Protein AF-A0A0S8HS28-F1 (afdb_monomer)

Nearest PDB structures (foldseek):
  1x8z-assembly2_C  TM=4.791E-01  e=3.156E-01  Arabidopsis thaliana
  3mpx-assembly1_A  TM=3.600E-01  e=9.538E-01  Homo sapiens
  4ilo-assembly1_A  TM=2.640E-01  e=4.107E+00  Chlamydia trachomatis L2/434/Bu
  3ja6-assembly1_H  TM=1.838E-01  e=6.984E+00  Escherichia coli

pLDDT: mean 81.79, std 16.84, range [31.11, 98.75]

Sequence (442 aa):
MERYIEQLIEDLRKARNYDDPPEIMEDFLISQVEKVEDHLADVEEYLNGSRQPLSQILGVETERLPSPERLSDDQAALLAIEMEKLWKHFRFYPSYPADDLPGKVRYRLLRDNWDIDQVCLSTGAIGVEFCDYDDENCPLPEYCNDCELWKAEYDEVNDSQKEKKERAKSVEAVGRNADPDFRRKVDKAKELMSRMPVREEYISGIYNYCDRWCEKCGFTKRCLNWAMGREMGDESEEMDIHNKAFWEQLSVIFQATFEFLSEKAEEMGIELDAEPEVEDAEEETEEEAIQNSPHIALAHEYSLKAHKWFEENRNSLEKAIKNISVVNENELVNLKDAIEVIQWYHIFIYVKLRRAQNSLRDEKEEEDSELAEMMADHTNGTAKIALIATDRSLAAFGYLLENMKDKEDEILIFLTMLGKIRNMTEKTYPRARDFKRPGFDE

Radius of gyration: 29.83 Å; Cα contacts (8 Å, |Δi|>4): 372; chains: 1; bounding box: 60×85×61 Å

Structure (mmCIF, N/CA/C/O backbone):
data_AF-A0A0S8HS28-F1
#
_entry.id   AF-A0A0S8HS28-F1
#
loop_
_atom_site.group_PDB
_atom_site.id
_atom_site.type_symbol
_atom_site.label_atom_id
_atom_site.label_alt_id
_atom_site.label_comp_id
_atom_site.label_asym_id
_atom_site.label_entity_id
_atom_site.label_seq_id
_atom_site.pdbx_PDB_ins_code
_atom_site.Cartn_x
_atom_site.Cartn_y
_atom_site.Cartn_z
_atom_site.occupancy
_atom_site.B_iso_or_equiv
_atom_site.auth_seq_id
_atom_site.auth_comp_id
_atom_site.auth_asym_id
_atom_site.auth_atom_id
_atom_site.pdbx_PDB_model_num
ATOM 1 N N . MET A 1 1 ? 28.019 55.134 -3.446 1.00 85.69 1 MET A N 1
ATOM 2 C CA . MET A 1 1 ? 27.839 53.671 -3.492 1.00 85.69 1 MET A CA 1
ATOM 3 C C . MET A 1 1 ? 28.235 53.059 -2.160 1.00 85.69 1 MET A C 1
ATOM 5 O O . MET A 1 1 ? 27.398 52.441 -1.535 1.00 85.69 1 MET A O 1
ATOM 9 N N . GLU A 1 2 ? 29.433 53.353 -1.661 1.00 85.88 2 GLU A N 1
ATOM 10 C CA . GLU A 1 2 ? 29.949 52.893 -0.360 1.00 85.88 2 GLU A CA 1
ATOM 11 C C . GLU A 1 2 ? 28.965 53.032 0.820 1.00 85.88 2 GLU A C 1
ATOM 13 O O . GLU A 1 2 ? 28.522 52.026 1.356 1.00 85.88 2 GLU A O 1
ATOM 18 N N . ARG A 1 3 ? 28.475 54.245 1.118 1.00 89.00 3 ARG A N 1
ATOM 19 C CA . ARG A 1 3 ? 27.464 54.471 2.175 1.00 89.00 3 ARG A CA 1
ATOM 20 C C . ARG A 1 3 ? 26.158 53.674 1.998 1.00 89.00 3 ARG A C 1
ATOM 22 O O . ARG A 1 3 ? 25.478 53.374 2.970 1.00 89.00 3 ARG A O 1
ATOM 29 N N . TYR A 1 4 ? 25.770 53.380 0.756 1.00 92.25 4 TYR A N 1
ATOM 30 C CA . TYR A 1 4 ? 24.573 52.579 0.477 1.00 92.25 4 TYR A CA 1
ATOM 31 C C . TYR A 1 4 ? 24.817 51.103 0.798 1.00 92.25 4 TYR A C 1
ATOM 33 O O . TYR A 1 4 ? 23.964 50.462 1.396 1.00 92.25 4 TYR A O 1
ATOM 41 N N . ILE A 1 5 ? 26.000 50.591 0.453 1.00 91.12 5 ILE A N 1
ATOM 42 C CA . ILE A 1 5 ? 26.416 49.220 0.765 1.00 91.12 5 ILE A CA 1
ATOM 43 C C . ILE A 1 5 ? 26.519 49.026 2.279 1.00 91.12 5 ILE A C 1
ATOM 45 O O . ILE A 1 5 ? 26.029 48.028 2.790 1.00 91.12 5 ILE A O 1
ATOM 49 N N . GLU A 1 6 ? 27.088 49.993 3.004 1.00 91.50 6 GLU A N 1
ATOM 50 C CA . GLU A 1 6 ? 27.136 49.963 4.473 1.00 91.50 6 GLU A CA 1
ATOM 51 C C . GLU A 1 6 ? 25.733 49.848 5.088 1.00 91.50 6 GLU A C 1
ATOM 53 O O . GLU A 1 6 ? 25.515 49.013 5.965 1.00 91.50 6 GLU A O 1
ATOM 58 N N . GLN A 1 7 ? 24.772 50.636 4.588 1.00 92.88 7 GLN A N 1
ATOM 59 C CA . GLN A 1 7 ? 23.380 50.575 5.041 1.00 92.88 7 GLN A CA 1
ATOM 60 C C . GLN A 1 7 ? 22.716 49.240 4.688 1.00 92.88 7 GLN A C 1
ATOM 62 O O . GLN A 1 7 ? 22.026 48.664 5.521 1.00 92.88 7 GLN A O 1
ATOM 67 N N . LEU A 1 8 ? 22.940 48.732 3.473 1.00 92.62 8 LEU A N 1
ATOM 68 C CA . LEU A 1 8 ? 22.388 47.455 3.028 1.00 92.62 8 LEU A CA 1
ATOM 69 C C . LEU A 1 8 ? 22.908 46.295 3.882 1.00 92.62 8 LEU A C 1
ATOM 71 O O . LEU A 1 8 ? 22.132 45.444 4.291 1.00 92.62 8 LEU A O 1
ATOM 75 N N . ILE A 1 9 ? 24.201 46.282 4.211 1.00 91.06 9 ILE A N 1
ATOM 76 C CA . ILE A 1 9 ? 24.784 45.284 5.116 1.00 91.06 9 ILE A CA 1
ATOM 77 C C . ILE A 1 9 ? 24.159 45.380 6.510 1.00 91.06 9 ILE A C 1
ATOM 79 O O . ILE A 1 9 ? 23.886 44.357 7.135 1.00 91.06 9 ILE A O 1
ATOM 83 N N . GLU A 1 10 ? 23.925 46.592 7.015 1.00 90.06 10 GLU A N 1
ATOM 84 C CA . GLU A 1 10 ? 23.227 46.780 8.287 1.00 90.06 10 GLU A CA 1
ATOM 85 C C . GLU A 1 10 ? 21.805 46.203 8.235 1.00 90.06 10 GLU A C 1
ATOM 87 O O . GLU A 1 10 ? 21.380 45.537 9.178 1.00 90.06 10 GLU A O 1
ATOM 92 N N . ASP A 1 11 ? 21.094 46.406 7.128 1.00 89.88 11 ASP A N 1
ATOM 93 C CA . ASP A 1 11 ? 19.739 45.898 6.926 1.00 89.88 11 ASP A CA 1
ATOM 94 C C . ASP A 1 11 ? 19.716 44.363 6.794 1.00 89.88 11 ASP A C 1
ATOM 96 O O . ASP A 1 11 ? 18.912 43.719 7.466 1.00 89.88 11 ASP A O 1
ATOM 100 N N . LEU A 1 12 ? 20.646 43.761 6.039 1.00 90.00 12 LEU A N 1
ATOM 101 C CA . LEU A 1 12 ? 20.823 42.300 5.954 1.00 90.00 12 LEU A CA 1
ATOM 102 C C . LEU A 1 12 ? 21.115 41.693 7.336 1.00 90.00 12 LEU A C 1
ATOM 104 O O . LEU A 1 12 ? 20.575 40.654 7.706 1.00 90.00 12 LEU A O 1
ATOM 108 N N . ARG A 1 13 ? 21.940 42.366 8.146 1.00 88.50 13 ARG A N 1
ATOM 109 C CA . ARG A 1 13 ? 22.238 41.935 9.520 1.00 88.50 13 ARG A CA 1
ATOM 110 C C . ARG A 1 13 ? 21.050 42.096 10.459 1.00 88.50 13 ARG 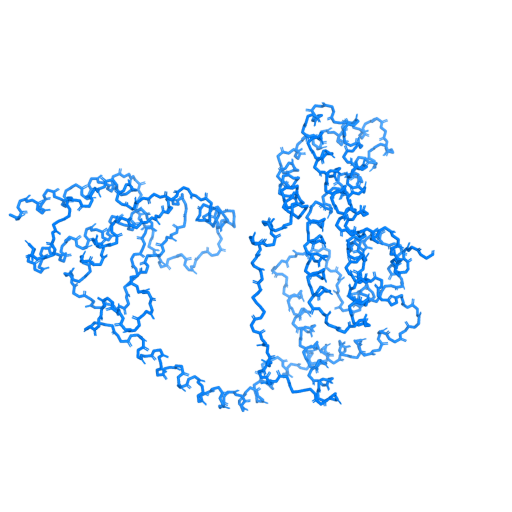A C 1
ATOM 112 O O . ARG A 1 13 ? 20.894 41.270 11.352 1.00 88.50 13 ARG A O 1
ATOM 119 N N . LYS A 1 14 ? 20.226 43.131 10.278 1.00 86.12 14 LYS A N 1
ATOM 120 C CA . LYS A 1 14 ? 18.977 43.315 11.035 1.00 86.12 14 LYS A CA 1
ATOM 121 C C . LYS A 1 14 ? 17.931 42.269 10.668 1.00 86.12 14 LYS A C 1
ATOM 123 O O . LYS A 1 14 ? 17.226 41.820 11.562 1.00 86.12 14 LYS A O 1
ATOM 128 N N . ALA A 1 15 ? 17.851 41.861 9.403 1.00 84.56 15 ALA A N 1
ATOM 129 C CA . ALA A 1 15 ? 16.969 40.777 8.968 1.00 84.56 15 ALA A CA 1
ATOM 130 C C . ALA A 1 15 ? 17.316 39.432 9.641 1.00 84.56 15 ALA A C 1
ATOM 132 O O . ALA A 1 15 ? 16.455 38.577 9.791 1.00 84.56 15 ALA A O 1
ATOM 133 N N . ARG A 1 16 ? 18.553 39.286 10.133 1.00 78.75 16 ARG A N 1
ATOM 134 C CA . ARG A 1 16 ? 19.055 38.121 10.878 1.00 78.75 16 ARG A CA 1
ATOM 135 C C . ARG A 1 16 ? 18.724 38.118 12.390 1.00 78.75 16 ARG A C 1
ATOM 137 O O . ARG A 1 16 ? 19.293 37.321 13.126 1.00 78.75 16 ARG A O 1
ATOM 144 N N . ASN A 1 17 ? 17.916 39.048 12.915 1.00 61.34 17 ASN A N 1
ATOM 145 C CA . ASN A 1 17 ? 17.665 39.154 14.365 1.00 61.34 17 ASN A CA 1
ATOM 146 C C . ASN A 1 17 ? 16.508 38.250 14.844 1.00 61.34 17 ASN A C 1
ATOM 148 O O . ASN A 1 17 ? 15.375 38.714 14.968 1.00 61.34 17 ASN A O 1
ATOM 152 N N . TYR A 1 18 ? 16.832 37.007 15.207 1.00 47.22 18 TYR A N 1
ATOM 153 C CA . TYR A 1 18 ? 16.250 36.259 16.334 1.00 47.22 18 TYR A CA 1
ATOM 154 C C . TYR A 1 18 ? 17.281 35.223 16.830 1.00 47.22 18 TYR A C 1
ATOM 156 O O . TYR A 1 18 ? 18.125 34.774 16.056 1.00 47.22 18 TYR A O 1
ATOM 164 N N . ASP A 1 19 ? 17.261 34.929 18.133 1.00 48.53 19 ASP A N 1
ATOM 165 C CA . ASP A 1 19 ? 18.196 34.047 18.846 1.00 48.53 19 ASP A CA 1
ATOM 166 C C . ASP A 1 19 ? 18.252 32.621 18.255 1.00 48.53 19 ASP A C 1
ATOM 168 O O . ASP A 1 19 ? 17.358 31.828 18.520 1.00 48.53 19 ASP A O 1
ATOM 172 N N . ASP A 1 20 ? 19.297 32.301 17.483 1.00 41.88 20 ASP A N 1
ATOM 173 C CA . ASP A 1 20 ? 20.069 31.046 17.588 1.00 41.88 20 ASP A CA 1
ATOM 174 C C . ASP A 1 20 ? 21.297 31.076 16.645 1.00 41.88 20 ASP A C 1
ATOM 176 O O . ASP A 1 20 ? 21.201 31.542 15.502 1.00 41.88 20 ASP A O 1
ATOM 180 N N . PRO A 1 21 ? 22.489 30.625 17.078 1.00 41.44 21 PRO A N 1
ATOM 181 C CA . PRO A 1 21 ? 23.589 30.337 16.164 1.00 41.44 21 PRO A CA 1
ATOM 182 C C . PRO A 1 21 ? 23.291 29.054 15.362 1.00 41.44 21 PRO A C 1
ATOM 184 O O . PRO A 1 21 ? 22.739 28.113 15.923 1.00 41.44 21 PRO A O 1
ATOM 187 N N . PRO A 1 22 ? 23.692 28.953 14.079 1.00 41.88 22 PRO A N 1
ATOM 188 C CA . PRO A 1 22 ? 23.641 27.678 13.377 1.00 41.88 22 PRO A CA 1
ATOM 189 C C . PRO A 1 22 ? 24.644 26.723 14.032 1.00 41.88 22 PRO A C 1
ATOM 191 O O . PRO A 1 22 ? 25.848 27.003 14.049 1.00 41.88 22 PRO A O 1
ATOM 194 N N . GLU A 1 23 ? 24.153 25.617 14.591 1.00 40.41 23 GLU A N 1
ATOM 195 C CA . GLU A 1 23 ? 25.009 24.496 14.966 1.00 40.41 23 GLU A CA 1
ATOM 196 C C . GLU A 1 23 ? 25.821 24.059 13.744 1.00 40.41 23 GLU A C 1
ATOM 198 O O . GLU A 1 23 ? 25.349 24.003 12.605 1.00 40.41 23 GLU A O 1
ATOM 203 N N . ILE A 1 24 ? 27.111 23.863 13.987 1.00 36.72 24 ILE A N 1
ATOM 204 C CA . ILE A 1 24 ? 28.105 23.556 12.972 1.00 36.72 24 ILE A CA 1
ATOM 205 C C . ILE A 1 24 ? 27.763 22.183 12.383 1.00 36.72 24 ILE A C 1
ATOM 207 O O . ILE A 1 24 ? 27.675 21.192 13.099 1.00 36.72 24 ILE A O 1
ATOM 211 N N . MET A 1 25 ? 27.631 22.143 11.057 1.00 40.97 25 MET A N 1
ATOM 212 C CA . MET A 1 25 ? 27.301 20.990 10.201 1.00 40.97 25 MET A CA 1
ATOM 213 C C . MET A 1 25 ? 28.223 19.761 10.366 1.00 40.97 25 MET A C 1
ATOM 215 O O . MET A 1 25 ? 28.000 18.732 9.739 1.00 40.97 25 MET A O 1
ATOM 219 N N . GLU A 1 26 ? 29.263 19.848 11.194 1.00 33.66 26 GLU A N 1
ATOM 220 C CA . GLU A 1 26 ? 30.219 18.763 11.423 1.00 33.66 26 GLU A CA 1
ATOM 221 C C . GLU A 1 26 ? 29.706 17.734 12.451 1.00 33.66 26 GLU A C 1
ATOM 223 O O . GLU A 1 26 ? 30.099 16.572 12.380 1.00 33.66 26 GLU A O 1
ATOM 228 N N . ASP A 1 27 ? 28.746 18.105 13.313 1.00 31.11 27 ASP A N 1
ATOM 229 C CA . ASP A 1 27 ? 28.095 17.170 14.252 1.00 31.11 27 ASP A CA 1
ATOM 230 C C . ASP A 1 27 ? 26.783 16.557 13.707 1.00 31.11 27 ASP A C 1
ATOM 232 O O . ASP A 1 27 ? 26.337 15.526 14.208 1.00 31.11 27 ASP A O 1
ATOM 236 N N . PHE A 1 28 ? 26.195 17.097 12.628 1.00 36.47 28 PHE A N 1
ATOM 237 C CA . PHE A 1 28 ? 24.926 16.597 12.057 1.00 36.47 28 PHE A CA 1
ATOM 238 C C . PHE A 1 28 ? 25.052 15.202 11.414 1.00 36.47 28 PHE A C 1
ATOM 240 O O . PHE A 1 28 ? 24.089 14.443 11.350 1.00 36.47 28 PHE A O 1
ATOM 247 N N . LEU A 1 29 ? 26.257 14.814 10.981 1.00 34.03 29 LEU A N 1
ATOM 248 C CA . LEU A 1 29 ? 26.521 13.461 10.475 1.00 34.03 29 LEU A CA 1
ATOM 249 C C . LEU A 1 29 ? 26.833 12.449 11.597 1.00 34.03 29 LEU A C 1
ATOM 251 O O . LEU A 1 29 ? 26.936 11.252 11.323 1.00 34.03 29 LEU A O 1
ATOM 255 N N . ILE A 1 30 ? 26.969 12.897 12.856 1.00 35.53 30 ILE A N 1
ATOM 256 C CA . ILE A 1 30 ? 27.345 12.065 14.014 1.00 35.53 30 ILE A CA 1
ATOM 257 C C . ILE A 1 30 ? 26.410 12.332 15.212 1.00 35.53 30 ILE A C 1
ATOM 259 O O . ILE A 1 30 ? 26.835 12.447 16.357 1.00 35.53 30 ILE A O 1
ATOM 263 N N . SER A 1 31 ? 25.099 12.341 14.987 1.00 31.42 31 SER A N 1
ATOM 264 C CA . SER A 1 31 ? 24.138 12.003 16.042 1.00 31.42 31 SER A CA 1
ATOM 265 C C . SER A 1 31 ? 22.894 11.351 15.439 1.00 31.42 31 SER A C 1
ATOM 267 O O . SER A 1 31 ? 21.829 11.937 15.305 1.00 31.42 31 SER A O 1
ATOM 269 N N . GLN A 1 32 ? 23.001 10.063 15.104 1.00 44.34 32 GLN A N 1
ATOM 270 C CA . GLN A 1 32 ? 21.819 9.223 14.895 1.00 44.34 32 GLN A CA 1
ATOM 271 C C . GLN A 1 32 ? 21.059 8.998 16.214 1.00 44.34 32 GLN A C 1
ATOM 273 O O . GLN A 1 32 ? 20.989 7.867 16.677 1.00 44.34 32 GLN A O 1
ATOM 278 N N . VAL A 1 33 ? 20.544 10.046 16.862 1.00 41.88 33 VAL A N 1
ATOM 279 C CA . VAL A 1 33 ? 19.567 9.949 17.958 1.00 41.88 33 VAL A CA 1
ATOM 280 C C . VAL A 1 33 ? 18.831 11.291 18.136 1.00 41.88 33 VAL A C 1
ATOM 282 O O . VAL A 1 33 ? 18.902 11.888 19.201 1.00 41.88 33 VAL A O 1
ATOM 285 N N . GLU A 1 34 ? 18.103 11.785 17.138 1.00 42.50 34 GLU A N 1
ATOM 286 C CA . GLU A 1 34 ? 16.988 12.714 17.390 1.00 42.50 34 GLU A CA 1
ATOM 287 C C . GLU A 1 34 ? 15.881 12.507 16.339 1.00 42.50 34 GLU A C 1
ATOM 289 O O . GLU A 1 34 ? 16.093 11.860 15.318 1.00 42.50 34 GLU A O 1
ATOM 294 N N . LYS A 1 35 ? 14.643 12.818 16.720 1.00 46.28 35 LYS A N 1
ATOM 295 C CA . LYS A 1 35 ? 13.426 12.051 16.403 1.00 46.28 35 LYS A CA 1
ATOM 296 C C . LYS A 1 35 ? 13.086 11.993 14.908 1.00 46.28 35 LYS A C 1
ATOM 298 O O . LYS A 1 35 ? 12.961 13.012 14.248 1.00 46.28 35 LYS A O 1
ATOM 303 N N . VAL A 1 36 ? 12.768 10.786 14.429 1.00 48.47 36 VAL A N 1
ATOM 304 C CA . VAL A 1 36 ? 12.204 10.499 13.088 1.00 48.47 36 VAL A CA 1
ATOM 305 C C . VAL A 1 36 ? 10.998 11.390 12.738 1.00 48.47 36 VAL A C 1
ATOM 307 O O . VAL A 1 36 ? 10.764 11.669 11.571 1.00 48.47 36 VAL A O 1
ATOM 310 N N . GLU A 1 37 ? 10.253 11.858 13.741 1.00 49.16 37 GLU A N 1
ATOM 311 C CA . GLU A 1 37 ? 9.118 12.778 13.586 1.00 49.16 37 GLU A CA 1
ATOM 312 C C . GLU A 1 37 ? 9.528 14.135 12.982 1.00 49.16 37 GLU A C 1
ATOM 314 O O . GLU A 1 37 ? 8.803 14.663 12.141 1.00 49.16 37 GLU A O 1
ATOM 319 N N . ASP A 1 38 ? 10.704 14.664 13.339 1.00 44.25 38 ASP A N 1
ATOM 320 C CA . ASP A 1 38 ? 11.191 15.958 12.840 1.00 44.25 38 ASP A CA 1
ATOM 321 C C . ASP A 1 38 ? 11.655 15.856 11.369 1.00 44.25 38 ASP A C 1
ATOM 323 O O . ASP A 1 38 ? 11.457 16.793 10.602 1.00 44.25 38 ASP A O 1
ATOM 327 N N . HIS A 1 39 ? 12.164 14.684 10.954 1.00 52.56 39 HIS A N 1
ATOM 328 C CA . HIS A 1 39 ? 12.541 14.347 9.566 1.00 52.56 39 HIS A CA 1
ATOM 329 C C . HIS A 1 39 ? 11.365 13.981 8.642 1.00 52.56 39 HIS A C 1
ATOM 331 O O . HIS A 1 39 ? 11.556 13.721 7.455 1.00 52.56 39 HIS A O 1
ATOM 337 N N . LEU A 1 40 ? 10.154 13.842 9.184 1.00 58.44 40 LEU A N 1
ATOM 338 C CA . LEU A 1 40 ? 8.943 13.684 8.376 1.00 58.44 40 LEU A CA 1
ATOM 339 C C . LEU A 1 40 ? 8.216 15.022 8.223 1.00 58.44 40 LEU A C 1
ATOM 341 O O . LEU A 1 40 ? 7.588 15.254 7.192 1.00 58.44 40 LEU A O 1
ATOM 345 N N . ALA A 1 41 ? 8.319 15.903 9.222 1.00 63.78 41 ALA A N 1
ATOM 346 C CA . ALA A 1 41 ? 7.712 17.227 9.199 1.00 63.78 41 ALA A CA 1
ATOM 347 C C . ALA A 1 41 ? 8.373 18.161 8.171 1.00 63.78 41 ALA A C 1
ATOM 349 O O . ALA A 1 41 ? 7.662 18.861 7.456 1.00 63.78 41 ALA A O 1
ATOM 350 N N . ASP A 1 42 ? 9.704 18.151 8.049 1.00 66.06 42 ASP A N 1
ATOM 351 C CA . ASP A 1 42 ? 10.427 18.915 7.021 1.00 66.06 42 ASP A CA 1
ATOM 352 C C . ASP A 1 42 ? 10.095 18.436 5.597 1.00 66.06 42 ASP A C 1
ATOM 354 O O . ASP A 1 42 ? 9.884 19.260 4.707 1.00 66.06 42 ASP A O 1
ATOM 358 N N . VAL A 1 43 ? 9.963 17.123 5.386 1.00 71.69 43 VAL A N 1
ATOM 359 C CA . VAL A 1 43 ? 9.511 16.530 4.118 1.00 71.69 43 VAL A CA 1
ATOM 360 C C . VAL A 1 43 ? 8.062 16.922 3.818 1.00 71.69 43 VAL A C 1
ATOM 362 O O . VAL A 1 43 ? 7.754 17.332 2.698 1.00 71.69 43 VAL A O 1
ATOM 365 N N . GLU A 1 44 ? 7.163 16.845 4.802 1.00 74.50 44 GLU A N 1
ATOM 366 C CA . GLU A 1 44 ? 5.758 17.232 4.631 1.00 74.50 44 GLU A CA 1
ATOM 367 C C . GLU A 1 44 ? 5.615 18.731 4.329 1.00 74.50 44 GLU A C 1
ATOM 369 O O . GLU A 1 44 ? 4.863 19.100 3.422 1.00 74.50 44 GLU A O 1
ATOM 374 N N . GLU A 1 45 ? 6.355 19.588 5.036 1.00 77.94 45 GLU A N 1
ATOM 375 C CA . GLU A 1 45 ? 6.409 21.027 4.782 1.00 77.94 45 GLU A CA 1
ATOM 376 C C . GLU A 1 45 ? 7.009 21.325 3.407 1.00 77.94 45 GLU A C 1
ATOM 378 O O . GLU A 1 45 ? 6.440 22.121 2.669 1.00 77.94 45 GLU A O 1
ATOM 383 N N . TYR A 1 46 ? 8.103 20.674 3.009 1.00 79.62 46 TYR A N 1
ATOM 384 C CA . TYR A 1 46 ? 8.716 20.893 1.697 1.00 79.62 46 TYR A CA 1
ATOM 385 C C . TYR A 1 46 ? 7.763 20.543 0.544 1.00 79.62 46 TYR A C 1
ATOM 387 O O . TYR A 1 46 ? 7.680 21.287 -0.438 1.00 79.62 46 TYR A O 1
ATOM 395 N N . LEU A 1 47 ? 7.017 19.441 0.676 1.00 78.62 47 LEU A N 1
ATOM 396 C CA . LEU A 1 47 ? 6.076 18.972 -0.343 1.00 78.62 47 LEU A CA 1
ATOM 397 C C . LEU A 1 47 ? 4.768 19.779 -0.367 1.00 78.62 47 LEU A C 1
ATOM 399 O O . LEU A 1 47 ? 4.257 20.080 -1.443 1.00 78.62 47 LEU A O 1
ATOM 403 N N . ASN A 1 48 ? 4.222 20.147 0.798 1.00 78.88 48 ASN A N 1
ATOM 404 C CA . ASN A 1 48 ? 2.865 20.708 0.911 1.00 78.88 48 ASN A CA 1
ATOM 405 C C . ASN A 1 48 ? 2.814 22.167 1.397 1.00 78.88 48 ASN A C 1
ATOM 407 O O . ASN A 1 48 ? 1.736 22.762 1.495 1.00 78.88 48 ASN A O 1
ATOM 411 N N . GLY A 1 49 ? 3.956 22.751 1.747 1.00 81.06 49 GLY A N 1
ATOM 412 C CA . GLY A 1 49 ? 4.066 24.094 2.296 1.00 81.06 49 GLY A CA 1
ATOM 413 C C . GLY A 1 49 ? 3.745 25.187 1.280 1.00 81.06 49 GLY A C 1
ATOM 414 O O . GLY A 1 49 ? 3.874 25.034 0.066 1.00 81.06 49 GLY A O 1
ATOM 415 N N . SER A 1 50 ? 3.326 26.347 1.790 1.00 84.56 50 SER A N 1
ATOM 416 C CA . SER A 1 50 ? 3.067 27.513 0.941 1.00 84.56 50 SER A CA 1
ATOM 417 C C . SER A 1 50 ? 4.379 28.071 0.395 1.00 84.56 50 SER A C 1
ATOM 419 O O . SER A 1 50 ? 5.197 28.592 1.158 1.00 84.56 50 SER A O 1
ATOM 421 N N . ARG A 1 51 ? 4.557 27.987 -0.926 1.00 91.12 51 ARG A N 1
ATOM 422 C CA . ARG A 1 51 ? 5.695 28.594 -1.619 1.00 91.12 51 ARG A CA 1
ATOM 423 C C . ARG A 1 51 ? 5.514 30.107 -1.705 1.00 91.12 51 ARG A C 1
ATOM 425 O O . ARG A 1 51 ? 4.413 30.593 -1.966 1.00 91.12 51 ARG A O 1
ATOM 432 N N . GLN A 1 52 ? 6.589 30.840 -1.463 1.00 91.38 52 GLN A N 1
ATOM 433 C CA . GLN A 1 52 ? 6.643 32.293 -1.589 1.00 91.38 52 GLN A CA 1
ATOM 434 C C . GLN A 1 52 ? 8.044 32.716 -2.057 1.00 91.38 52 GLN A C 1
ATOM 436 O O . GLN A 1 52 ? 9.006 31.980 -1.803 1.00 91.38 52 GLN A O 1
ATOM 441 N N . PRO A 1 53 ? 8.182 33.888 -2.702 1.00 94.62 53 PRO A N 1
ATOM 442 C CA . PRO A 1 53 ? 9.477 34.373 -3.161 1.00 94.62 53 PRO A CA 1
ATOM 443 C C . PRO A 1 53 ? 10.472 34.483 -2.008 1.00 94.62 53 PRO A C 1
ATOM 445 O O . PRO A 1 53 ? 10.135 34.958 -0.918 1.00 94.62 53 PRO A O 1
ATOM 448 N N . LEU A 1 54 ? 11.716 34.074 -2.245 1.00 92.88 54 LEU A N 1
ATOM 449 C CA . LEU A 1 54 ? 12.752 34.082 -1.217 1.00 92.88 54 LEU A CA 1
ATOM 450 C C . LEU A 1 54 ? 12.981 35.491 -0.632 1.00 92.88 54 LEU A C 1
ATOM 452 O O . LEU A 1 54 ? 13.135 35.632 0.579 1.00 92.88 54 LEU A O 1
ATOM 456 N N . SER A 1 55 ? 12.887 36.547 -1.437 1.00 93.38 55 SER A N 1
ATOM 457 C CA . SER A 1 55 ? 12.925 37.952 -1.003 1.00 93.38 55 SER A CA 1
ATOM 458 C C . SER A 1 55 ? 11.904 38.281 0.094 1.00 93.38 55 SER A C 1
ATOM 460 O O . SER A 1 55 ? 12.231 38.990 1.054 1.00 93.38 55 SER A O 1
ATOM 462 N N . GLN A 1 56 ? 10.700 37.704 0.002 1.00 91.44 56 GLN A N 1
ATOM 463 C CA . GLN A 1 56 ? 9.638 37.831 0.996 1.00 91.44 56 GLN A CA 1
ATOM 464 C C . GLN A 1 56 ? 9.981 37.072 2.285 1.00 91.44 56 GLN A C 1
ATOM 466 O O . GLN A 1 56 ? 9.770 37.610 3.373 1.00 91.44 56 GLN A O 1
ATOM 471 N N . ILE A 1 57 ? 10.552 35.865 2.179 1.00 89.81 57 ILE A N 1
ATOM 472 C CA . ILE A 1 57 ? 10.989 35.064 3.338 1.00 89.81 57 ILE A CA 1
ATOM 473 C C . ILE A 1 57 ? 12.109 35.786 4.095 1.00 89.81 57 ILE A C 1
ATOM 475 O O . ILE A 1 57 ? 12.061 35.913 5.317 1.00 89.81 57 ILE A O 1
ATOM 479 N N . LEU A 1 58 ? 13.100 36.302 3.365 1.00 90.50 58 LEU A N 1
ATOM 480 C CA . LEU A 1 58 ? 14.263 36.991 3.926 1.00 90.50 58 LEU A CA 1
ATOM 481 C C . LEU A 1 58 ? 13.939 38.411 4.421 1.00 90.50 58 LEU A C 1
ATOM 483 O O . LEU A 1 58 ? 14.755 39.025 5.112 1.00 90.50 58 LEU A O 1
ATOM 487 N N . GLY A 1 59 ? 12.779 38.961 4.048 1.00 89.44 59 GLY A N 1
ATOM 488 C CA . GLY A 1 59 ? 12.357 40.317 4.403 1.00 89.44 59 GLY A CA 1
ATOM 489 C C . GLY A 1 59 ? 13.170 41.425 3.722 1.00 89.44 59 GLY A C 1
ATOM 490 O O . GLY A 1 59 ? 13.252 42.543 4.244 1.00 89.44 59 GLY A O 1
ATOM 491 N N . VAL A 1 60 ? 13.798 41.131 2.578 1.00 91.62 60 VAL A N 1
ATOM 492 C CA . VAL A 1 60 ? 14.636 42.069 1.817 1.00 91.62 60 VAL A CA 1
ATOM 493 C C . VAL A 1 60 ? 14.281 41.993 0.336 1.00 91.62 60 VAL A C 1
ATOM 495 O O . VAL A 1 60 ? 14.654 41.047 -0.349 1.00 91.62 60 VAL A O 1
ATOM 498 N N . GLU A 1 61 ? 13.615 43.037 -0.155 1.00 91.81 61 GLU A N 1
ATOM 499 C CA . GLU A 1 61 ? 13.212 43.181 -1.562 1.00 91.81 61 GLU A CA 1
ATOM 500 C C . GLU A 1 61 ? 14.415 43.232 -2.521 1.00 91.81 61 GLU A C 1
ATOM 502 O O . GLU A 1 61 ? 15.414 43.915 -2.245 1.00 91.81 61 GLU A O 1
ATOM 507 N N . THR A 1 62 ? 14.292 42.587 -3.683 1.00 92.12 62 THR A N 1
ATOM 508 C CA . THR A 1 62 ? 15.345 42.483 -4.710 1.00 92.12 62 THR A CA 1
ATOM 509 C C . THR A 1 62 ? 15.828 43.845 -5.216 1.00 92.12 62 THR A C 1
ATOM 511 O O . THR A 1 62 ? 17.014 44.018 -5.502 1.00 92.12 62 THR A O 1
ATOM 514 N N . GLU A 1 63 ? 14.973 44.873 -5.260 1.00 91.25 63 GLU A N 1
ATOM 515 C CA . GLU A 1 63 ? 15.345 46.226 -5.702 1.00 91.25 63 GLU A CA 1
ATOM 516 C C . GLU A 1 63 ? 16.350 46.917 -4.773 1.00 91.25 63 GLU A C 1
ATOM 518 O O . GLU A 1 63 ? 16.986 47.904 -5.163 1.00 91.25 63 GLU A O 1
ATOM 523 N N . ARG A 1 64 ? 16.507 46.421 -3.538 1.00 92.19 64 ARG A N 1
ATOM 524 C CA . ARG A 1 64 ? 17.533 46.904 -2.606 1.00 92.19 64 ARG A CA 1
ATOM 525 C C . ARG A 1 64 ? 18.921 46.351 -2.922 1.00 92.19 64 ARG A C 1
ATOM 527 O O . ARG A 1 64 ? 19.902 46.847 -2.372 1.00 92.19 64 ARG A O 1
ATOM 534 N N . LEU A 1 65 ? 19.028 45.354 -3.798 1.00 94.94 65 LEU A N 1
ATOM 535 C CA . LEU A 1 65 ? 20.294 44.762 -4.213 1.00 94.94 65 LEU A CA 1
ATOM 536 C C . LEU A 1 65 ? 20.827 45.475 -5.472 1.00 94.94 65 LEU A C 1
ATOM 538 O O . LEU A 1 65 ? 20.192 45.424 -6.531 1.00 94.94 65 LEU A O 1
ATOM 542 N N . PRO A 1 66 ? 21.991 46.154 -5.404 1.00 94.56 66 PRO A N 1
ATOM 543 C CA . PRO A 1 66 ? 22.601 46.792 -6.569 1.00 94.56 66 PRO A CA 1
ATOM 544 C C . PRO A 1 66 ? 22.842 45.820 -7.727 1.00 94.56 66 PRO A C 1
ATOM 546 O O . PRO A 1 66 ? 23.135 44.649 -7.522 1.00 94.56 66 PRO A O 1
ATOM 549 N N . SER A 1 67 ? 22.804 46.307 -8.968 1.00 92.81 67 SER A N 1
ATOM 550 C CA . SER A 1 67 ? 23.265 45.472 -10.081 1.00 92.81 67 SER A CA 1
ATOM 551 C C . SER A 1 67 ? 24.784 45.223 -9.972 1.00 92.81 67 SER A C 1
ATOM 553 O O . SER A 1 67 ? 25.511 46.126 -9.525 1.00 92.81 67 SER A O 1
ATOM 555 N N . PRO A 1 68 ? 25.291 44.042 -10.378 1.00 90.50 68 PRO A N 1
ATOM 556 C CA . PRO A 1 68 ? 26.712 43.697 -10.265 1.00 90.50 68 PRO A CA 1
ATOM 557 C C . PRO A 1 68 ? 27.662 44.698 -10.945 1.00 90.50 68 PRO A C 1
ATOM 559 O O . PRO A 1 68 ? 28.789 44.897 -10.491 1.00 90.50 68 PRO A O 1
ATOM 562 N N . GLU A 1 69 ? 27.213 45.381 -12.001 1.00 92.38 69 GLU A N 1
ATOM 563 C CA . GLU A 1 69 ? 27.995 46.369 -12.761 1.00 92.38 69 GLU A CA 1
ATOM 564 C C . GLU A 1 69 ? 28.244 47.660 -11.970 1.00 92.38 69 GLU A C 1
ATOM 566 O O . GLU A 1 69 ? 29.142 48.437 -12.298 1.00 92.38 69 GLU A O 1
ATOM 571 N N . ARG A 1 70 ? 27.446 47.916 -10.926 1.00 92.12 70 ARG A N 1
ATOM 572 C CA . ARG A 1 70 ? 27.550 49.113 -10.076 1.00 92.12 70 ARG A CA 1
ATOM 573 C C . ARG A 1 70 ? 28.469 48.914 -8.871 1.00 92.12 70 ARG A C 1
ATOM 575 O O . ARG A 1 70 ? 28.662 49.868 -8.113 1.00 92.12 70 ARG A O 1
ATOM 582 N N . LEU A 1 71 ? 29.000 47.706 -8.694 1.00 93.44 71 LEU A N 1
ATOM 583 C CA . LEU A 1 71 ? 29.816 47.293 -7.558 1.00 93.44 71 LEU A CA 1
ATOM 584 C C . LEU A 1 71 ? 31.266 47.046 -7.987 1.00 93.44 71 LEU A C 1
ATOM 586 O O . LEU A 1 71 ? 31.534 46.450 -9.039 1.00 93.44 71 LEU A O 1
ATOM 590 N N . SER A 1 72 ? 32.212 47.468 -7.143 1.00 94.50 72 SER A N 1
ATOM 591 C CA . SER A 1 72 ? 33.574 46.933 -7.221 1.00 94.50 72 SER A CA 1
ATOM 592 C C . SER A 1 72 ? 33.589 45.461 -6.803 1.00 94.50 72 SER A C 1
ATOM 594 O O . SER A 1 72 ? 32.667 44.983 -6.139 1.00 94.50 72 SER A O 1
ATOM 596 N N . ASP A 1 73 ? 34.644 44.737 -7.166 1.00 91.38 73 ASP A N 1
ATOM 597 C CA . ASP A 1 73 ? 34.749 43.308 -6.854 1.00 91.38 73 ASP A CA 1
ATOM 598 C C . ASP A 1 73 ? 34.779 43.065 -5.335 1.00 91.38 73 ASP A C 1
ATOM 600 O O . ASP A 1 73 ? 34.071 42.187 -4.846 1.00 91.38 73 ASP A O 1
ATOM 604 N N . ASP A 1 74 ? 35.473 43.923 -4.578 1.00 92.56 74 ASP A N 1
ATOM 605 C CA . ASP A 1 74 ? 35.488 43.894 -3.107 1.00 92.56 74 ASP A CA 1
ATOM 606 C C . ASP A 1 74 ? 34.096 44.135 -2.501 1.00 92.56 74 ASP A C 1
ATOM 608 O O . ASP A 1 74 ? 33.706 43.496 -1.524 1.00 92.56 74 ASP A O 1
ATOM 612 N N . GLN A 1 75 ? 33.326 45.056 -3.086 1.00 93.69 75 GLN A N 1
ATOM 613 C CA . GLN A 1 75 ? 31.974 45.377 -2.631 1.00 93.69 75 GLN A CA 1
ATOM 614 C C . GLN A 1 75 ? 31.002 44.226 -2.898 1.00 93.69 75 GLN A C 1
ATOM 616 O O . GLN A 1 75 ? 30.199 43.890 -2.029 1.00 93.69 75 GLN A O 1
ATOM 621 N N . ALA A 1 76 ? 31.088 43.612 -4.079 1.00 93.81 76 ALA A N 1
ATOM 622 C CA . ALA A 1 76 ? 30.272 42.459 -4.434 1.00 93.81 76 ALA A CA 1
ATOM 623 C C . ALA A 1 76 ? 30.630 41.238 -3.573 1.00 93.81 76 ALA A C 1
ATOM 625 O O . ALA A 1 76 ? 29.735 40.582 -3.049 1.00 93.81 76 ALA A O 1
ATOM 626 N N . ALA A 1 77 ? 31.923 40.987 -3.340 1.00 93.12 77 ALA A N 1
ATOM 627 C CA . ALA A 1 77 ? 32.381 39.917 -2.458 1.00 93.12 77 ALA A CA 1
ATOM 628 C C . ALA A 1 77 ? 31.879 40.095 -1.017 1.00 93.12 77 ALA A C 1
ATOM 630 O O . ALA A 1 77 ? 31.390 39.144 -0.408 1.00 93.12 77 ALA A O 1
ATOM 631 N N . LEU A 1 78 ? 31.947 41.318 -0.483 1.00 93.31 78 LEU A N 1
ATOM 632 C CA . LEU A 1 78 ? 31.434 41.617 0.852 1.00 93.31 78 LEU A CA 1
ATOM 633 C C . LEU A 1 78 ? 29.919 41.384 0.951 1.00 93.31 78 LEU A C 1
ATOM 635 O O . LEU A 1 78 ? 29.453 40.816 1.938 1.00 93.31 78 LEU A O 1
ATOM 639 N N . LEU A 1 79 ? 29.157 41.797 -0.066 1.00 94.94 79 LEU A N 1
ATOM 640 C CA . LEU A 1 79 ? 27.713 41.572 -0.109 1.00 94.94 79 LEU A CA 1
ATOM 641 C C . LEU A 1 79 ? 27.362 40.089 -0.244 1.00 94.94 79 LEU A C 1
ATOM 643 O O . LEU A 1 79 ? 26.493 39.634 0.491 1.00 94.94 79 LEU A O 1
ATOM 647 N N . ALA A 1 80 ? 28.059 39.330 -1.095 1.00 94.38 80 ALA A N 1
ATOM 648 C CA . ALA A 1 80 ? 27.855 37.886 -1.227 1.00 94.38 80 ALA A CA 1
ATOM 649 C C . ALA A 1 80 ? 27.998 37.175 0.126 1.00 94.38 80 ALA A C 1
ATOM 651 O O . ALA A 1 80 ? 27.115 36.426 0.532 1.00 94.38 80 ALA A O 1
ATOM 652 N N . ILE A 1 81 ? 29.053 37.495 0.883 1.00 92.69 81 ILE A N 1
ATOM 653 C CA . ILE A 1 81 ? 29.287 36.927 2.218 1.00 92.69 81 ILE A CA 1
ATOM 654 C C . ILE A 1 81 ? 28.124 37.227 3.177 1.00 92.69 81 ILE A C 1
ATOM 656 O O . ILE A 1 81 ? 27.715 36.361 3.951 1.00 92.69 81 ILE A O 1
ATOM 660 N N . GLU A 1 82 ? 27.616 38.460 3.191 1.00 93.81 82 GLU A N 1
ATOM 661 C CA . GLU A 1 82 ? 26.518 38.838 4.090 1.00 93.81 82 GLU A CA 1
ATOM 662 C C . GLU A 1 82 ? 25.169 38.259 3.634 1.00 93.81 82 GLU A C 1
ATOM 664 O O . GLU A 1 82 ? 24.366 37.867 4.479 1.00 93.81 82 GLU A O 1
ATOM 669 N N . MET A 1 83 ? 24.950 38.119 2.325 1.00 94.94 83 MET A N 1
ATOM 670 C CA . MET A 1 83 ? 23.778 37.459 1.743 1.00 94.94 83 MET A CA 1
ATOM 671 C C . MET A 1 83 ? 23.744 35.962 2.064 1.00 94.94 83 MET A C 1
ATOM 673 O O . MET A 1 83 ? 22.718 35.466 2.514 1.00 94.94 83 MET A O 1
ATOM 677 N N . GLU A 1 84 ? 24.862 35.247 1.935 1.00 93.50 84 GLU A N 1
ATOM 678 C CA . GLU A 1 84 ? 24.936 33.821 2.287 1.00 93.50 84 GLU A CA 1
ATOM 679 C C . GLU A 1 84 ? 24.690 33.576 3.772 1.00 93.50 84 GLU A C 1
ATOM 681 O O . GLU A 1 84 ? 24.032 32.609 4.148 1.00 93.50 84 GLU A O 1
ATOM 686 N N . LYS A 1 85 ? 25.203 34.460 4.637 1.00 91.50 85 LYS A N 1
ATOM 687 C CA . LYS A 1 85 ? 24.909 34.406 6.074 1.00 91.50 85 LYS A CA 1
ATOM 688 C C . LYS A 1 85 ? 23.417 34.578 6.345 1.00 91.50 85 LYS A C 1
ATOM 690 O O . LYS A 1 85 ? 22.913 33.962 7.278 1.00 91.50 85 LYS A O 1
ATOM 695 N N . LEU A 1 86 ? 22.740 35.427 5.573 1.00 91.75 86 LEU A N 1
ATOM 696 C CA . LEU A 1 86 ? 21.300 35.620 5.686 1.00 91.75 86 LEU A CA 1
ATOM 697 C C . LEU A 1 86 ? 20.544 34.378 5.197 1.00 91.75 86 LEU A C 1
ATOM 699 O O . LEU A 1 86 ? 19.719 33.863 5.937 1.00 91.75 86 LEU A O 1
ATOM 703 N N . TRP A 1 87 ? 20.879 33.837 4.023 1.00 92.31 87 TRP A N 1
ATOM 704 C CA . TRP A 1 87 ? 20.261 32.612 3.496 1.00 92.31 87 TRP A CA 1
ATOM 705 C C . TRP A 1 87 ? 20.396 31.446 4.476 1.00 92.31 87 TRP A C 1
ATOM 707 O O . TRP A 1 87 ? 19.394 30.843 4.852 1.00 92.31 87 TRP A O 1
ATOM 717 N N . LYS A 1 88 ? 21.609 31.211 4.991 1.00 89.50 88 LYS A N 1
ATOM 718 C CA . LYS A 1 88 ? 21.884 30.140 5.961 1.00 89.50 88 LYS A CA 1
ATOM 719 C C . LYS A 1 88 ? 21.135 30.328 7.277 1.00 89.50 88 LYS A C 1
ATOM 721 O O . LYS A 1 88 ? 20.735 29.345 7.886 1.00 89.50 88 LYS A O 1
ATOM 726 N N . HIS A 1 89 ? 20.920 31.571 7.713 1.00 86.44 89 HIS A N 1
ATOM 727 C CA . HIS A 1 89 ? 20.100 31.845 8.896 1.00 86.44 89 HIS A CA 1
ATOM 728 C C . HIS A 1 89 ? 18.643 31.411 8.696 1.00 86.44 89 HIS A C 1
ATOM 730 O O . HIS A 1 89 ? 18.029 30.889 9.619 1.00 86.44 89 HIS A O 1
ATOM 736 N N . PHE A 1 90 ? 18.124 31.549 7.477 1.00 86.75 90 PHE A N 1
ATOM 737 C CA . PHE A 1 90 ? 16.813 31.039 7.077 1.00 86.75 90 PHE A CA 1
ATOM 738 C C . PHE A 1 90 ? 16.867 29.596 6.539 1.00 86.75 90 PHE A C 1
ATOM 740 O O . PHE A 1 90 ? 15.938 29.164 5.867 1.00 86.75 90 PHE A O 1
ATOM 747 N N . ARG A 1 91 ? 17.934 28.838 6.848 1.00 87.75 91 ARG A N 1
ATOM 748 C CA . ARG A 1 91 ? 18.133 27.424 6.468 1.00 87.75 91 ARG A CA 1
ATOM 749 C C . ARG A 1 91 ? 18.240 27.162 4.958 1.00 87.75 91 ARG A C 1
ATOM 751 O O . ARG A 1 91 ? 18.127 26.016 4.530 1.00 87.75 91 ARG A O 1
ATOM 758 N N . PHE A 1 92 ? 18.515 28.190 4.159 1.00 91.38 92 PHE A N 1
ATOM 759 C CA . PHE A 1 92 ? 18.841 28.055 2.740 1.00 91.38 92 PHE A CA 1
ATOM 760 C C . PHE A 1 92 ? 20.355 27.977 2.553 1.00 91.38 92 PHE A C 1
ATOM 762 O O . PHE A 1 92 ? 21.101 28.856 2.992 1.00 91.38 92 PHE A O 1
ATOM 769 N N . TYR A 1 93 ? 20.816 26.930 1.879 1.00 91.31 93 TYR A N 1
ATOM 770 C CA . TYR A 1 93 ? 22.228 26.645 1.661 1.00 91.31 93 TYR A CA 1
ATOM 771 C C . TYR A 1 93 ? 22.535 26.749 0.165 1.00 91.31 93 TYR A C 1
ATOM 773 O O . TYR A 1 93 ? 22.215 25.831 -0.587 1.00 91.31 93 TYR A O 1
ATOM 781 N N . PRO A 1 94 ? 23.141 27.865 -0.279 1.00 89.81 94 PRO A N 1
ATOM 782 C CA . PRO A 1 94 ? 23.607 28.013 -1.651 1.00 89.81 94 PRO A CA 1
ATOM 783 C C . PRO A 1 94 ? 24.619 26.917 -1.999 1.00 89.81 94 PRO A C 1
ATOM 785 O O . PRO A 1 94 ? 25.646 26.800 -1.324 1.00 89.81 94 PRO A O 1
ATOM 788 N N . SER A 1 95 ? 24.336 26.150 -3.048 1.00 87.75 95 SER A N 1
ATOM 789 C CA . SER A 1 95 ? 25.237 25.149 -3.613 1.00 87.75 95 SER A CA 1
ATOM 790 C C . SER A 1 95 ? 25.906 25.728 -4.854 1.00 87.75 95 SER A C 1
ATOM 792 O O . SER A 1 95 ? 25.247 26.076 -5.837 1.00 87.75 95 SER A O 1
ATOM 794 N N . TYR A 1 96 ? 27.226 25.889 -4.783 1.00 85.44 96 TYR A N 1
ATOM 795 C CA . TYR A 1 96 ? 28.029 26.396 -5.886 1.00 85.44 96 TYR A CA 1
ATOM 796 C C . TYR A 1 96 ? 28.687 25.220 -6.612 1.00 85.44 96 TYR A C 1
ATOM 798 O O . TYR A 1 96 ? 29.294 24.389 -5.945 1.00 85.44 96 TYR A O 1
ATOM 806 N N . PRO A 1 97 ? 28.654 25.181 -7.952 1.00 72.69 97 PRO A N 1
ATOM 807 C CA . PRO A 1 97 ? 29.292 24.114 -8.728 1.00 72.69 97 PRO A CA 1
ATOM 808 C C . PRO A 1 97 ? 30.825 24.259 -8.825 1.00 72.69 97 PRO A C 1
ATOM 810 O O . PRO A 1 97 ? 31.487 23.515 -9.528 1.00 72.69 97 PRO A O 1
ATOM 813 N N . ALA A 1 98 ? 31.420 25.252 -8.158 1.00 76.06 98 ALA A N 1
ATOM 814 C CA . ALA A 1 98 ? 32.867 25.365 -8.010 1.00 76.06 98 ALA A CA 1
ATOM 815 C C . ALA A 1 98 ? 33.203 26.015 -6.661 1.00 76.06 98 ALA A C 1
ATOM 817 O O . ALA A 1 98 ? 32.577 27.004 -6.261 1.00 76.06 98 ALA A O 1
ATOM 818 N N . ASP A 1 99 ? 34.210 25.479 -5.971 1.00 70.38 99 ASP A N 1
ATOM 819 C CA . ASP A 1 99 ? 34.585 25.910 -4.617 1.00 70.38 99 ASP A CA 1
ATOM 820 C C . ASP A 1 99 ? 35.251 27.300 -4.577 1.00 70.38 99 ASP A C 1
ATOM 822 O O . ASP A 1 99 ? 35.197 27.996 -3.559 1.00 70.38 99 ASP A O 1
ATOM 826 N N . ASP A 1 100 ? 35.879 27.738 -5.672 1.00 80.81 100 ASP A N 1
ATOM 827 C CA . ASP A 1 100 ? 36.719 28.941 -5.736 1.00 80.81 100 ASP A CA 1
ATOM 828 C C . ASP A 1 100 ? 36.110 30.103 -6.542 1.00 80.81 100 ASP A C 1
ATOM 830 O O . ASP A 1 100 ? 36.819 31.007 -6.999 1.00 80.81 100 ASP A O 1
ATOM 834 N N . LEU A 1 101 ? 34.776 30.150 -6.654 1.00 86.94 101 LEU A N 1
ATOM 835 C CA . LEU A 1 101 ? 34.082 31.213 -7.384 1.00 86.94 101 LEU A CA 1
ATOM 836 C C . LEU A 1 101 ? 34.424 32.625 -6.864 1.00 86.94 101 LEU A C 1
ATOM 838 O O . LEU A 1 101 ? 34.293 32.905 -5.662 1.00 86.94 101 LEU A O 1
ATOM 842 N N . PRO A 1 102 ? 34.750 33.580 -7.761 1.00 91.12 102 PRO A N 1
ATOM 843 C CA . PRO A 1 102 ? 34.966 34.968 -7.375 1.00 91.12 102 PRO A CA 1
ATOM 844 C C . PRO A 1 102 ? 33.745 35.558 -6.661 1.00 91.12 102 PRO A C 1
ATOM 846 O O . PRO A 1 102 ? 32.601 35.348 -7.066 1.00 91.12 102 PRO A O 1
ATOM 849 N N . GLY A 1 103 ? 33.973 36.387 -5.638 1.00 90.19 103 GLY A N 1
ATOM 850 C CA . GLY A 1 103 ? 32.889 36.960 -4.827 1.00 90.19 103 GLY A CA 1
ATOM 851 C C . GLY A 1 103 ? 31.846 37.748 -5.632 1.00 90.19 103 GLY A C 1
ATOM 852 O O . GLY A 1 103 ? 30.668 37.752 -5.287 1.00 90.19 103 GLY A O 1
ATOM 853 N N . LYS A 1 104 ? 32.245 38.350 -6.758 1.00 91.94 104 LYS A N 1
ATOM 854 C CA . LYS A 1 104 ? 31.329 39.028 -7.685 1.00 91.94 104 LYS A CA 1
ATOM 855 C C . LYS A 1 104 ? 30.411 38.076 -8.452 1.00 91.94 104 LYS A C 1
ATOM 857 O O . LYS A 1 104 ? 29.261 38.423 -8.709 1.00 91.94 104 LYS A O 1
ATOM 862 N N . VAL A 1 105 ? 30.900 36.882 -8.779 1.00 91.44 105 VAL A N 1
ATOM 863 C CA . VAL A 1 105 ? 30.109 35.819 -9.410 1.00 91.44 105 VAL A CA 1
ATOM 864 C C . VAL A 1 105 ? 29.125 35.244 -8.394 1.00 91.44 105 VAL A C 1
ATOM 866 O O . VAL A 1 105 ? 27.938 35.159 -8.689 1.00 91.44 105 VAL A O 1
ATOM 869 N N . ARG A 1 106 ? 29.577 34.976 -7.162 1.00 92.81 106 ARG A N 1
ATOM 870 C CA . ARG A 1 106 ? 28.705 34.535 -6.057 1.00 92.81 106 ARG A CA 1
ATOM 871 C C . ARG A 1 106 ? 27.587 35.536 -5.773 1.00 92.81 106 ARG A C 1
ATOM 873 O O . ARG A 1 106 ? 26.433 35.142 -5.650 1.00 92.81 106 ARG A O 1
ATOM 880 N N . TYR A 1 107 ? 27.914 36.830 -5.739 1.00 95.38 107 TYR A N 1
ATOM 881 C CA . TYR A 1 107 ? 26.927 37.901 -5.583 1.00 95.38 107 TYR A CA 1
ATOM 882 C C . TYR A 1 107 ? 25.861 37.872 -6.682 1.00 95.38 107 TYR A C 1
ATOM 884 O O . TYR A 1 107 ? 24.673 37.959 -6.381 1.00 95.38 107 TYR A O 1
ATOM 892 N N . ARG A 1 108 ? 26.286 37.738 -7.947 1.00 93.50 108 ARG A N 1
ATOM 893 C CA . ARG A 1 108 ? 25.380 37.646 -9.096 1.00 93.50 108 ARG A CA 1
ATOM 894 C C . ARG A 1 108 ? 24.434 36.453 -8.952 1.00 93.50 108 ARG A C 1
ATOM 896 O O . ARG A 1 108 ? 23.233 36.657 -9.024 1.00 93.50 108 ARG A O 1
ATOM 903 N N . LEU A 1 109 ? 24.959 35.258 -8.667 1.00 92.94 109 LEU A N 1
ATOM 904 C CA . LEU A 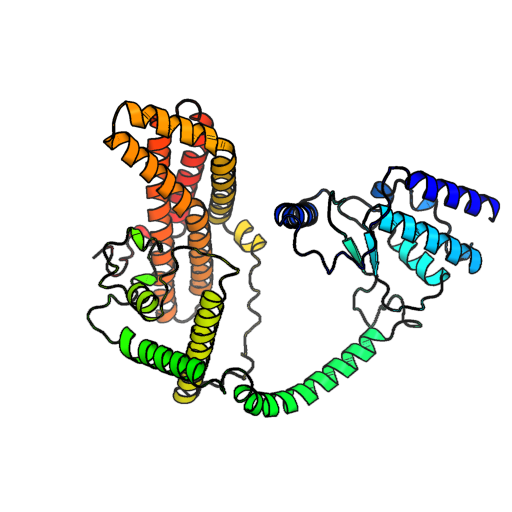1 109 ? 24.150 34.040 -8.512 1.00 92.94 109 LEU A CA 1
ATOM 905 C C . LEU A 1 109 ? 23.093 34.177 -7.412 1.00 92.94 109 LEU A C 1
ATOM 907 O O . LEU A 1 109 ? 21.926 33.877 -7.645 1.00 92.94 109 LEU A O 1
ATOM 911 N N . LEU A 1 110 ? 23.482 34.688 -6.239 1.00 94.75 110 LEU A N 1
ATOM 912 C CA . LEU A 1 110 ? 22.549 34.910 -5.133 1.00 94.75 110 LEU A CA 1
ATOM 913 C C . LEU A 1 110 ? 21.479 35.941 -5.502 1.00 94.75 110 LEU A C 1
ATOM 915 O O . LEU A 1 110 ? 20.306 35.738 -5.216 1.00 94.75 110 LEU A O 1
ATOM 919 N N . ARG A 1 111 ? 21.876 37.054 -6.130 1.00 94.81 111 ARG A N 1
ATOM 920 C CA . ARG A 1 111 ? 20.958 38.127 -6.526 1.00 94.81 111 ARG A CA 1
ATOM 921 C C . ARG A 1 111 ? 19.971 37.667 -7.602 1.00 94.81 111 ARG A C 1
ATOM 923 O O . ARG A 1 111 ? 18.802 38.025 -7.532 1.00 94.81 111 ARG A O 1
ATOM 930 N N . ASP A 1 112 ? 20.437 36.922 -8.597 1.00 92.88 112 ASP A N 1
ATOM 931 C CA . ASP A 1 112 ? 19.598 36.463 -9.707 1.00 92.88 112 ASP A CA 1
ATOM 932 C C . ASP A 1 112 ? 18.587 35.403 -9.241 1.00 92.88 112 ASP A C 1
ATOM 934 O O . ASP A 1 112 ? 17.499 35.304 -9.799 1.00 92.88 112 ASP A O 1
ATOM 938 N N . ASN A 1 113 ? 18.900 34.703 -8.147 1.00 93.62 113 ASN A N 1
ATOM 939 C CA . ASN A 1 113 ? 18.021 33.747 -7.481 1.00 93.62 113 ASN A CA 1
ATOM 940 C C . ASN A 1 113 ? 17.332 34.320 -6.229 1.00 93.62 113 ASN A C 1
ATOM 942 O O . ASN A 1 113 ? 16.887 33.571 -5.366 1.00 93.62 113 ASN A O 1
ATOM 946 N N . TRP A 1 114 ? 17.243 35.645 -6.085 1.00 95.25 114 TRP A N 1
ATOM 947 C CA . TRP A 1 114 ? 16.692 36.259 -4.870 1.00 95.25 114 TRP A CA 1
ATOM 948 C C . TRP A 1 114 ? 15.159 36.176 -4.773 1.00 95.25 114 TRP A C 1
ATOM 950 O O . TRP A 1 114 ? 14.612 36.303 -3.683 1.00 95.25 114 TRP A O 1
ATOM 960 N N . ASP A 1 115 ? 14.473 35.921 -5.890 1.00 95.06 115 ASP A N 1
ATOM 961 C CA . ASP A 1 115 ? 13.007 35.811 -5.977 1.00 95.06 115 ASP A CA 1
ATOM 962 C C . ASP A 1 115 ? 12.523 34.390 -6.306 1.00 95.06 115 ASP A C 1
ATOM 964 O O . ASP A 1 115 ? 11.367 34.204 -6.679 1.00 95.06 115 ASP A O 1
ATOM 968 N N . ILE A 1 116 ? 13.384 33.375 -6.181 1.00 93.12 116 ILE A N 1
ATOM 969 C CA . ILE A 1 116 ? 12.967 31.984 -6.399 1.00 93.12 116 ILE A CA 1
ATOM 970 C C . ILE A 1 116 ? 11.888 31.581 -5.386 1.00 93.12 116 ILE A C 1
ATOM 972 O O . ILE A 1 116 ? 11.965 31.936 -4.206 1.00 93.12 116 ILE A O 1
ATOM 976 N N . ASP A 1 117 ? 10.894 30.820 -5.841 1.00 93.88 117 ASP A N 1
ATOM 977 C CA . ASP A 1 117 ? 9.800 30.357 -4.989 1.00 93.88 117 ASP A CA 1
ATOM 978 C C . ASP A 1 117 ? 10.261 29.211 -4.084 1.00 93.88 117 ASP A C 1
ATOM 980 O O . ASP A 1 117 ? 10.542 28.092 -4.536 1.00 93.88 117 ASP A O 1
ATOM 984 N N . GLN A 1 118 ? 10.285 29.479 -2.781 1.00 92.25 118 GLN A N 1
ATOM 985 C CA . GLN A 1 118 ? 10.741 28.542 -1.759 1.00 92.25 118 GLN A CA 1
ATOM 986 C C . GLN A 1 118 ? 9.688 28.327 -0.680 1.00 92.25 118 GLN A C 1
ATOM 988 O O . GLN A 1 118 ? 8.792 29.147 -0.471 1.00 92.25 118 GLN A O 1
ATOM 993 N N . VAL A 1 119 ? 9.813 27.206 0.024 1.00 89.00 119 VAL A N 1
ATOM 994 C CA . VAL A 1 119 ? 9.052 26.940 1.244 1.00 89.00 119 VAL A CA 1
ATOM 995 C C . VAL A 1 119 ? 9.900 27.352 2.445 1.00 89.00 119 VAL A C 1
ATOM 997 O O . VAL A 1 119 ? 11.091 27.059 2.499 1.00 89.00 119 VAL A O 1
ATOM 1000 N N . CYS A 1 120 ? 9.295 28.027 3.422 1.00 83.56 120 CYS A N 1
ATOM 1001 C CA . CYS A 1 120 ? 9.939 28.254 4.714 1.00 83.56 120 CYS A CA 1
ATOM 1002 C C . CYS A 1 120 ? 9.728 27.023 5.599 1.00 83.56 120 CYS A C 1
ATOM 1004 O O . CYS A 1 120 ? 8.601 26.784 6.031 1.00 83.56 120 CYS A O 1
ATOM 1006 N N . LEU A 1 121 ? 10.797 26.275 5.872 1.00 77.69 121 LEU A N 1
ATOM 1007 C CA . LEU A 1 121 ? 10.744 25.119 6.766 1.00 77.69 121 LEU A CA 1
ATOM 1008 C C . LEU A 1 121 ? 10.896 25.538 8.232 1.00 77.69 121 LEU A C 1
ATOM 1010 O O . LEU A 1 121 ? 11.646 26.466 8.557 1.00 77.69 121 LEU A O 1
ATOM 1014 N N . SER A 1 122 ? 10.205 24.833 9.124 1.00 72.25 122 SER A N 1
ATOM 1015 C CA . SER A 1 122 ? 10.350 24.962 10.575 1.00 72.25 122 SER A CA 1
ATOM 1016 C C . SER A 1 122 ? 11.578 24.204 11.100 1.00 72.25 122 SER A C 1
ATOM 1018 O O . SER A 1 122 ? 12.220 24.651 12.058 1.00 72.25 122 SER A O 1
ATOM 1020 N N . THR A 1 123 ? 11.952 23.105 10.436 1.00 71.69 123 THR A N 1
ATOM 1021 C CA . THR A 1 123 ? 13.126 22.259 10.716 1.00 71.69 123 THR A CA 1
ATOM 1022 C C . THR A 1 123 ? 13.886 21.908 9.417 1.00 71.69 123 THR A C 1
ATOM 1024 O O . THR A 1 123 ? 13.510 22.363 8.344 1.00 71.69 123 THR A O 1
ATOM 1027 N N . GLY A 1 124 ? 15.025 21.205 9.488 1.00 75.31 124 GLY A N 1
ATOM 1028 C CA . GLY A 1 124 ? 15.803 20.833 8.291 1.00 75.31 124 GLY A CA 1
ATOM 1029 C C . GLY A 1 124 ? 16.552 21.981 7.585 1.00 75.31 124 GLY A C 1
ATOM 1030 O O . GLY A 1 124 ? 16.816 23.033 8.183 1.00 75.31 124 GLY A O 1
ATOM 1031 N N . ALA A 1 125 ? 16.942 21.741 6.327 1.00 82.88 125 ALA A N 1
ATOM 1032 C CA . ALA A 1 125 ? 17.724 22.638 5.470 1.00 82.88 125 ALA A CA 1
ATOM 1033 C C . ALA A 1 125 ? 17.347 22.468 3.987 1.00 82.88 125 ALA A C 1
ATOM 1035 O O . ALA A 1 125 ? 17.132 21.349 3.530 1.00 82.88 125 ALA A O 1
ATOM 1036 N N . ILE A 1 126 ? 17.322 23.566 3.224 1.00 84.69 126 ILE A N 1
ATOM 1037 C CA . ILE A 1 126 ? 17.083 23.548 1.772 1.00 84.69 126 ILE A CA 1
ATOM 1038 C C . ILE A 1 126 ? 18.382 23.885 1.045 1.00 84.69 126 ILE A C 1
ATOM 1040 O O . ILE A 1 126 ? 18.922 24.983 1.202 1.00 84.69 126 ILE A O 1
ATOM 1044 N N . GLY A 1 127 ? 18.865 22.956 0.220 1.00 88.88 127 GLY A N 1
ATOM 1045 C CA . GLY A 1 127 ? 19.903 23.234 -0.769 1.00 88.88 127 GLY A CA 1
ATOM 1046 C C . GLY A 1 127 ? 19.328 24.054 -1.923 1.00 88.88 127 GLY A C 1
ATOM 1047 O O . GLY A 1 127 ? 18.292 23.695 -2.478 1.00 88.88 127 GLY A O 1
ATOM 1048 N N . VAL A 1 128 ? 19.979 25.163 -2.272 1.00 89.12 128 VAL A N 1
ATOM 1049 C CA . VAL A 1 128 ? 19.633 25.956 -3.458 1.00 89.12 128 VAL A CA 1
ATOM 1050 C C . VAL A 1 128 ? 20.747 25.785 -4.477 1.00 89.12 128 VAL A C 1
ATOM 1052 O O . VAL A 1 128 ? 21.825 26.359 -4.317 1.00 89.12 128 VAL A O 1
ATOM 1055 N N . GLU A 1 129 ? 20.492 24.970 -5.493 1.00 87.81 129 GLU A N 1
ATOM 1056 C CA . GLU A 1 129 ? 21.421 24.742 -6.598 1.00 87.81 129 GLU A CA 1
ATOM 1057 C C . GLU A 1 129 ? 21.347 25.885 -7.615 1.00 87.81 129 GLU A C 1
ATOM 1059 O O . GLU A 1 129 ? 20.279 26.428 -7.887 1.00 87.81 129 GLU A O 1
ATOM 1064 N N . PHE A 1 130 ? 22.504 26.269 -8.160 1.00 87.38 130 PHE A N 1
ATOM 1065 C CA . PHE A 1 130 ? 22.618 27.280 -9.220 1.00 87.38 130 PHE A CA 1
ATOM 1066 C C . PHE A 1 130 ? 22.963 26.678 -10.588 1.00 87.38 130 PHE A C 1
ATOM 1068 O O . PHE A 1 130 ? 23.400 27.402 -11.485 1.00 87.38 130 PHE A O 1
ATOM 1075 N N . CYS A 1 131 ? 22.852 25.358 -10.720 1.00 84.25 131 CYS A N 1
ATOM 1076 C CA . CYS A 1 131 ? 23.144 24.616 -11.935 1.00 84.25 131 CYS A CA 1
ATOM 1077 C C . CYS A 1 131 ? 21.871 23.903 -12.390 1.00 84.25 131 CYS A C 1
ATOM 1079 O O . CYS A 1 131 ? 21.309 23.126 -11.626 1.00 84.25 131 CYS A O 1
ATOM 1081 N N . ASP A 1 132 ? 21.470 24.134 -13.638 1.00 80.69 132 ASP A N 1
ATOM 1082 C CA . ASP A 1 132 ? 20.319 23.462 -14.259 1.00 80.69 132 ASP A CA 1
ATOM 1083 C C . ASP A 1 132 ? 20.755 22.256 -15.115 1.00 80.69 132 ASP A C 1
ATOM 1085 O O . ASP A 1 132 ? 19.954 21.679 -15.844 1.00 80.69 132 ASP A O 1
ATOM 1089 N N . TYR A 1 133 ? 22.045 21.899 -15.061 1.00 81.12 133 TYR A N 1
ATOM 1090 C CA . TYR A 1 133 ? 22.677 20.818 -15.830 1.00 81.12 133 TYR A CA 1
ATOM 1091 C C . TYR A 1 133 ? 22.562 20.947 -17.363 1.00 81.12 133 TYR A C 1
ATOM 1093 O O . TYR A 1 133 ? 22.809 19.990 -18.096 1.00 81.12 133 TYR A O 1
ATOM 1101 N N . ASP A 1 134 ? 22.247 22.147 -17.859 1.00 82.75 134 ASP A N 1
ATOM 1102 C CA . ASP A 1 134 ? 22.284 22.499 -19.278 1.00 82.75 134 ASP A CA 1
ATOM 1103 C C . ASP A 1 134 ? 23.691 22.978 -19.677 1.00 82.75 134 ASP A C 1
ATOM 1105 O O . ASP A 1 134 ? 24.098 24.107 -19.389 1.00 82.75 134 ASP A O 1
ATOM 1109 N N . ASP A 1 135 ? 24.433 22.102 -20.353 1.00 80.81 135 ASP A N 1
ATOM 1110 C CA . ASP A 1 135 ? 25.785 22.371 -20.858 1.00 80.81 135 ASP A CA 1
ATOM 1111 C C . ASP A 1 135 ? 25.809 23.497 -21.910 1.00 80.81 135 ASP A C 1
ATOM 1113 O O . ASP A 1 135 ? 26.760 24.276 -21.976 1.00 80.81 135 ASP A O 1
ATOM 1117 N N . GLU A 1 136 ? 24.748 23.638 -22.714 1.00 82.00 136 GLU A N 1
ATOM 1118 C CA . GLU A 1 136 ? 24.681 24.663 -23.762 1.00 82.00 136 GLU A CA 1
ATOM 1119 C C . GLU A 1 136 ? 24.418 26.056 -23.179 1.00 82.00 136 GLU A C 1
ATOM 1121 O O . GLU A 1 136 ? 24.950 27.052 -23.680 1.00 82.00 136 GLU A O 1
ATOM 1126 N N . ASN A 1 137 ? 23.627 26.129 -22.104 1.00 83.00 137 ASN A N 1
ATOM 1127 C CA . ASN A 1 137 ? 23.244 27.377 -21.439 1.00 83.00 137 ASN A CA 1
ATOM 1128 C C . ASN A 1 137 ? 23.812 27.492 -20.017 1.00 83.00 137 ASN A C 1
ATOM 1130 O O . ASN A 1 137 ? 23.175 28.066 -19.130 1.00 83.00 137 ASN A O 1
ATOM 1134 N N . CYS A 1 138 ? 25.029 26.986 -19.797 1.00 82.50 138 CYS A N 1
ATOM 1135 C CA . CYS A 1 138 ? 25.657 27.005 -18.481 1.00 82.50 138 CYS A CA 1
ATOM 1136 C C . CYS A 1 138 ? 25.778 28.446 -17.930 1.00 82.50 138 CYS A C 1
ATOM 1138 O O . CYS A 1 138 ? 26.302 29.334 -18.613 1.00 82.50 138 CYS A O 1
ATOM 1140 N N . PRO A 1 139 ? 25.361 28.712 -16.675 1.00 78.81 139 PRO A N 1
ATOM 1141 C CA . PRO A 1 139 ? 25.473 30.039 -16.059 1.00 78.81 139 PRO A CA 1
ATOM 1142 C C . PRO A 1 139 ? 26.915 30.405 -15.650 1.00 78.81 139 PRO A C 1
ATOM 1144 O O . PRO A 1 139 ? 27.192 31.557 -15.277 1.00 78.81 139 PRO A O 1
ATOM 1147 N N . LEU A 1 140 ? 27.841 29.437 -15.691 1.00 84.69 140 LEU A N 1
ATOM 1148 C CA . LEU A 1 140 ? 29.221 29.542 -15.202 1.00 84.69 140 LEU A CA 1
ATOM 1149 C C . LEU A 1 140 ? 30.266 28.905 -16.149 1.00 84.69 140 LEU A C 1
ATOM 1151 O O . LEU A 1 140 ? 31.161 28.207 -15.674 1.00 84.69 140 LEU A O 1
ATOM 1155 N N . PRO A 1 141 ? 30.246 29.189 -17.465 1.00 79.62 141 PRO A N 1
ATOM 1156 C CA . PRO A 1 141 ? 31.068 28.471 -18.447 1.00 79.62 141 PRO A CA 1
ATOM 1157 C C . PRO A 1 141 ? 32.576 28.737 -18.298 1.00 79.62 141 PRO A C 1
ATOM 1159 O O . PRO A 1 141 ? 33.398 27.978 -18.792 1.00 79.62 141 PRO A O 1
ATOM 1162 N N . GLU A 1 142 ? 32.960 29.825 -17.624 1.00 83.25 142 GLU A N 1
ATOM 1163 C CA . GLU A 1 142 ? 34.366 30.175 -17.364 1.00 83.25 142 GLU A CA 1
ATOM 1164 C C . GLU A 1 142 ? 34.897 29.618 -16.032 1.00 83.25 142 GLU A C 1
ATOM 1166 O O . GLU A 1 142 ? 36.093 29.736 -15.762 1.00 83.25 142 GLU A O 1
ATOM 1171 N N . TYR A 1 143 ? 34.025 29.058 -15.185 1.00 83.06 143 TYR A N 1
ATOM 1172 C CA . TYR A 1 143 ? 34.351 28.705 -13.797 1.00 83.06 143 TYR A CA 1
ATOM 1173 C C . TYR A 1 143 ? 33.970 27.279 -13.391 1.00 83.06 143 TYR A C 1
ATOM 1175 O O . TYR A 1 143 ? 34.430 26.819 -12.354 1.00 83.06 143 TYR A O 1
ATOM 1183 N N . CYS A 1 144 ? 33.127 26.597 -14.163 1.00 81.62 144 CYS A N 1
ATOM 1184 C CA . CYS A 1 144 ? 32.666 25.243 -13.884 1.00 81.62 144 CYS A CA 1
ATOM 1185 C C . CYS A 1 144 ? 32.953 24.360 -15.100 1.00 81.62 144 CYS A C 1
ATOM 1187 O O . CYS A 1 144 ? 32.664 24.749 -16.231 1.00 81.62 144 CYS A O 1
ATOM 1189 N N . ASN A 1 145 ? 33.518 23.180 -14.860 1.00 81.38 145 ASN A N 1
ATOM 1190 C CA . ASN A 1 145 ? 33.730 22.141 -15.865 1.00 81.38 145 ASN A CA 1
ATOM 1191 C C . ASN A 1 145 ? 33.060 20.814 -15.474 1.00 81.38 145 ASN A C 1
ATOM 1193 O O . ASN A 1 145 ? 33.383 19.780 -16.055 1.00 81.38 145 ASN A O 1
ATOM 1197 N N . ASP A 1 146 ? 32.122 20.833 -14.523 1.00 78.38 146 ASP A N 1
ATOM 1198 C CA . ASP A 1 146 ? 31.470 19.629 -14.002 1.00 78.38 146 ASP A CA 1
ATOM 1199 C C . ASP A 1 146 ? 30.776 18.829 -15.101 1.00 78.38 146 ASP A C 1
ATOM 1201 O O . ASP A 1 146 ? 30.910 17.618 -15.130 1.00 78.38 146 ASP A O 1
ATOM 1205 N N . CYS A 1 147 ? 30.118 19.473 -16.070 1.00 79.00 147 CYS A N 1
ATOM 1206 C CA . CYS A 1 147 ? 29.487 18.762 -17.188 1.00 79.00 147 CYS A CA 1
ATOM 1207 C C . CYS A 1 147 ? 30.508 18.010 -18.062 1.00 79.00 147 CYS A C 1
ATOM 1209 O O . CYS A 1 147 ? 30.229 16.905 -18.524 1.00 79.00 147 CYS A O 1
ATOM 1211 N N . GLU A 1 148 ? 31.706 18.566 -18.271 1.00 78.38 148 GLU A N 1
ATOM 1212 C CA . GLU A 1 148 ? 32.790 17.884 -18.991 1.00 78.38 148 GLU A CA 1
ATOM 1213 C C . GLU A 1 148 ? 33.409 16.764 -18.148 1.00 78.38 148 GLU A C 1
ATOM 1215 O O . GLU A 1 148 ? 33.682 15.685 -18.673 1.00 78.38 148 GLU A O 1
ATOM 1220 N N . LEU A 1 149 ? 33.597 17.000 -16.845 1.00 74.94 149 LEU A N 1
ATOM 1221 C CA . LEU A 1 149 ? 34.081 15.995 -15.899 1.00 74.94 149 LEU A CA 1
ATOM 1222 C C . LEU A 1 149 ? 33.099 14.833 -15.783 1.00 74.94 149 LEU A C 1
ATOM 1224 O O . LEU A 1 149 ? 33.524 13.689 -15.833 1.00 74.94 149 LEU A O 1
ATOM 1228 N N . TRP A 1 150 ? 31.800 15.109 -15.714 1.00 71.75 150 TRP A N 1
ATOM 1229 C CA . TRP A 1 150 ? 30.751 14.100 -15.663 1.00 71.75 150 TRP A CA 1
ATOM 1230 C C . TRP A 1 150 ? 30.640 13.350 -16.978 1.00 71.75 150 TRP A C 1
ATOM 1232 O O . TRP A 1 150 ? 30.479 12.142 -16.939 1.00 71.75 150 TRP A O 1
ATOM 1242 N N . LYS A 1 151 ? 30.790 14.000 -18.141 1.00 73.62 151 LYS A N 1
ATOM 1243 C CA . LYS A 1 151 ? 30.874 13.296 -19.435 1.00 73.62 151 LYS A CA 1
ATOM 1244 C C . LYS A 1 151 ? 32.088 12.366 -19.490 1.00 73.62 151 LYS A C 1
ATOM 1246 O O . LYS A 1 151 ? 31.946 11.211 -19.873 1.00 73.62 151 LYS A O 1
ATOM 1251 N N . ALA A 1 152 ? 33.257 12.835 -19.050 1.00 66.38 152 ALA A N 1
ATOM 1252 C CA . ALA A 1 152 ? 34.471 12.024 -18.993 1.00 66.38 152 ALA A CA 1
ATOM 1253 C C . ALA A 1 152 ? 34.360 10.873 -17.977 1.00 66.38 152 ALA A C 1
ATOM 1255 O O . ALA A 1 152 ? 34.754 9.752 -18.282 1.00 66.38 152 ALA A O 1
ATOM 1256 N N . GLU A 1 153 ? 33.778 11.121 -16.801 1.00 59.75 153 GLU A N 1
ATOM 1257 C CA . GLU A 1 153 ? 33.478 10.094 -15.802 1.00 59.75 153 GLU A CA 1
ATOM 1258 C C . GLU A 1 153 ? 32.412 9.123 -16.303 1.00 59.75 153 GLU A C 1
ATOM 1260 O O . GLU A 1 153 ? 32.538 7.938 -16.051 1.00 59.75 153 GLU A O 1
ATOM 1265 N N . TYR A 1 154 ? 31.392 9.565 -17.037 1.00 56.62 154 TYR A N 1
ATOM 1266 C CA . TYR A 1 154 ? 30.363 8.694 -17.607 1.00 56.62 154 TYR A CA 1
ATOM 1267 C C . TYR A 1 154 ? 30.941 7.799 -18.712 1.00 56.62 154 TYR A C 1
ATOM 1269 O O . TYR A 1 154 ? 30.631 6.608 -18.769 1.00 56.62 154 TYR A O 1
ATOM 1277 N N . ASP A 1 155 ? 31.850 8.327 -19.534 1.00 56.78 155 ASP A N 1
ATOM 1278 C CA . ASP A 1 155 ? 32.592 7.563 -20.541 1.00 56.78 155 ASP A CA 1
ATOM 1279 C C . ASP A 1 155 ? 33.581 6.570 -19.890 1.00 56.78 155 ASP A C 1
ATOM 1281 O O . ASP A 1 155 ? 33.630 5.400 -20.280 1.00 56.78 155 ASP A O 1
ATOM 1285 N N . GLU A 1 156 ? 34.296 6.971 -18.830 1.00 54.38 156 GLU A N 1
ATOM 1286 C CA . GLU A 1 156 ? 35.129 6.070 -18.013 1.00 54.38 156 GLU A CA 1
ATOM 1287 C C . GLU A 1 156 ? 34.293 5.063 -17.203 1.00 54.38 156 GLU A C 1
ATOM 1289 O O . GLU A 1 156 ? 34.724 3.932 -16.965 1.00 54.38 156 GLU A O 1
ATOM 1294 N N . VAL A 1 157 ? 33.081 5.420 -16.779 1.00 49.69 157 VAL A N 1
ATOM 1295 C CA . VAL A 1 157 ? 32.125 4.526 -16.119 1.00 49.69 157 VAL A CA 1
ATOM 1296 C C . VAL A 1 157 ? 31.581 3.524 -17.125 1.00 49.69 157 VAL A C 1
ATOM 1298 O O . VAL A 1 157 ? 31.485 2.361 -16.767 1.00 49.69 157 VAL A O 1
ATOM 1301 N N . ASN A 1 158 ? 31.330 3.887 -18.381 1.00 51.84 158 ASN A N 1
ATOM 1302 C CA . ASN A 1 158 ? 30.917 2.940 -19.420 1.00 51.84 158 ASN A CA 1
ATOM 1303 C C . ASN A 1 158 ? 32.034 1.954 -19.805 1.00 51.84 158 ASN A C 1
ATOM 1305 O O . ASN A 1 158 ? 31.784 0.747 -19.910 1.00 51.84 158 ASN A O 1
ATOM 1309 N N . ASP A 1 159 ? 33.282 2.416 -19.923 1.00 50.16 159 ASP A N 1
ATOM 1310 C CA . ASP A 1 159 ? 34.430 1.524 -20.146 1.00 50.16 159 ASP A CA 1
ATOM 1311 C C . ASP A 1 159 ? 34.765 0.687 -18.893 1.00 50.16 159 ASP A C 1
ATOM 1313 O O . ASP A 1 159 ? 35.038 -0.515 -18.988 1.00 50.16 159 ASP A O 1
ATOM 1317 N N . SER A 1 160 ? 34.634 1.255 -17.689 1.00 46.19 160 SER A N 1
ATOM 1318 C CA . SER A 1 160 ? 34.804 0.516 -16.432 1.00 46.19 160 SER A CA 1
ATOM 1319 C C . SER A 1 160 ? 33.594 -0.332 -16.049 1.00 46.19 160 SER A C 1
ATOM 1321 O O . SER A 1 160 ? 33.750 -1.221 -15.222 1.00 46.19 160 SER A O 1
ATOM 1323 N N . GLN A 1 161 ? 32.409 -0.144 -16.635 1.00 45.44 161 GLN A N 1
ATOM 1324 C CA . GLN A 1 161 ? 31.261 -1.046 -16.505 1.00 45.44 161 GLN A CA 1
ATOM 1325 C C . GLN A 1 161 ? 31.440 -2.290 -17.375 1.00 45.44 161 GLN A C 1
ATOM 1327 O O . GLN A 1 161 ? 31.047 -3.374 -16.948 1.00 45.44 161 GLN A O 1
ATOM 1332 N N . LYS A 1 162 ? 32.135 -2.192 -18.516 1.00 47.38 162 LYS A N 1
ATOM 1333 C CA . LYS A 1 162 ? 32.644 -3.369 -19.241 1.00 47.38 162 LYS A CA 1
ATOM 1334 C C . LYS A 1 162 ? 33.642 -4.168 -18.397 1.00 47.38 162 LYS A C 1
ATOM 1336 O O . LYS A 1 162 ? 33.480 -5.379 -18.258 1.00 47.38 162 LYS A O 1
ATOM 1341 N N . GLU A 1 163 ? 34.609 -3.506 -17.756 1.00 43.41 163 GLU A N 1
ATOM 1342 C CA . GLU A 1 163 ? 35.572 -4.180 -16.864 1.00 43.41 163 GLU A CA 1
ATOM 1343 C C . GLU A 1 163 ? 34.955 -4.622 -15.518 1.00 43.41 163 GLU A C 1
ATOM 1345 O O . GLU A 1 163 ? 35.312 -5.670 -14.977 1.00 43.41 163 GLU A O 1
ATOM 1350 N N . LYS A 1 164 ? 33.985 -3.881 -14.965 1.00 42.28 164 LYS A N 1
ATOM 1351 C CA . LYS A 1 164 ? 33.225 -4.250 -13.758 1.00 42.28 164 LYS A CA 1
ATOM 1352 C C . LYS A 1 164 ? 32.186 -5.327 -14.039 1.00 42.28 164 LYS A C 1
ATOM 1354 O O . LYS A 1 164 ? 31.916 -6.061 -13.106 1.00 42.28 164 LYS A O 1
ATOM 1359 N N . LYS A 1 165 ? 31.660 -5.514 -15.256 1.00 44.94 165 LYS A N 1
ATOM 1360 C CA . LYS A 1 165 ? 30.878 -6.716 -15.623 1.00 44.94 165 LYS A CA 1
ATOM 1361 C C . LYS A 1 165 ? 31.760 -7.969 -15.592 1.00 44.94 165 LYS A C 1
ATOM 1363 O O . LYS A 1 165 ? 31.347 -9.002 -15.065 1.00 44.94 165 LYS A O 1
ATOM 1368 N N . GLU A 1 166 ? 33.014 -7.875 -16.042 1.00 43.47 166 GLU A N 1
ATOM 1369 C CA . GLU A 1 166 ? 33.991 -8.967 -15.897 1.00 43.47 166 GLU A CA 1
ATOM 1370 C C . GLU A 1 166 ? 34.443 -9.168 -14.440 1.00 43.47 166 GLU A C 1
ATOM 1372 O O . GLU A 1 166 ? 34.646 -10.301 -13.997 1.00 43.47 166 GLU A O 1
ATOM 1377 N N . ARG A 1 167 ? 34.542 -8.089 -13.654 1.00 34.72 167 ARG A N 1
ATOM 1378 C CA . ARG A 1 167 ? 34.913 -8.153 -12.234 1.00 34.72 167 ARG A CA 1
ATOM 1379 C C . ARG A 1 167 ? 33.737 -8.493 -11.310 1.00 34.72 167 ARG A C 1
ATOM 1381 O O . ARG A 1 167 ? 33.979 -9.120 -10.290 1.00 34.72 167 ARG A O 1
ATOM 1388 N N . ALA A 1 168 ? 32.487 -8.191 -11.647 1.00 36.91 168 ALA A N 1
ATOM 1389 C CA . ALA A 1 168 ? 31.279 -8.578 -10.909 1.00 36.91 168 ALA A CA 1
ATOM 1390 C C . ALA A 1 168 ? 31.064 -10.093 -10.984 1.00 36.91 168 ALA A C 1
ATOM 1392 O O . ALA A 1 168 ? 30.853 -10.711 -9.943 1.00 36.91 168 ALA A O 1
ATOM 1393 N N . LYS A 1 169 ? 31.354 -10.708 -12.144 1.00 42.22 169 LYS A N 1
ATOM 1394 C CA . LYS A 1 169 ? 31.534 -12.169 -12.268 1.00 42.22 169 LYS A CA 1
ATOM 1395 C C . LYS A 1 169 ? 32.600 -12.742 -11.319 1.00 42.22 169 LYS A C 1
ATOM 1397 O O . LYS A 1 169 ? 32.595 -13.934 -11.035 1.00 42.22 169 LYS A O 1
ATOM 1402 N N . SER A 1 170 ? 33.526 -11.916 -10.817 1.00 40.72 170 SER A N 1
ATOM 1403 C CA . SER A 1 170 ? 34.554 -12.311 -9.837 1.00 40.72 170 SER A CA 1
ATOM 1404 C C . SER A 1 170 ? 34.280 -11.850 -8.392 1.00 40.72 170 SER A C 1
ATOM 1406 O O . SER A 1 170 ? 34.831 -12.432 -7.459 1.00 40.72 170 SER A O 1
ATOM 1408 N N . VAL A 1 171 ? 33.425 -10.840 -8.175 1.00 36.88 171 VAL A N 1
ATOM 1409 C CA . VAL A 1 171 ? 33.078 -10.281 -6.850 1.00 36.88 171 VAL A CA 1
ATOM 1410 C C . VAL A 1 171 ? 31.842 -10.957 -6.249 1.00 36.88 171 VAL A C 1
ATOM 1412 O O . VAL A 1 171 ? 31.762 -11.043 -5.024 1.00 36.88 171 VAL A O 1
ATOM 1415 N N . GLU A 1 172 ? 30.980 -11.594 -7.053 1.00 40.41 172 GLU A N 1
ATOM 1416 C CA . GLU A 1 172 ? 30.007 -12.586 -6.553 1.00 40.41 172 GLU A CA 1
ATOM 1417 C C . GLU A 1 172 ? 30.672 -13.697 -5.714 1.00 40.41 172 GLU A C 1
ATOM 1419 O O . GLU A 1 172 ? 30.018 -14.344 -4.897 1.00 40.41 172 GLU A O 1
ATOM 1424 N N . ALA A 1 173 ? 31.991 -13.885 -5.824 1.00 43.12 173 ALA A N 1
ATOM 1425 C CA . ALA A 1 173 ? 32.740 -14.869 -5.053 1.00 43.12 173 ALA A CA 1
ATOM 1426 C C . ALA A 1 173 ? 33.347 -14.361 -3.725 1.00 43.12 173 ALA A C 1
ATOM 1428 O O 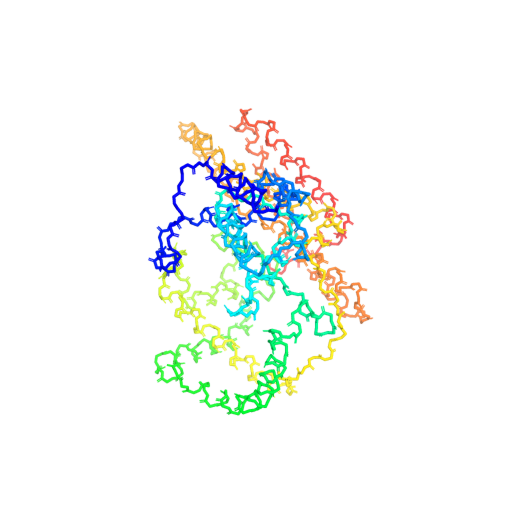. ALA A 1 173 ? 33.831 -15.187 -2.950 1.00 43.12 173 ALA A O 1
ATOM 1429 N N . VAL A 1 174 ? 33.371 -13.056 -3.408 1.00 47.78 174 VAL A N 1
ATOM 1430 C CA . VAL A 1 174 ? 34.238 -12.560 -2.312 1.00 47.78 174 VAL A CA 1
ATOM 1431 C C . VAL A 1 174 ? 33.535 -11.557 -1.397 1.00 47.78 174 VAL A C 1
ATOM 1433 O O . VAL A 1 174 ? 33.559 -10.351 -1.609 1.00 47.78 174 VAL A O 1
ATOM 1436 N N . GLY A 1 175 ? 32.957 -12.078 -0.312 1.00 46.72 175 GLY A N 1
ATOM 1437 C CA . GLY A 1 175 ? 32.537 -11.290 0.851 1.00 46.72 175 GLY A CA 1
ATOM 1438 C C . GLY A 1 175 ? 31.628 -12.072 1.797 1.00 46.72 175 GLY A C 1
ATOM 1439 O O . GLY A 1 175 ? 31.998 -12.315 2.941 1.00 46.72 175 GLY A O 1
ATOM 1440 N N . ARG A 1 176 ? 30.470 -12.532 1.297 1.00 48.78 176 ARG A N 1
ATOM 1441 C CA . ARG A 1 176 ? 29.509 -13.377 2.048 1.00 48.78 176 ARG A CA 1
ATOM 1442 C C . ARG A 1 176 ? 29.375 -14.801 1.505 1.00 48.78 176 ARG A C 1
ATOM 1444 O O . ARG A 1 176 ? 29.181 -15.719 2.289 1.00 48.78 176 ARG A O 1
ATOM 1451 N N . ASN A 1 177 ? 29.589 -15.016 0.204 1.00 50.78 177 ASN A N 1
ATOM 1452 C CA . ASN A 1 177 ? 29.610 -16.361 -0.398 1.00 50.78 177 ASN A CA 1
ATOM 1453 C C . ASN A 1 177 ? 30.797 -17.231 0.062 1.00 50.78 177 ASN A C 1
ATOM 1455 O O . ASN A 1 177 ? 30.780 -18.444 -0.128 1.00 50.78 177 ASN A O 1
ATOM 1459 N N . ALA A 1 178 ? 31.803 -16.626 0.702 1.00 54.94 178 ALA A N 1
ATOM 1460 C CA . ALA A 1 178 ? 32.924 -17.336 1.312 1.00 54.94 178 ALA A CA 1
ATOM 1461 C C . ALA A 1 178 ? 32.629 -17.844 2.739 1.00 54.94 178 ALA A C 1
ATOM 1463 O O . ALA A 1 178 ? 33.389 -18.676 3.233 1.00 54.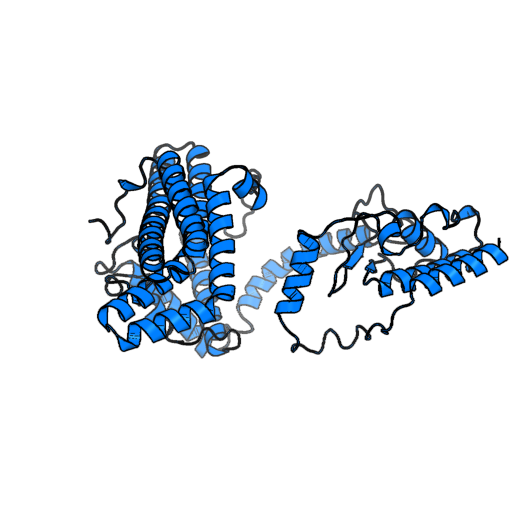94 178 ALA A O 1
ATOM 1464 N N . ASP A 1 179 ? 31.564 -17.364 3.402 1.00 77.62 179 ASP A N 1
ATOM 1465 C CA . ASP A 1 179 ? 31.116 -17.901 4.692 1.00 77.62 179 ASP A CA 1
ATOM 1466 C C . ASP A 1 179 ? 30.341 -19.213 4.455 1.00 77.62 179 ASP A C 1
ATOM 1468 O O . ASP A 1 179 ? 29.253 -19.189 3.864 1.00 77.62 179 ASP A O 1
ATOM 1472 N N . PRO A 1 180 ? 30.863 -20.370 4.910 1.00 82.50 180 PRO A N 1
ATOM 1473 C CA . PRO A 1 180 ? 30.206 -21.655 4.699 1.00 82.50 180 PRO A CA 1
ATOM 1474 C C . PRO A 1 180 ? 28.808 -21.745 5.324 1.00 82.50 180 PRO A C 1
ATOM 1476 O O . PRO A 1 180 ? 27.971 -22.491 4.814 1.00 82.50 180 PRO A O 1
ATOM 1479 N N . ASP A 1 181 ? 28.535 -21.019 6.416 1.00 83.69 181 ASP A N 1
ATOM 1480 C CA . ASP A 1 181 ? 27.213 -21.034 7.055 1.00 83.69 181 ASP A CA 1
ATOM 1481 C C . ASP A 1 181 ? 26.188 -20.239 6.238 1.00 83.69 181 ASP A C 1
ATOM 1483 O O . ASP A 1 181 ? 25.084 -20.728 5.984 1.00 83.69 181 ASP A O 1
ATOM 1487 N N . PHE A 1 182 ? 26.573 -19.054 5.753 1.00 84.00 182 PHE A N 1
ATOM 1488 C CA . PHE A 1 182 ? 25.737 -18.253 4.859 1.00 84.00 182 PHE A CA 1
ATOM 1489 C C . PHE A 1 182 ? 25.421 -19.016 3.569 1.00 84.00 182 PHE A C 1
ATOM 1491 O O . PHE A 1 182 ? 24.251 -19.155 3.210 1.00 84.00 182 PHE A O 1
ATOM 1498 N N . ARG A 1 183 ? 26.438 -19.605 2.922 1.00 87.38 183 ARG A N 1
ATOM 1499 C CA . ARG A 1 183 ? 26.246 -20.397 1.698 1.00 87.38 183 ARG A CA 1
ATOM 1500 C C . ARG A 1 183 ? 25.301 -21.577 1.921 1.00 87.38 183 ARG A C 1
ATOM 1502 O O . ARG A 1 183 ? 24.363 -21.769 1.153 1.00 87.38 183 ARG A O 1
ATOM 1509 N N . ARG A 1 184 ? 25.477 -22.318 3.021 1.00 88.44 184 ARG A N 1
ATOM 1510 C CA . ARG A 1 184 ? 24.582 -23.424 3.391 1.00 88.44 184 ARG A CA 1
ATOM 1511 C C . ARG A 1 184 ? 23.131 -22.962 3.561 1.00 88.44 184 ARG A C 1
ATOM 1513 O O . ARG A 1 184 ? 22.215 -23.696 3.189 1.00 88.44 184 ARG A O 1
ATOM 1520 N N . LYS A 1 185 ? 22.903 -21.784 4.152 1.00 87.75 185 LYS A N 1
ATOM 1521 C CA . LYS A 1 185 ? 21.560 -21.203 4.307 1.00 87.75 185 LYS A CA 1
ATOM 1522 C C . LYS A 1 185 ? 20.951 -20.821 2.953 1.00 87.75 185 LYS A C 1
ATOM 1524 O O . LYS A 1 185 ? 19.781 -21.130 2.734 1.00 87.75 185 LYS A O 1
ATOM 1529 N N . VAL A 1 186 ? 21.740 -20.238 2.046 1.00 88.31 186 VAL A N 1
ATOM 1530 C CA . VAL A 1 186 ? 21.328 -19.922 0.664 1.00 88.31 186 VAL A CA 1
ATOM 1531 C C . VAL A 1 186 ? 20.931 -21.193 -0.090 1.00 88.31 186 VAL A C 1
ATOM 1533 O O . VAL A 1 186 ? 19.820 -21.271 -0.611 1.00 88.31 186 VAL A O 1
ATOM 1536 N N . ASP A 1 187 ? 21.769 -22.232 -0.066 1.00 90.12 187 ASP A N 1
ATOM 1537 C CA . ASP A 1 187 ? 21.478 -23.503 -0.743 1.00 90.12 187 ASP A CA 1
ATOM 1538 C C . ASP A 1 187 ? 20.209 -24.170 -0.184 1.00 90.12 187 ASP A C 1
ATOM 1540 O O . ASP A 1 187 ? 19.361 -24.649 -0.940 1.00 90.12 187 ASP A O 1
ATOM 1544 N N . LYS A 1 188 ? 20.019 -24.138 1.146 1.00 89.44 188 LYS A N 1
ATOM 1545 C CA . LYS A 1 188 ? 18.788 -24.626 1.791 1.00 89.44 188 LYS A CA 1
ATOM 1546 C C . LYS A 1 188 ? 17.556 -23.838 1.324 1.00 89.44 188 LYS A C 1
ATOM 1548 O O . LYS A 1 188 ? 16.510 -24.439 1.080 1.00 89.44 188 LYS A O 1
ATOM 1553 N N . ALA A 1 189 ? 17.654 -22.512 1.218 1.00 88.19 189 ALA A N 1
ATOM 1554 C CA . ALA A 1 189 ? 16.560 -21.665 0.745 1.00 88.19 189 ALA A CA 1
ATOM 1555 C C . ALA A 1 189 ? 16.201 -21.966 -0.722 1.00 88.19 189 ALA A C 1
ATOM 1557 O O . ALA A 1 189 ? 15.020 -22.121 -1.032 1.00 88.19 189 ALA A O 1
ATOM 1558 N N . LYS A 1 190 ? 17.193 -22.168 -1.598 1.00 89.75 190 LYS A N 1
ATOM 1559 C CA . LYS A 1 190 ? 16.971 -22.583 -2.996 1.00 89.75 190 LYS A CA 1
ATOM 1560 C C . LYS A 1 190 ? 16.319 -23.964 -3.105 1.00 89.75 190 LYS A C 1
ATOM 1562 O O . LYS A 1 190 ? 15.395 -24.155 -3.900 1.00 89.75 190 LYS A O 1
ATOM 1567 N N . GLU A 1 191 ? 16.741 -24.925 -2.279 1.00 88.62 191 GLU A N 1
ATOM 1568 C CA . GLU A 1 191 ? 16.106 -26.250 -2.210 1.00 88.62 191 GLU A CA 1
ATOM 1569 C C . GLU A 1 191 ? 14.629 -26.133 -1.795 1.00 88.62 191 GLU A C 1
ATOM 1571 O O . GLU A 1 191 ? 13.753 -26.760 -2.397 1.00 88.62 191 GLU A O 1
ATOM 1576 N N . LEU A 1 192 ? 14.335 -25.295 -0.792 1.00 86.00 192 LEU A N 1
ATOM 1577 C CA . LEU A 1 192 ? 12.971 -25.005 -0.343 1.00 86.00 192 LEU A CA 1
ATOM 1578 C C . LEU A 1 192 ? 12.118 -24.402 -1.471 1.00 86.00 192 LEU A C 1
ATOM 1580 O O . LEU A 1 192 ? 11.033 -24.922 -1.741 1.00 86.00 192 LEU A O 1
ATOM 1584 N N . MET A 1 193 ? 12.622 -23.373 -2.160 1.00 86.25 193 MET A N 1
ATOM 1585 C CA . MET A 1 193 ? 11.941 -22.727 -3.292 1.00 86.25 193 MET A CA 1
ATOM 1586 C C . MET A 1 193 ? 11.665 -23.704 -4.439 1.00 86.25 193 MET A C 1
ATOM 1588 O O . MET A 1 193 ? 10.604 -23.647 -5.050 1.00 86.25 193 MET A O 1
ATOM 1592 N N . SER A 1 194 ? 12.568 -24.655 -4.689 1.00 85.06 194 SER A N 1
ATOM 1593 C CA . SER A 1 194 ? 12.396 -25.659 -5.746 1.00 85.06 194 SER A CA 1
ATOM 1594 C C . SER A 1 194 ? 11.349 -26.722 -5.392 1.00 85.06 194 SER A C 1
ATOM 1596 O O . SER A 1 194 ? 10.583 -27.165 -6.246 1.00 85.06 194 SER A O 1
ATOM 1598 N N . ARG A 1 195 ? 11.314 -27.171 -4.130 1.00 83.81 195 ARG A N 1
ATOM 1599 C CA . ARG A 1 195 ? 10.519 -28.344 -3.718 1.00 83.81 195 ARG A CA 1
ATOM 1600 C C . ARG A 1 195 ? 9.106 -28.013 -3.238 1.00 83.81 195 ARG A C 1
ATOM 1602 O O . ARG A 1 195 ? 8.225 -28.867 -3.304 1.00 83.81 195 ARG A O 1
ATOM 1609 N N . MET A 1 196 ? 8.897 -26.836 -2.646 1.00 77.56 196 MET A N 1
ATOM 1610 C CA . MET A 1 196 ? 7.640 -26.511 -1.961 1.00 77.56 196 MET A CA 1
ATOM 1611 C C . MET A 1 196 ? 6.479 -26.155 -2.904 1.00 77.56 196 MET A C 1
ATOM 1613 O O . MET A 1 196 ? 5.379 -26.636 -2.631 1.00 77.56 196 MET A O 1
ATOM 1617 N N . PRO A 1 197 ? 6.669 -25.407 -4.011 1.00 74.56 197 PRO A N 1
ATOM 1618 C CA . PRO A 1 197 ? 5.577 -25.062 -4.928 1.00 74.56 197 PRO A CA 1
ATOM 1619 C C . PRO A 1 197 ? 4.898 -26.266 -5.599 1.00 74.56 197 PRO A C 1
ATOM 1621 O O . PRO A 1 197 ? 3.768 -26.153 -6.057 1.00 74.56 197 PRO A O 1
ATOM 1624 N N . VAL A 1 198 ? 5.566 -27.424 -5.640 1.00 72.38 198 VAL A N 1
ATOM 1625 C CA . VAL A 1 198 ? 5.104 -28.635 -6.345 1.00 72.38 198 VAL A CA 1
ATOM 1626 C C . VAL A 1 198 ? 4.195 -29.518 -5.474 1.00 72.38 198 VAL A C 1
ATOM 1628 O O . VAL A 1 198 ? 3.708 -30.554 -5.920 1.00 72.38 198 VAL A O 1
ATOM 1631 N N . ARG A 1 199 ? 3.954 -29.155 -4.208 1.00 80.19 199 ARG A N 1
ATOM 1632 C CA . ARG A 1 199 ? 3.147 -29.991 -3.311 1.00 80.19 199 ARG A CA 1
ATOM 1633 C C . ARG A 1 199 ? 1.650 -29.771 -3.516 1.00 80.19 199 ARG A C 1
ATOM 1635 O O . ARG A 1 199 ? 1.151 -28.667 -3.319 1.00 80.19 199 ARG A O 1
ATOM 1642 N N . GLU A 1 200 ? 0.930 -30.857 -3.796 1.00 82.56 200 GLU A N 1
ATOM 1643 C CA . GLU A 1 200 ? -0.530 -30.869 -3.998 1.00 82.56 200 GLU A CA 1
ATOM 1644 C C . GLU A 1 200 ? -1.333 -30.394 -2.770 1.00 82.56 200 GLU A C 1
ATOM 1646 O O . GLU A 1 200 ? -2.493 -30.003 -2.892 1.00 82.56 200 GLU A O 1
ATOM 1651 N N . GLU A 1 201 ? -0.737 -30.413 -1.572 1.00 88.50 201 GLU A N 1
ATOM 1652 C CA . GLU A 1 201 ? -1.379 -29.936 -0.341 1.00 88.50 201 GLU A CA 1
ATOM 1653 C C . GLU A 1 201 ? -1.646 -28.418 -0.328 1.00 88.50 201 GLU A C 1
ATOM 1655 O O . GLU A 1 201 ? -2.548 -27.954 0.387 1.00 88.50 201 GLU A O 1
ATOM 1660 N N . TYR A 1 202 ? -0.892 -27.645 -1.119 1.00 91.81 202 TYR A N 1
ATOM 1661 C CA . TYR A 1 202 ? -1.009 -26.193 -1.183 1.00 91.81 202 TYR A CA 1
ATOM 1662 C C . TYR A 1 202 ? -2.026 -25.739 -2.229 1.00 91.81 202 TYR A C 1
ATOM 1664 O O . TYR A 1 202 ? -2.122 -26.279 -3.327 1.00 91.81 202 TYR A O 1
ATOM 1672 N N . ILE A 1 203 ? -2.785 -24.699 -1.886 1.00 91.12 203 ILE A N 1
ATOM 1673 C CA . ILE A 1 203 ? -3.728 -24.073 -2.814 1.00 91.12 203 ILE A CA 1
ATOM 1674 C C . ILE A 1 203 ? -2.948 -23.094 -3.692 1.00 91.12 203 ILE A C 1
ATOM 1676 O O . ILE A 1 203 ? -2.474 -22.062 -3.208 1.00 91.12 203 ILE A O 1
ATOM 1680 N N . SER A 1 204 ? -2.813 -23.418 -4.979 1.00 89.56 204 SER A N 1
ATOM 1681 C CA . SER A 1 204 ? -2.152 -22.540 -5.948 1.00 89.56 204 SER A CA 1
ATOM 1682 C C . SER A 1 204 ? -2.852 -21.180 -6.019 1.00 89.56 204 SER A C 1
ATOM 1684 O O . SER A 1 204 ? -4.080 -21.099 -6.035 1.00 89.56 204 SER A O 1
ATOM 1686 N N . GLY A 1 205 ? -2.072 -20.097 -6.011 1.00 87.44 205 GLY A N 1
ATOM 1687 C CA . GLY A 1 205 ? -2.590 -18.734 -6.143 1.00 87.44 205 GLY A CA 1
ATOM 1688 C C . GLY A 1 205 ? -3.386 -18.190 -4.947 1.00 87.44 205 GLY A C 1
ATOM 1689 O O . GLY A 1 205 ? -3.836 -17.048 -5.013 1.00 87.44 205 GLY A O 1
ATOM 1690 N N . ILE A 1 206 ? -3.526 -18.925 -3.830 1.00 91.38 206 ILE A N 1
ATOM 1691 C CA . ILE A 1 206 ? -4.257 -18.443 -2.634 1.00 91.38 206 ILE A CA 1
ATOM 1692 C C . ILE A 1 206 ? -3.727 -17.093 -2.124 1.00 91.38 206 ILE A C 1
ATOM 1694 O O . ILE A 1 206 ? -4.475 -16.241 -1.650 1.00 91.38 206 ILE A O 1
ATOM 1698 N N . TYR A 1 207 ? -2.421 -16.867 -2.253 1.00 88.94 207 TYR A N 1
ATOM 1699 C CA . TYR A 1 207 ? -1.744 -15.652 -1.808 1.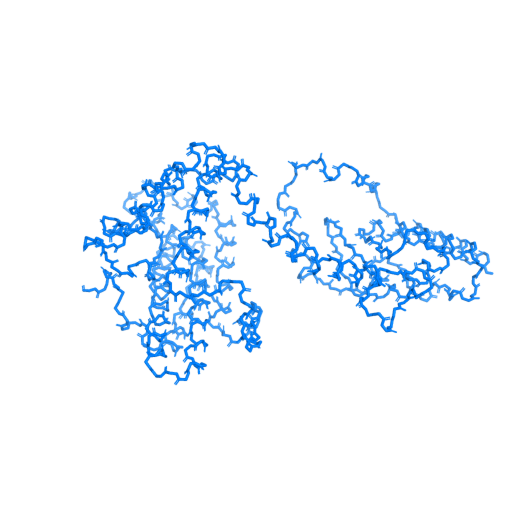00 88.94 207 TYR A CA 1
ATOM 1700 C C . TYR A 1 207 ? -1.941 -14.442 -2.731 1.00 88.94 207 TYR A C 1
ATOM 1702 O O . TYR A 1 207 ? -1.602 -13.328 -2.330 1.00 88.94 207 TYR A O 1
ATOM 1710 N N . ASN A 1 208 ? -2.487 -14.628 -3.937 1.00 89.94 208 ASN A N 1
ATOM 1711 C CA . ASN A 1 208 ? -2.714 -13.527 -4.877 1.00 89.94 208 ASN A CA 1
ATOM 1712 C C . ASN A 1 208 ? -3.867 -12.623 -4.421 1.00 89.94 208 ASN A C 1
ATOM 1714 O O . ASN A 1 208 ? -3.821 -11.414 -4.643 1.00 89.94 208 ASN A O 1
ATOM 1718 N N . TYR A 1 209 ? -4.854 -13.192 -3.719 1.00 91.12 209 TYR A N 1
ATOM 1719 C CA . TYR A 1 209 ? -6.101 -12.512 -3.344 1.00 91.12 209 TYR A CA 1
ATOM 1720 C C . TYR A 1 209 ? -6.431 -12.641 -1.847 1.00 91.12 209 TYR A C 1
ATOM 1722 O O . TYR A 1 209 ? -7.602 -12.652 -1.453 1.00 91.12 209 TYR A O 1
ATOM 1730 N N . CYS A 1 210 ? -5.398 -12.760 -1.005 1.00 93.12 210 CYS A N 1
ATOM 1731 C CA . CYS A 1 210 ? -5.530 -12.760 0.451 1.00 93.12 210 CYS A CA 1
ATOM 1732 C C . CYS A 1 210 ? -5.386 -11.347 1.051 1.00 93.12 210 CYS A C 1
ATOM 1734 O O . CYS A 1 210 ? -4.890 -10.416 0.412 1.00 93.12 210 CYS A O 1
ATOM 1736 N N . ASP A 1 211 ? -5.800 -11.204 2.309 1.00 93.19 211 ASP A N 1
ATOM 1737 C CA . ASP A 1 211 ? -5.669 -9.987 3.124 1.00 93.19 211 ASP A CA 1
ATOM 1738 C C . ASP A 1 211 ? -4.358 -9.922 3.926 1.00 93.19 211 ASP A C 1
ATOM 1740 O O . ASP A 1 211 ? -4.146 -8.971 4.674 1.00 93.19 211 ASP A O 1
ATOM 1744 N N . ARG A 1 212 ? -3.478 -10.923 3.754 1.00 88.94 212 ARG A N 1
ATOM 1745 C CA . ARG A 1 212 ? -2.221 -11.110 4.502 1.00 88.94 212 ARG A CA 1
ATOM 1746 C C . ARG A 1 212 ? -2.401 -11.181 6.025 1.00 88.94 212 ARG A C 1
ATOM 1748 O O . ARG A 1 212 ? -1.406 -11.121 6.733 1.00 88.94 212 ARG A O 1
ATOM 1755 N N . TRP A 1 213 ? -3.621 -11.393 6.524 1.00 92.12 213 TRP A N 1
ATOM 1756 C CA . TRP A 1 213 ? -3.891 -11.531 7.955 1.00 92.12 213 TRP A CA 1
ATOM 1757 C C . TRP A 1 213 ? -3.674 -12.976 8.411 1.00 92.12 213 TRP A C 1
ATOM 1759 O O . TRP A 1 213 ? -4.610 -13.730 8.698 1.00 92.12 213 TRP A O 1
ATOM 1769 N N . CYS A 1 214 ? -2.416 -13.409 8.371 1.00 90.44 214 CYS A N 1
ATOM 1770 C CA . CYS A 1 214 ? -2.031 -14.807 8.534 1.00 90.44 214 CYS A CA 1
ATOM 1771 C C . CYS A 1 214 ? -2.438 -15.386 9.899 1.00 90.44 214 CYS A C 1
ATOM 1773 O O . CYS A 1 214 ? -2.856 -16.542 9.967 1.00 90.44 214 CYS A O 1
ATOM 1775 N N . GLU A 1 215 ? -2.409 -14.572 10.952 1.00 87.94 215 GLU A N 1
ATOM 1776 C CA . GLU A 1 215 ? -2.772 -14.911 12.333 1.00 87.94 215 GLU A CA 1
ATOM 1777 C C . GLU A 1 215 ? -4.248 -15.301 12.458 1.00 87.94 215 GLU A C 1
ATOM 1779 O O . GLU A 1 215 ? -4.613 -16.125 13.297 1.00 87.94 215 GLU A O 1
ATOM 1784 N N . LYS A 1 216 ? -5.102 -14.743 11.589 1.00 89.31 216 LYS A N 1
ATOM 1785 C CA . LYS A 1 216 ? -6.541 -15.039 11.525 1.00 89.31 216 LYS A CA 1
ATOM 1786 C C . LYS A 1 216 ? -6.915 -15.928 10.333 1.00 89.31 216 LYS A C 1
ATOM 1788 O O . LYS A 1 216 ? -8.091 -16.232 10.125 1.00 89.31 216 LYS A O 1
ATOM 1793 N N . CYS A 1 217 ? -5.937 -16.387 9.550 1.00 92.31 217 CYS A N 1
ATOM 1794 C CA . CYS A 1 217 ? -6.186 -17.143 8.328 1.00 92.31 217 CYS A CA 1
ATOM 1795 C C . CYS A 1 217 ? -6.420 -18.638 8.603 1.00 92.31 217 CYS A C 1
ATOM 1797 O O . CYS A 1 217 ? -5.525 -19.382 9.010 1.00 92.31 217 CYS A O 1
ATOM 1799 N N . GLY A 1 218 ? -7.619 -19.126 8.268 1.00 92.44 218 GLY A N 1
ATOM 1800 C CA . GLY A 1 218 ? -7.976 -20.549 8.373 1.00 92.44 218 GLY A CA 1
ATOM 1801 C C . GLY A 1 218 ? -7.237 -21.481 7.398 1.00 92.44 218 GLY A C 1
ATOM 1802 O O . GLY A 1 218 ? -7.332 -22.701 7.526 1.00 92.44 218 GLY A O 1
ATOM 1803 N N . PHE A 1 219 ? -6.484 -20.930 6.440 1.00 93.38 219 PHE A N 1
ATOM 1804 C CA . PHE A 1 219 ? -5.820 -21.677 5.365 1.00 93.38 219 PHE A CA 1
ATOM 1805 C C . PHE A 1 219 ? -4.299 -21.769 5.515 1.00 93.38 219 PHE A C 1
ATOM 1807 O O . PHE A 1 219 ? -3.633 -22.267 4.610 1.00 93.38 219 PHE A O 1
ATOM 1814 N N . THR A 1 220 ? -3.728 -21.349 6.647 1.00 92.25 220 THR A N 1
ATOM 1815 C CA . THR A 1 220 ? -2.274 -21.405 6.910 1.00 92.25 220 THR A CA 1
ATOM 1816 C C . THR A 1 220 ? -1.657 -22.777 6.619 1.00 92.25 220 THR A C 1
ATOM 1818 O O . THR A 1 220 ? -0.591 -22.859 6.018 1.00 92.25 220 THR A O 1
ATOM 1821 N N . LYS A 1 221 ? -2.362 -23.873 6.934 1.00 91.06 221 LYS A N 1
ATOM 1822 C CA . LYS A 1 221 ? -1.920 -25.256 6.649 1.00 91.06 221 LYS A CA 1
ATOM 1823 C C . LYS A 1 221 ? -1.816 -25.606 5.160 1.00 91.06 221 LYS A C 1
ATOM 1825 O O . LYS A 1 221 ? -1.167 -26.587 4.824 1.00 91.06 221 LYS A O 1
ATOM 1830 N N . ARG A 1 222 ? -2.486 -24.848 4.290 1.00 92.12 222 ARG A N 1
ATOM 1831 C CA . ARG A 1 222 ? -2.529 -25.046 2.831 1.00 92.12 222 ARG A CA 1
ATOM 1832 C C . ARG A 1 222 ? -1.961 -23.842 2.067 1.00 92.12 222 ARG A C 1
ATOM 1834 O O . ARG A 1 222 ? -2.156 -23.736 0.859 1.00 92.12 222 ARG A O 1
ATOM 1841 N N . CYS A 1 223 ? -1.272 -22.932 2.756 1.00 91.19 223 CYS A N 1
ATOM 1842 C CA . CYS A 1 223 ? -0.693 -21.727 2.175 1.00 91.19 223 CYS A CA 1
ATOM 1843 C C . CYS A 1 223 ? 0.824 -21.885 2.030 1.00 91.19 223 CYS A C 1
ATOM 1845 O O . CYS A 1 223 ? 1.537 -21.972 3.032 1.00 91.19 223 CYS A O 1
ATOM 1847 N N . LEU A 1 224 ? 1.312 -21.863 0.786 1.00 89.44 224 LEU A N 1
ATOM 1848 C CA . LEU A 1 224 ? 2.742 -21.946 0.484 1.00 89.44 224 LEU A CA 1
ATOM 1849 C C . LEU A 1 224 ? 3.532 -20.813 1.151 1.00 89.44 224 LEU A C 1
ATOM 1851 O O . LEU A 1 224 ? 4.543 -21.083 1.788 1.00 89.44 224 LEU A O 1
ATOM 1855 N N . ASN A 1 225 ? 3.049 -19.567 1.067 1.00 87.12 225 ASN A N 1
ATOM 1856 C CA . ASN A 1 225 ? 3.739 -18.415 1.660 1.00 87.12 225 ASN A CA 1
ATOM 1857 C C . ASN A 1 225 ? 3.895 -18.554 3.177 1.00 87.12 225 ASN A C 1
ATOM 1859 O O . ASN A 1 225 ? 4.953 -18.239 3.710 1.00 87.12 225 ASN A O 1
ATOM 1863 N N . TRP A 1 226 ? 2.868 -19.065 3.862 1.00 88.81 226 TRP A N 1
ATOM 1864 C CA . TRP A 1 226 ? 2.939 -19.312 5.301 1.00 88.81 226 TRP A CA 1
ATOM 1865 C C . TRP A 1 226 ? 3.938 -20.421 5.634 1.00 88.81 226 TRP A C 1
ATOM 1867 O O . TRP A 1 226 ? 4.798 -20.252 6.495 1.00 88.81 226 TRP A O 1
ATOM 1877 N N . ALA A 1 227 ? 3.849 -21.557 4.936 1.00 88.69 227 ALA A N 1
ATOM 1878 C CA . ALA A 1 227 ? 4.766 -22.671 5.144 1.00 88.69 227 ALA A CA 1
ATOM 1879 C C . ALA A 1 227 ? 6.223 -22.262 4.873 1.00 88.69 227 ALA A C 1
ATOM 1881 O O . ALA A 1 227 ? 7.117 -22.625 5.632 1.00 88.69 227 ALA A O 1
ATOM 1882 N N . MET A 1 228 ? 6.452 -21.480 3.815 1.00 83.44 228 MET A N 1
ATOM 1883 C CA . MET A 1 228 ? 7.774 -21.006 3.424 1.00 83.44 228 MET A CA 1
ATOM 1884 C C . MET A 1 228 ? 8.351 -20.019 4.443 1.00 83.44 228 MET A C 1
ATOM 1886 O O . MET A 1 228 ? 9.493 -20.205 4.852 1.00 83.44 228 MET A O 1
ATOM 1890 N N . GLY A 1 229 ? 7.564 -19.045 4.920 1.00 80.69 229 GLY A N 1
ATOM 1891 C CA . GLY A 1 229 ? 7.998 -18.114 5.972 1.00 80.69 229 GLY A CA 1
ATOM 1892 C C . GLY A 1 229 ? 8.456 -18.845 7.238 1.00 80.69 229 GLY A C 1
ATOM 1893 O O . GLY A 1 229 ? 9.557 -18.609 7.737 1.00 80.69 229 GLY A O 1
ATOM 1894 N N . ARG A 1 230 ? 7.685 -19.847 7.682 1.00 82.25 230 ARG A N 1
ATOM 1895 C CA . ARG A 1 230 ? 8.051 -20.674 8.844 1.00 82.25 230 ARG A CA 1
ATOM 1896 C C . ARG A 1 230 ? 9.332 -21.481 8.645 1.00 82.25 230 ARG A C 1
ATOM 1898 O O . ARG A 1 230 ? 10.163 -21.538 9.542 1.00 82.25 230 ARG A O 1
ATOM 1905 N N . GLU A 1 231 ? 9.505 -22.110 7.485 1.00 79.94 231 GLU A N 1
ATOM 1906 C CA . GLU A 1 231 ? 10.722 -22.876 7.163 1.00 79.94 231 GLU A CA 1
ATOM 1907 C C . GLU A 1 231 ? 11.969 -21.984 7.042 1.00 79.94 231 GLU A C 1
ATOM 1909 O O . GLU A 1 231 ? 13.096 -22.447 7.269 1.00 79.94 231 GLU A O 1
ATOM 1914 N N . MET A 1 232 ? 11.767 -20.710 6.691 1.00 72.25 232 MET A N 1
ATOM 1915 C CA . MET A 1 232 ? 12.820 -19.703 6.572 1.00 72.25 232 MET A CA 1
ATOM 1916 C C . MET A 1 232 ? 13.178 -19.029 7.903 1.00 72.25 232 MET A C 1
ATOM 1918 O O . MET A 1 232 ? 14.218 -18.381 7.951 1.00 72.25 232 MET A O 1
ATOM 1922 N N . GLY A 1 233 ? 12.413 -19.252 8.978 1.00 67.62 233 GLY A N 1
ATOM 1923 C CA . GLY A 1 233 ? 12.711 -18.720 10.313 1.00 67.62 233 GLY A CA 1
ATOM 1924 C C . GLY A 1 233 ? 12.035 -17.387 10.632 1.00 67.62 233 GLY A C 1
ATOM 1925 O O . GLY A 1 233 ? 12.504 -16.675 11.511 1.00 67.62 233 GLY A O 1
ATOM 1926 N N . ASP A 1 234 ? 10.945 -17.055 9.936 1.00 62.81 234 ASP A N 1
ATOM 1927 C CA . ASP A 1 234 ? 10.061 -15.926 10.256 1.00 62.81 234 ASP A CA 1
ATOM 1928 C C . ASP A 1 234 ? 9.277 -16.214 11.559 1.00 62.81 234 ASP A C 1
ATOM 1930 O O . ASP A 1 234 ? 8.088 -16.528 11.555 1.00 62.81 234 ASP A O 1
ATOM 1934 N N . GLU A 1 235 ? 9.999 -16.261 12.682 1.00 52.75 235 GLU A N 1
ATOM 1935 C CA . GLU A 1 235 ? 9.470 -16.459 14.041 1.00 52.75 235 GLU A CA 1
ATOM 1936 C C . GLU A 1 235 ? 9.614 -15.192 14.903 1.00 52.75 235 GLU A C 1
ATOM 1938 O O . GLU A 1 235 ? 9.302 -15.221 16.093 1.00 52.75 235 GLU A O 1
ATOM 1943 N N . SER A 1 236 ? 10.103 -14.077 14.346 1.00 49.62 236 SER A N 1
ATOM 1944 C CA . SER A 1 236 ? 10.277 -12.846 15.116 1.00 49.62 236 SER A CA 1
ATOM 1945 C C . SER A 1 236 ? 8.923 -12.191 15.380 1.00 49.62 236 SER A C 1
ATOM 1947 O O . SER A 1 236 ? 8.387 -11.484 14.532 1.00 49.62 236 SER A O 1
ATOM 1949 N N . GLU A 1 237 ? 8.403 -12.390 16.591 1.00 46.62 237 GLU A N 1
ATOM 1950 C CA . GLU A 1 237 ? 7.251 -11.657 17.138 1.00 46.62 237 GLU A CA 1
ATOM 1951 C C . GLU A 1 237 ? 7.511 -10.134 17.248 1.00 46.62 237 GLU A C 1
ATOM 1953 O O . GLU A 1 237 ? 6.582 -9.367 17.487 1.00 46.62 237 GLU A O 1
ATOM 1958 N N . GLU A 1 238 ? 8.750 -9.674 17.022 1.00 46.97 238 GLU A N 1
ATOM 1959 C CA . GLU A 1 238 ? 9.146 -8.264 17.039 1.00 46.97 238 GLU A CA 1
ATOM 1960 C C . GLU A 1 238 ? 9.770 -7.848 15.695 1.00 46.97 238 GLU A C 1
ATOM 1962 O O . GLU A 1 238 ? 10.864 -8.289 15.332 1.00 46.97 238 GLU A O 1
ATOM 1967 N N . MET A 1 239 ? 9.082 -6.962 14.964 1.00 49.00 239 MET A N 1
ATOM 1968 C CA . MET A 1 239 ? 9.623 -6.247 13.800 1.00 49.00 239 MET A CA 1
ATOM 1969 C C . MET A 1 239 ? 10.588 -5.143 14.265 1.00 49.00 239 MET A C 1
ATOM 1971 O O . MET A 1 239 ? 10.297 -3.954 14.151 1.00 49.00 239 MET A O 1
ATOM 1975 N N . ASP A 1 240 ? 11.724 -5.536 14.842 1.00 58.19 240 ASP A N 1
ATOM 1976 C CA . ASP A 1 240 ? 12.806 -4.614 15.190 1.00 58.19 240 ASP A CA 1
ATOM 1977 C C . ASP A 1 240 ? 13.740 -4.430 13.987 1.00 58.19 240 ASP A C 1
ATOM 1979 O O . ASP A 1 240 ? 14.460 -5.345 13.579 1.00 58.19 240 ASP A O 1
ATOM 1983 N N . ILE A 1 241 ? 13.754 -3.220 13.430 1.00 63.78 241 ILE A N 1
ATOM 1984 C CA . ILE A 1 241 ? 14.618 -2.837 12.306 1.00 63.78 241 ILE A CA 1
ATOM 1985 C C . ILE A 1 241 ? 16.115 -2.890 12.650 1.00 63.78 241 ILE A C 1
ATOM 1987 O O . ILE A 1 241 ? 16.949 -2.873 11.747 1.00 63.78 241 ILE A O 1
ATOM 1991 N N . HIS A 1 242 ? 16.484 -2.985 13.928 1.00 66.25 242 HIS A N 1
ATOM 1992 C CA . HIS A 1 242 ? 17.863 -3.167 14.383 1.00 66.25 242 HIS A CA 1
ATOM 1993 C C . HIS A 1 242 ? 18.231 -4.641 14.613 1.00 66.25 242 HIS A C 1
ATOM 1995 O O . HIS A 1 242 ? 19.366 -4.957 14.990 1.00 66.25 242 HIS A O 1
ATOM 2001 N N . ASN A 1 243 ? 17.312 -5.570 14.343 1.00 76.19 243 ASN A N 1
ATOM 2002 C CA . ASN A 1 243 ? 17.547 -6.991 14.529 1.00 76.19 243 ASN A CA 1
ATOM 2003 C C . ASN A 1 243 ? 18.525 -7.537 13.474 1.00 76.19 243 ASN A C 1
ATOM 2005 O O . ASN A 1 243 ? 18.191 -7.778 12.314 1.00 76.19 243 ASN A O 1
ATOM 2009 N N . LYS A 1 244 ? 19.766 -7.791 13.898 1.00 76.62 244 LYS A N 1
ATOM 2010 C CA . LYS A 1 244 ? 20.815 -8.372 13.048 1.00 76.62 244 LYS A CA 1
ATOM 2011 C C . LYS A 1 244 ? 20.410 -9.717 12.434 1.00 76.62 244 LYS A C 1
ATOM 2013 O O . LYS A 1 244 ? 20.732 -9.966 11.276 1.00 76.62 244 LYS A O 1
ATOM 2018 N N . ALA A 1 245 ? 19.709 -10.572 13.183 1.00 76.38 245 ALA A N 1
ATOM 2019 C CA . ALA A 1 245 ? 19.285 -11.884 12.694 1.00 76.38 245 ALA A CA 1
ATOM 2020 C C . ALA A 1 245 ? 18.242 -11.758 11.573 1.00 76.38 245 ALA A C 1
ATOM 2022 O O . ALA A 1 245 ? 18.317 -12.496 10.591 1.00 76.38 245 ALA A O 1
ATOM 2023 N N . PHE A 1 246 ? 17.340 -10.777 11.678 1.00 74.25 246 PHE A N 1
ATOM 2024 C CA . PHE A 1 246 ? 16.390 -10.437 10.617 1.00 74.25 246 PHE A CA 1
ATOM 2025 C C . PHE A 1 246 ? 17.115 -10.040 9.321 1.00 74.25 246 PHE A C 1
ATOM 2027 O O . PHE A 1 246 ? 16.876 -10.640 8.275 1.00 74.25 246 PHE A O 1
ATOM 2034 N N . TRP A 1 247 ? 18.068 -9.102 9.381 1.00 79.25 247 TRP A N 1
ATOM 2035 C CA . TRP A 1 247 ? 18.822 -8.668 8.193 1.00 79.25 247 TRP A CA 1
ATOM 2036 C C . TRP A 1 247 ? 19.702 -9.769 7.591 1.00 79.25 247 TRP A C 1
ATOM 2038 O O . TRP A 1 247 ? 19.879 -9.834 6.369 1.00 79.25 247 TRP A O 1
ATOM 2048 N N . GLU A 1 248 ? 20.249 -10.654 8.427 1.00 79.06 248 GLU A N 1
ATOM 2049 C CA . GLU A 1 248 ? 20.982 -11.838 7.973 1.00 79.06 248 GLU A CA 1
ATOM 2050 C C . GLU A 1 248 ? 20.065 -12.804 7.212 1.00 79.06 248 GLU A C 1
ATOM 2052 O O . GLU A 1 248 ? 20.412 -13.237 6.112 1.00 79.06 248 GLU A O 1
ATOM 2057 N N . GLN A 1 249 ? 18.880 -13.106 7.749 1.00 78.81 249 GLN A N 1
ATOM 2058 C CA . GLN A 1 249 ? 17.884 -13.950 7.084 1.00 78.81 249 GLN A CA 1
ATOM 2059 C C . GLN A 1 249 ? 17.388 -13.319 5.779 1.00 78.81 249 GLN A C 1
ATOM 2061 O O . GLN A 1 249 ? 17.321 -13.997 4.754 1.00 78.81 249 GLN A O 1
ATOM 2066 N N . LEU A 1 250 ? 17.104 -12.016 5.786 1.00 82.38 250 LEU A N 1
ATOM 2067 C CA . LEU A 1 250 ? 16.683 -11.278 4.600 1.00 82.38 250 LEU A CA 1
ATOM 2068 C C . LEU A 1 250 ? 17.755 -11.339 3.502 1.00 82.38 250 LEU A C 1
ATOM 2070 O O . LEU A 1 250 ? 17.448 -11.640 2.350 1.00 82.38 250 LEU A O 1
ATOM 2074 N N . SER A 1 251 ? 19.028 -11.160 3.871 1.00 83.94 251 SER A N 1
ATOM 2075 C CA . SER A 1 251 ? 20.162 -11.296 2.947 1.00 83.94 251 SER A CA 1
ATOM 2076 C C . SER A 1 251 ? 20.246 -12.696 2.326 1.00 83.94 251 SER A C 1
ATOM 2078 O O . SER A 1 251 ? 20.542 -12.818 1.139 1.00 83.94 251 SER A O 1
ATOM 2080 N N . VAL A 1 252 ? 19.977 -13.752 3.105 1.00 85.31 252 VAL A N 1
ATOM 2081 C CA . VAL A 1 252 ? 19.920 -15.133 2.593 1.00 85.31 252 VAL A CA 1
ATOM 2082 C C . VAL A 1 252 ? 18.797 -15.287 1.568 1.00 85.31 252 VAL A C 1
ATOM 2084 O O . VAL A 1 252 ? 19.021 -15.878 0.515 1.00 85.31 252 VAL A O 1
ATOM 2087 N N . ILE A 1 253 ? 17.601 -14.764 1.860 1.00 83.75 253 ILE A N 1
ATOM 2088 C CA . ILE A 1 253 ? 16.434 -14.872 0.972 1.00 83.75 253 ILE A CA 1
ATOM 2089 C C . ILE A 1 253 ? 16.696 -14.152 -0.352 1.00 83.75 253 ILE A C 1
ATOM 2091 O O . ILE A 1 253 ? 16.458 -14.739 -1.407 1.00 83.75 253 ILE A O 1
ATOM 2095 N N . PHE A 1 254 ? 17.220 -12.923 -0.316 1.00 84.50 254 PHE A N 1
ATOM 2096 C CA . PHE A 1 254 ? 17.548 -12.175 -1.533 1.00 84.50 254 PHE A CA 1
ATOM 2097 C C . PHE A 1 254 ? 18.612 -12.884 -2.370 1.00 84.50 254 PHE A C 1
ATOM 2099 O O . PHE A 1 254 ? 18.399 -13.075 -3.564 1.00 84.50 254 PHE A O 1
ATOM 2106 N N . GLN A 1 255 ? 19.705 -13.346 -1.751 1.00 85.69 255 GLN A N 1
ATOM 2107 C CA . GLN A 1 255 ? 20.760 -14.070 -2.466 1.00 85.69 255 GLN A CA 1
ATOM 2108 C C . GLN A 1 255 ? 20.227 -15.361 -3.104 1.00 85.69 255 GLN A C 1
ATOM 2110 O O . GLN A 1 255 ? 20.486 -15.628 -4.273 1.00 85.69 255 GLN A O 1
ATOM 2115 N N . ALA A 1 256 ? 19.449 -16.150 -2.356 1.00 87.50 256 ALA A N 1
ATOM 2116 C CA . ALA A 1 256 ? 18.845 -17.378 -2.865 1.00 87.50 256 ALA A CA 1
ATOM 2117 C C . ALA A 1 256 ? 17.873 -17.111 -4.020 1.00 87.50 256 ALA A C 1
ATOM 2119 O O . ALA A 1 256 ? 17.891 -17.843 -5.006 1.00 87.50 256 ALA A O 1
ATOM 2120 N N . THR A 1 257 ? 17.053 -16.063 -3.906 1.00 86.44 257 THR A N 1
ATOM 2121 C CA . THR A 1 257 ? 16.094 -15.666 -4.945 1.00 86.44 257 THR A CA 1
ATOM 2122 C C . THR A 1 257 ? 16.819 -15.220 -6.207 1.00 86.44 257 THR A C 1
ATOM 2124 O O . THR A 1 257 ? 16.476 -15.687 -7.287 1.00 86.44 257 THR A O 1
ATOM 2127 N N . PHE A 1 258 ? 17.841 -14.370 -6.074 1.00 86.88 258 PHE A N 1
ATOM 2128 C CA . PHE A 1 258 ? 18.641 -13.898 -7.201 1.00 86.88 258 PHE A CA 1
ATOM 2129 C C . PHE A 1 258 ? 19.303 -15.064 -7.938 1.00 86.88 258 PHE A C 1
ATOM 2131 O O . PHE A 1 258 ? 19.080 -15.230 -9.130 1.00 86.88 258 PHE A O 1
ATOM 2138 N N . GLU A 1 259 ? 20.023 -15.937 -7.228 1.00 87.69 259 GLU A N 1
ATOM 2139 C CA . GLU A 1 259 ? 20.658 -17.104 -7.852 1.00 87.69 259 GLU A CA 1
ATOM 2140 C C . GLU A 1 259 ? 19.648 -18.037 -8.520 1.00 87.69 259 GLU A C 1
ATOM 2142 O O . GLU A 1 259 ? 19.907 -18.549 -9.603 1.00 87.69 259 GLU A O 1
ATOM 2147 N N . PHE A 1 260 ? 18.498 -18.269 -7.882 1.00 85.88 260 PHE A N 1
ATOM 2148 C CA . PHE A 1 260 ? 17.449 -19.109 -8.451 1.00 85.88 260 PHE A CA 1
ATOM 2149 C C . PHE A 1 260 ? 16.861 -18.502 -9.731 1.00 85.88 260 PHE A C 1
ATOM 2151 O O . PHE A 1 260 ? 16.647 -19.223 -10.704 1.00 85.88 260 PHE A O 1
ATOM 2158 N N . LEU A 1 261 ? 16.609 -17.188 -9.748 1.00 85.81 261 LEU A N 1
ATOM 2159 C CA . LEU A 1 261 ? 16.120 -16.483 -10.934 1.00 85.81 261 LEU A CA 1
ATOM 2160 C C . LEU A 1 261 ? 17.157 -16.492 -12.058 1.00 85.81 261 LEU A C 1
ATOM 2162 O O . LEU A 1 261 ? 16.787 -16.791 -13.188 1.00 85.81 261 LEU A O 1
ATOM 2166 N N . SER A 1 262 ? 18.434 -16.247 -11.754 1.00 85.69 262 SER A N 1
ATOM 2167 C CA . SER A 1 262 ? 19.525 -16.301 -12.734 1.00 85.69 262 SER A CA 1
ATOM 2168 C C . SER A 1 262 ? 19.666 -17.686 -13.360 1.00 85.69 262 SER A C 1
ATOM 2170 O O . SER A 1 262 ? 19.684 -17.808 -14.581 1.00 85.69 262 SER A O 1
ATOM 2172 N N . GLU A 1 263 ? 19.653 -18.747 -12.548 1.00 87.00 263 GLU A N 1
ATOM 2173 C CA . GLU A 1 263 ? 19.684 -20.129 -13.044 1.00 87.00 263 GLU A CA 1
ATOM 2174 C C . GLU A 1 263 ? 18.478 -20.444 -13.940 1.00 87.00 263 GLU A C 1
ATOM 2176 O O . GLU A 1 263 ? 18.624 -21.076 -14.986 1.00 87.00 263 GLU A O 1
ATOM 2181 N N . LYS A 1 264 ? 17.276 -19.987 -13.567 1.00 85.38 264 LYS A N 1
ATOM 2182 C CA . LYS A 1 264 ? 16.066 -20.203 -14.374 1.00 85.38 264 LYS A CA 1
ATOM 2183 C C . LYS A 1 264 ? 16.058 -19.388 -15.660 1.00 85.38 264 LYS A C 1
ATOM 2185 O O . LYS A 1 264 ? 15.618 -19.905 -16.683 1.00 85.38 264 LYS A O 1
ATOM 2190 N N . ALA A 1 265 ? 16.559 -18.158 -15.625 1.00 85.50 265 ALA A N 1
ATOM 2191 C CA . ALA A 1 265 ? 16.725 -17.336 -16.813 1.00 85.50 265 ALA A CA 1
ATOM 2192 C C . ALA A 1 265 ? 17.685 -18.012 -17.802 1.00 85.50 265 ALA A C 1
ATOM 2194 O O . ALA A 1 265 ? 17.320 -18.199 -18.960 1.00 85.50 265 ALA A O 1
ATOM 2195 N N . GLU A 1 266 ? 18.838 -18.500 -17.332 1.00 86.81 266 GLU A N 1
ATOM 2196 C CA . GLU A 1 266 ? 19.780 -19.273 -18.151 1.00 86.81 266 GLU A CA 1
ATOM 2197 C C . GLU A 1 266 ? 19.143 -20.546 -18.736 1.00 86.81 266 GLU A C 1
ATOM 2199 O O . GLU A 1 266 ? 19.276 -20.806 -19.933 1.00 86.81 266 GLU A O 1
ATOM 2204 N N . GLU A 1 267 ? 18.408 -21.324 -17.929 1.00 88.75 267 GLU A N 1
ATOM 2205 C CA . GLU A 1 267 ? 17.679 -22.518 -18.392 1.00 88.75 267 GLU A CA 1
ATOM 2206 C C . GLU A 1 267 ? 16.656 -22.197 -19.494 1.00 88.75 267 GLU A C 1
ATOM 2208 O O . GLU A 1 267 ? 16.457 -22.996 -20.413 1.00 88.75 267 GLU A O 1
ATOM 2213 N N . MET A 1 268 ? 15.998 -21.039 -19.397 1.00 88.00 268 MET A N 1
ATOM 2214 C CA . MET A 1 268 ? 14.998 -20.565 -20.356 1.00 88.00 268 MET A CA 1
ATOM 2215 C C . MET A 1 268 ? 15.613 -19.807 -21.542 1.00 88.00 268 MET A C 1
ATOM 2217 O O . MET A 1 268 ? 14.885 -19.438 -22.463 1.00 88.00 268 MET A O 1
ATOM 2221 N N . GLY A 1 269 ? 16.934 -19.598 -21.549 1.00 86.81 269 GLY A N 1
ATOM 2222 C CA . GLY A 1 269 ? 17.629 -18.813 -22.569 1.00 86.81 269 GLY A CA 1
ATOM 2223 C C . GLY A 1 269 ? 17.296 -17.317 -22.531 1.00 86.81 269 GLY A C 1
ATOM 2224 O O . GLY A 1 269 ? 17.370 -16.662 -23.567 1.00 86.81 269 GLY A O 1
ATOM 2225 N N . ILE A 1 270 ? 16.901 -16.794 -21.368 1.00 83.25 270 ILE A N 1
ATOM 2226 C CA . ILE A 1 270 ? 16.607 -15.377 -21.127 1.00 83.25 270 ILE A CA 1
ATOM 2227 C C . ILE A 1 270 ? 17.904 -14.674 -20.714 1.00 83.25 270 ILE A C 1
ATOM 2229 O O . ILE A 1 270 ? 18.528 -15.040 -19.717 1.00 83.25 270 ILE A O 1
ATOM 2233 N N . GLU A 1 271 ? 18.307 -13.654 -21.468 1.00 80.25 271 GLU A N 1
ATOM 2234 C CA . GLU A 1 271 ? 19.465 -12.816 -21.147 1.00 80.25 271 GLU A CA 1
ATOM 2235 C C . GLU A 1 271 ? 19.045 -11.692 -20.185 1.00 80.25 271 GLU A C 1
ATOM 2237 O O . GLU A 1 271 ? 18.331 -10.775 -20.576 1.00 80.25 271 GLU A O 1
ATOM 2242 N N . LEU A 1 272 ? 19.464 -11.772 -18.916 1.00 69.38 272 LEU A N 1
ATOM 2243 C CA . LEU A 1 272 ? 19.076 -10.809 -17.868 1.00 69.38 272 LEU A CA 1
ATOM 2244 C C . LEU A 1 272 ? 19.734 -9.426 -18.010 1.00 69.38 272 LEU A C 1
ATOM 2246 O O . LEU A 1 272 ? 19.211 -8.451 -17.482 1.00 69.38 272 LEU A O 1
ATOM 2250 N N . ASP A 1 273 ? 20.872 -9.352 -18.704 1.00 68.62 273 ASP A N 1
ATOM 2251 C CA . ASP A 1 273 ? 21.656 -8.124 -18.904 1.00 68.62 273 ASP A CA 1
ATOM 2252 C C . ASP A 1 273 ? 21.317 -7.399 -20.218 1.00 68.62 273 ASP A C 1
ATOM 2254 O O . ASP A 1 273 ? 21.969 -6.403 -20.552 1.00 68.62 273 ASP A O 1
ATOM 2258 N N . ALA A 1 274 ? 20.362 -7.921 -20.991 1.00 67.25 274 ALA A N 1
ATOM 2259 C CA . ALA A 1 274 ? 19.876 -7.253 -22.185 1.00 67.25 274 ALA A CA 1
ATOM 2260 C C . ALA A 1 274 ? 19.041 -6.039 -21.764 1.00 67.25 274 ALA A C 1
ATOM 2262 O O . ALA A 1 274 ? 18.151 -6.162 -20.923 1.00 67.25 274 ALA A O 1
ATOM 2263 N N . GLU A 1 275 ? 19.324 -4.871 -22.345 1.00 54.34 275 GLU A N 1
ATOM 2264 C CA . GLU A 1 275 ? 18.414 -3.734 -22.222 1.00 54.34 275 GLU A CA 1
ATOM 2265 C C . GLU A 1 275 ? 17.069 -4.158 -22.821 1.00 54.34 275 GLU A C 1
ATOM 2267 O O . GLU A 1 275 ? 17.035 -4.584 -23.982 1.00 54.34 275 GLU A O 1
ATOM 2272 N N . PRO A 1 276 ? 15.973 -4.123 -22.047 1.00 52.50 276 PRO A N 1
ATOM 2273 C CA . PRO A 1 276 ? 14.672 -4.380 -22.625 1.00 52.50 276 PRO A CA 1
ATOM 2274 C C . PRO A 1 276 ? 14.419 -3.330 -23.714 1.00 52.50 276 PRO A C 1
ATOM 2276 O O . PRO A 1 276 ? 14.601 -2.137 -23.478 1.00 52.50 276 PRO A O 1
ATOM 2279 N N . GLU A 1 277 ? 13.979 -3.762 -24.900 1.00 48.72 277 GLU A N 1
ATOM 2280 C CA . GLU A 1 277 ? 13.266 -2.883 -25.835 1.00 48.72 277 GLU A CA 1
ATOM 2281 C C . GLU A 1 277 ? 11.902 -2.565 -25.200 1.00 48.72 277 GLU A C 1
ATOM 2283 O O . GLU A 1 277 ? 10.868 -3.100 -25.589 1.00 48.72 277 GLU A O 1
ATOM 2288 N N . VAL A 1 278 ? 11.908 -1.769 -24.134 1.00 48.28 278 VAL A N 1
ATOM 2289 C CA . VAL A 1 278 ? 10.708 -1.116 -23.623 1.00 48.28 278 VAL A CA 1
ATOM 2290 C C . VAL A 1 278 ? 10.499 0.099 -24.509 1.00 48.28 278 VAL A C 1
ATOM 2292 O O . VAL A 1 278 ? 11.332 1.002 -24.539 1.00 48.28 278 VAL A O 1
ATOM 2295 N N . GLU A 1 279 ? 9.391 0.124 -25.251 1.00 48.91 279 GLU A N 1
ATOM 2296 C CA . GLU A 1 279 ? 8.769 1.416 -25.534 1.00 48.91 279 GLU A CA 1
ATOM 2297 C C . GLU A 1 279 ? 8.607 2.098 -24.174 1.00 48.91 279 GLU A C 1
ATOM 2299 O O . GLU A 1 279 ? 8.144 1.439 -23.242 1.00 48.91 279 GLU A O 1
ATOM 2304 N N . ASP A 1 280 ? 9.067 3.346 -24.039 1.00 40.12 280 ASP A N 1
ATOM 2305 C CA . ASP A 1 280 ? 8.933 4.149 -22.822 1.00 40.12 280 ASP A CA 1
ATOM 2306 C C . ASP A 1 280 ? 7.441 4.251 -22.458 1.00 40.12 280 ASP A C 1
ATOM 2308 O O . ASP A 1 280 ? 6.748 5.202 -22.820 1.00 40.12 280 ASP A O 1
ATOM 2312 N N . ALA A 1 281 ? 6.907 3.231 -21.791 1.00 49.28 281 ALA A N 1
ATOM 2313 C CA . ALA A 1 281 ? 5.601 3.274 -21.182 1.00 49.28 281 ALA A CA 1
ATOM 2314 C C . ALA A 1 281 ? 5.764 4.261 -20.036 1.00 49.28 281 ALA A C 1
ATOM 2316 O O . ALA A 1 281 ? 6.401 3.942 -19.032 1.00 49.28 281 ALA A O 1
ATOM 2317 N N . GLU A 1 282 ? 5.277 5.487 -20.235 1.00 51.28 282 GLU A N 1
ATOM 2318 C CA . GLU A 1 282 ? 5.270 6.526 -19.213 1.00 51.28 282 GLU A CA 1
ATOM 2319 C C . GLU A 1 282 ? 4.665 5.923 -17.934 1.00 51.28 282 GLU A C 1
ATOM 2321 O O . GLU A 1 282 ? 3.459 5.667 -17.847 1.00 51.28 282 GLU A O 1
ATOM 2326 N N . GLU A 1 283 ? 5.515 5.610 -16.949 1.00 55.44 283 GLU A N 1
ATOM 2327 C CA . GLU A 1 283 ? 5.052 5.127 -15.656 1.00 55.44 283 GLU A CA 1
ATOM 2328 C C . GLU A 1 283 ? 4.270 6.263 -15.000 1.00 55.44 283 GLU A C 1
ATOM 2330 O O . GLU A 1 283 ? 4.844 7.220 -14.487 1.00 55.44 283 GLU A O 1
ATOM 2335 N N . GLU A 1 284 ? 2.941 6.155 -15.043 1.00 61.53 284 GLU A N 1
ATOM 2336 C CA . GLU A 1 284 ? 2.044 7.103 -14.385 1.00 61.53 284 GLU A CA 1
ATOM 2337 C C . GLU A 1 284 ? 2.461 7.293 -12.922 1.00 61.53 284 GLU A C 1
ATOM 2339 O O . GLU A 1 284 ? 2.516 6.344 -12.125 1.00 61.53 284 GLU A O 1
ATOM 2344 N N . THR A 1 285 ? 2.741 8.541 -12.571 1.00 63.94 285 THR A N 1
ATOM 2345 C CA . THR A 1 285 ? 3.131 8.933 -11.222 1.00 63.94 285 THR A CA 1
ATOM 2346 C C . THR A 1 285 ? 2.000 8.654 -10.229 1.00 63.94 285 THR A C 1
ATOM 2348 O O . THR A 1 285 ? 0.823 8.523 -10.577 1.00 63.94 285 THR A O 1
ATOM 2351 N N . GLU A 1 286 ? 2.329 8.574 -8.937 1.00 60.22 286 GLU A N 1
ATOM 2352 C CA . GLU A 1 286 ? 1.313 8.381 -7.893 1.00 60.22 286 GLU A CA 1
ATOM 2353 C C . GLU A 1 286 ? 0.257 9.500 -7.894 1.00 60.22 286 GLU A C 1
ATOM 2355 O O . GLU A 1 286 ? -0.925 9.234 -7.668 1.00 60.22 286 GLU A O 1
ATOM 2360 N N . GLU A 1 287 ? 0.657 10.729 -8.225 1.00 60.56 287 GLU A N 1
ATOM 2361 C CA . GLU A 1 287 ? -0.253 11.865 -8.365 1.00 60.56 287 GLU A CA 1
ATOM 2362 C C . GLU A 1 287 ? -1.221 11.698 -9.539 1.00 60.56 287 GLU A C 1
ATOM 2364 O O . GLU A 1 287 ? -2.420 11.938 -9.379 1.00 60.56 287 GLU A O 1
ATOM 2369 N N . GLU A 1 288 ? -0.744 11.238 -10.694 1.00 66.06 288 GLU A N 1
ATOM 2370 C CA . GLU A 1 288 ? -1.581 10.998 -11.872 1.00 66.06 288 GLU A CA 1
ATOM 2371 C C . GLU A 1 288 ? -2.569 9.850 -11.633 1.00 66.06 288 GLU A C 1
ATOM 2373 O O . GLU A 1 288 ? -3.769 10.015 -11.871 1.00 66.06 288 GLU A O 1
ATOM 2378 N N . ALA A 1 289 ? -2.121 8.746 -11.025 1.00 61.97 289 ALA A N 1
ATOM 2379 C CA . ALA A 1 289 ? -2.987 7.617 -10.680 1.00 61.97 289 ALA A CA 1
ATOM 2380 C C . ALA A 1 289 ? -4.115 8.024 -9.708 1.00 61.97 289 ALA A C 1
ATOM 2382 O O . ALA A 1 289 ? -5.255 7.549 -9.811 1.00 61.97 289 ALA A O 1
ATOM 2383 N N . ILE A 1 290 ? -3.818 8.932 -8.769 1.00 63.91 290 ILE A N 1
ATOM 2384 C CA . ILE A 1 290 ? -4.802 9.527 -7.854 1.00 63.91 290 ILE A CA 1
ATOM 2385 C C . ILE A 1 290 ? -5.759 10.456 -8.617 1.00 63.91 290 ILE A C 1
ATOM 2387 O O . ILE A 1 290 ? -6.975 10.359 -8.428 1.00 63.91 290 ILE A O 1
ATOM 2391 N N . GLN A 1 291 ? -5.250 11.328 -9.491 1.00 64.94 291 GLN A N 1
ATOM 2392 C CA . GLN A 1 291 ? -6.070 12.264 -10.269 1.00 64.94 291 GLN A CA 1
ATOM 2393 C C . GLN A 1 291 ? -7.026 11.549 -11.233 1.00 64.94 291 GLN A C 1
ATOM 2395 O O . GLN A 1 291 ? -8.199 11.921 -11.338 1.00 64.94 291 GLN A O 1
ATOM 2400 N N . ASN A 1 292 ? -6.559 10.490 -11.890 1.00 72.25 292 ASN A N 1
ATOM 2401 C CA . ASN A 1 292 ? -7.300 9.791 -12.937 1.00 72.25 292 ASN A CA 1
ATOM 2402 C C . ASN A 1 292 ? -8.373 8.834 -12.392 1.00 72.25 292 ASN A C 1
ATOM 2404 O O . ASN A 1 292 ? -9.283 8.433 -13.124 1.00 72.25 292 ASN A O 1
ATOM 2408 N N . SER A 1 293 ? -8.329 8.498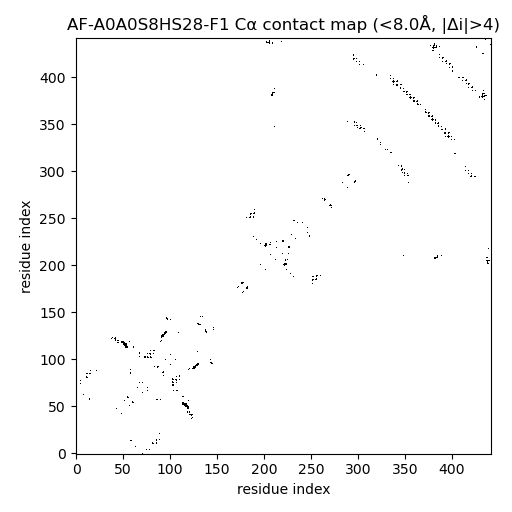 -11.097 1.00 83.06 293 SER A N 1
ATOM 2409 C CA . SER A 1 293 ? -9.219 7.504 -10.489 1.00 83.06 293 SER A CA 1
ATOM 2410 C C . SER A 1 293 ? -9.874 7.993 -9.189 1.00 83.06 293 SER A C 1
ATOM 2412 O O . SER A 1 293 ? -9.350 7.765 -8.096 1.00 83.06 293 SER A O 1
ATOM 2414 N N . PRO A 1 294 ? -11.109 8.542 -9.244 1.00 87.19 294 PRO A N 1
ATOM 2415 C CA . PRO A 1 294 ? -11.788 9.118 -8.073 1.00 87.19 294 PRO A CA 1
ATOM 2416 C C . PRO A 1 294 ? -11.965 8.164 -6.883 1.00 87.19 294 PRO A C 1
ATOM 2418 O O . PRO A 1 294 ? -12.010 8.585 -5.728 1.00 87.19 294 PRO A O 1
ATOM 2421 N N . HIS A 1 295 ? -12.092 6.864 -7.153 1.00 88.94 295 HIS A N 1
ATOM 2422 C CA . HIS A 1 295 ? -12.233 5.841 -6.119 1.00 88.94 295 HIS A CA 1
ATOM 2423 C C . HIS A 1 295 ? -10.918 5.526 -5.398 1.00 88.94 295 HIS A C 1
ATOM 2425 O O . HIS A 1 295 ? -10.956 5.196 -4.215 1.00 88.94 295 HIS A O 1
ATOM 2431 N N . ILE A 1 296 ? -9.779 5.688 -6.078 1.00 91.31 296 ILE A N 1
ATOM 2432 C CA . ILE A 1 296 ? -8.438 5.541 -5.504 1.00 91.31 296 ILE A CA 1
ATOM 2433 C C . ILE A 1 296 ? -8.111 6.765 -4.661 1.00 91.31 296 ILE A C 1
ATOM 2435 O O . ILE A 1 296 ? -7.747 6.604 -3.500 1.00 91.31 296 ILE A O 1
ATOM 2439 N N . ALA A 1 297 ? -8.351 7.970 -5.189 1.00 89.56 297 ALA A N 1
ATOM 2440 C CA . ALA A 1 297 ? -8.197 9.213 -4.434 1.00 89.56 297 ALA A CA 1
ATOM 2441 C C . ALA A 1 297 ? -8.991 9.184 -3.121 1.00 89.56 297 ALA A C 1
ATOM 2443 O O . ALA A 1 297 ? -8.456 9.483 -2.055 1.00 89.56 297 ALA A O 1
ATOM 2444 N N . LEU A 1 298 ? -10.254 8.744 -3.174 1.00 93.50 298 LEU A N 1
ATOM 2445 C CA . LEU A 1 298 ? -11.081 8.637 -1.975 1.00 93.50 298 LEU A CA 1
ATOM 2446 C C . LEU A 1 298 ? -10.589 7.550 -1.006 1.00 93.50 298 LEU A C 1
ATOM 2448 O O . LEU A 1 298 ? -10.701 7.723 0.206 1.00 93.50 298 LEU A O 1
ATOM 2452 N N . ALA A 1 299 ? -10.065 6.432 -1.516 1.00 95.75 299 ALA A N 1
ATOM 2453 C CA . ALA A 1 299 ? -9.485 5.381 -0.682 1.00 95.75 299 ALA A CA 1
ATOM 2454 C C . ALA A 1 299 ? -8.195 5.839 0.013 1.00 95.75 299 ALA A C 1
ATOM 2456 O O . ALA A 1 299 ? -8.011 5.524 1.186 1.00 95.75 299 ALA A O 1
ATOM 2457 N N . HIS A 1 300 ? -7.361 6.620 -0.675 1.00 94.06 300 HIS A N 1
ATOM 2458 C CA . HIS A 1 300 ? -6.167 7.246 -0.112 1.00 94.06 300 HIS A CA 1
ATOM 2459 C C . HIS A 1 300 ? -6.527 8.282 0.966 1.00 94.06 300 HIS A C 1
ATOM 2461 O O . HIS A 1 300 ? -6.012 8.262 2.082 1.00 94.06 300 HIS A O 1
ATOM 2467 N N . GLU A 1 301 ? -7.505 9.146 0.685 1.00 94.12 301 GLU A N 1
ATOM 2468 C CA . GLU A 1 301 ? -8.011 10.098 1.676 1.00 94.12 301 GLU A CA 1
ATOM 2469 C C . GLU A 1 301 ? -8.570 9.371 2.912 1.00 94.12 301 GLU A C 1
ATOM 2471 O O . GLU A 1 301 ? -8.321 9.774 4.050 1.00 94.12 301 GLU A O 1
ATOM 2476 N N . TYR A 1 302 ? -9.308 8.275 2.703 1.00 97.12 302 TYR A N 1
ATOM 2477 C CA . TYR A 1 302 ? -9.813 7.433 3.785 1.00 97.12 302 TYR A CA 1
ATOM 2478 C C . TYR A 1 302 ? -8.674 6.824 4.606 1.00 97.12 302 TYR A C 1
ATOM 2480 O O . TYR A 1 302 ? -8.754 6.871 5.834 1.00 97.12 302 TYR A O 1
ATOM 2488 N N . SER A 1 303 ? -7.617 6.297 3.972 1.00 95.56 303 SER A N 1
ATOM 2489 C CA . SER A 1 303 ? -6.497 5.693 4.699 1.00 95.56 303 SER A CA 1
ATOM 2490 C C . SER A 1 303 ? -5.817 6.705 5.616 1.00 95.56 303 SER A C 1
ATOM 2492 O O . SER A 1 303 ? -5.637 6.421 6.798 1.00 95.56 303 SER A O 1
ATOM 2494 N N . LEU A 1 304 ? -5.534 7.912 5.116 1.00 94.12 304 LEU A N 1
ATOM 2495 C CA . LEU A 1 304 ? -4.898 8.972 5.904 1.00 94.12 304 LEU A CA 1
ATOM 2496 C C . LEU A 1 304 ? -5.799 9.454 7.049 1.00 94.12 304 LEU A C 1
ATOM 2498 O O . LEU A 1 304 ? -5.361 9.556 8.196 1.00 94.12 304 LEU A O 1
ATOM 2502 N N . LYS A 1 305 ? -7.084 9.705 6.766 1.00 95.88 305 LYS A N 1
ATOM 2503 C CA . LYS A 1 305 ? -8.037 10.169 7.784 1.00 95.88 305 LYS A CA 1
ATOM 2504 C C . LYS A 1 305 ? -8.289 9.128 8.864 1.00 95.88 305 LYS A C 1
ATOM 2506 O O . LYS A 1 305 ? -8.352 9.486 10.036 1.00 95.88 305 LYS A O 1
ATOM 2511 N N . ALA A 1 306 ? -8.440 7.859 8.489 1.00 95.44 306 ALA A N 1
ATOM 2512 C CA . ALA A 1 306 ? -8.635 6.783 9.449 1.00 95.44 306 ALA A CA 1
ATOM 2513 C C . ALA A 1 306 ? -7.392 6.620 10.330 1.00 95.44 306 ALA A C 1
ATOM 2515 O O . ALA A 1 306 ? -7.533 6.564 11.549 1.00 95.44 306 ALA A O 1
ATOM 2516 N N . HIS A 1 307 ? -6.191 6.629 9.738 1.00 94.50 307 HIS A N 1
ATOM 2517 C CA . HIS A 1 307 ? -4.930 6.554 10.479 1.00 94.50 307 HIS A CA 1
ATOM 2518 C C . HIS A 1 307 ? -4.833 7.661 11.538 1.00 94.50 307 HIS A C 1
ATOM 2520 O O . HIS A 1 307 ? -4.728 7.382 12.734 1.00 94.50 307 HIS A O 1
ATOM 2526 N N . LYS A 1 308 ? -4.989 8.919 11.106 1.00 95.31 308 LYS A N 1
ATOM 2527 C CA . LYS A 1 308 ? -4.963 10.090 11.989 1.00 95.31 308 LYS A CA 1
ATOM 2528 C C . LYS A 1 308 ? -6.027 10.015 13.086 1.00 95.31 308 LYS A C 1
ATOM 2530 O O . LYS A 1 308 ? -5.749 10.317 14.243 1.00 95.31 308 LYS A O 1
ATOM 2535 N N . TRP A 1 309 ? -7.234 9.564 12.747 1.00 96.50 309 TRP A N 1
ATOM 2536 C CA . TRP A 1 309 ? -8.320 9.431 13.713 1.00 96.50 309 TRP A CA 1
ATOM 2537 C C . TRP A 1 309 ? -8.004 8.427 14.824 1.00 96.50 309 TRP A C 1
ATOM 2539 O O . TRP A 1 309 ? -8.318 8.707 15.980 1.00 96.50 309 TRP A O 1
ATOM 2549 N N . PHE A 1 310 ? -7.368 7.290 14.518 1.00 93.25 310 PHE A N 1
ATOM 2550 C CA . PHE A 1 310 ? -6.960 6.329 15.550 1.00 93.25 310 PHE A CA 1
ATOM 2551 C C . PHE A 1 310 ? -5.905 6.902 16.498 1.00 93.25 310 PHE A C 1
ATOM 2553 O O . PHE A 1 310 ? -6.011 6.684 17.709 1.00 93.25 310 PHE A O 1
ATOM 2560 N N . GLU A 1 311 ? -4.946 7.668 15.977 1.00 92.25 311 GLU A N 1
ATOM 2561 C CA . GLU A 1 311 ? -3.934 8.338 16.799 1.00 92.25 311 GLU A CA 1
ATOM 2562 C C . GLU A 1 311 ? -4.567 9.366 17.746 1.00 92.25 311 GLU A C 1
ATOM 2564 O O . GLU A 1 311 ? -4.364 9.314 18.962 1.00 92.25 311 GLU A O 1
ATOM 2569 N N . GLU A 1 312 ? -5.435 10.234 17.225 1.00 93.75 312 GLU A N 1
ATOM 2570 C CA . GLU A 1 312 ? -6.104 11.276 18.014 1.00 93.75 312 GLU A CA 1
ATOM 2571 C C . GLU A 1 312 ? -7.105 10.706 19.038 1.00 93.75 312 GLU A C 1
ATOM 2573 O O . GLU A 1 312 ? -7.324 11.292 20.104 1.00 93.75 312 GLU A O 1
ATOM 2578 N N . ASN A 1 313 ? -7.710 9.547 18.753 1.00 92.50 313 ASN A N 1
ATOM 2579 C CA . ASN A 1 313 ? -8.770 8.956 19.575 1.00 92.50 313 ASN A CA 1
ATOM 2580 C C . ASN A 1 313 ? -8.320 7.786 20.457 1.00 92.50 313 ASN A C 1
ATOM 2582 O O . ASN A 1 313 ? -9.170 7.152 21.093 1.00 92.50 313 ASN A O 1
ATOM 2586 N N . ARG A 1 314 ? -7.012 7.529 20.583 1.00 91.06 314 ARG A N 1
ATOM 2587 C CA . ARG A 1 314 ? -6.457 6.432 21.399 1.00 91.06 314 ARG A CA 1
ATOM 2588 C C . ARG A 1 314 ? -7.042 6.384 22.818 1.00 91.06 314 ARG A C 1
ATOM 2590 O O . ARG A 1 314 ? -7.527 5.344 23.262 1.00 91.06 314 ARG A O 1
ATOM 2597 N N . ASN A 1 315 ? -7.104 7.529 23.501 1.00 90.00 315 ASN A N 1
ATOM 2598 C CA . ASN A 1 315 ? -7.665 7.632 24.856 1.00 90.00 315 ASN A CA 1
ATOM 2599 C C . ASN A 1 315 ? -9.173 7.322 24.912 1.00 90.00 315 ASN A C 1
ATOM 2601 O O . ASN A 1 315 ? -9.653 6.695 25.861 1.00 90.00 315 ASN A O 1
ATOM 2605 N N . SER A 1 316 ? -9.932 7.763 23.907 1.00 89.06 316 SER A N 1
ATOM 2606 C CA . SER A 1 316 ? -11.375 7.515 23.805 1.00 89.06 316 SER A CA 1
ATOM 2607 C C . SER A 1 316 ? -11.658 6.034 23.558 1.00 89.06 316 SER A C 1
ATOM 2609 O O . SER A 1 316 ? -12.533 5.459 24.207 1.00 89.06 316 SER A O 1
ATOM 2611 N N . LEU A 1 317 ? -10.864 5.397 22.693 1.00 89.25 317 LEU A N 1
ATOM 2612 C CA . LEU A 1 317 ? -10.915 3.960 22.421 1.00 89.25 317 LEU A CA 1
ATOM 2613 C C . LEU A 1 317 ? -10.588 3.147 23.678 1.00 89.25 317 LEU A C 1
ATOM 2615 O O . LEU A 1 317 ? -11.351 2.258 24.054 1.00 89.25 317 LEU A O 1
ATOM 2619 N N . GLU A 1 318 ? -9.521 3.496 24.401 1.00 88.75 318 GLU A N 1
ATOM 2620 C CA . GLU A 1 318 ? -9.199 2.851 25.678 1.00 88.75 318 GLU A CA 1
ATOM 2621 C C . GLU A 1 318 ? -10.331 2.974 26.699 1.00 88.75 318 GLU A C 1
ATOM 2623 O O . GLU A 1 318 ? -10.625 2.027 27.434 1.00 88.75 318 GLU A O 1
ATOM 2628 N N . LYS A 1 319 ? -10.961 4.148 26.775 1.00 87.31 319 LYS A N 1
ATOM 2629 C CA . LYS A 1 319 ? -12.087 4.385 27.676 1.00 87.31 319 LYS A CA 1
ATOM 2630 C C . LYS A 1 319 ? -13.298 3.542 27.280 1.00 87.31 319 LYS A C 1
ATOM 2632 O O . LYS A 1 319 ? -13.926 2.964 28.164 1.00 87.31 319 LYS A O 1
ATOM 2637 N N . ALA A 1 320 ? -13.603 3.429 25.988 1.00 85.38 320 ALA A N 1
ATOM 2638 C CA . ALA A 1 320 ? -14.668 2.562 25.486 1.00 85.38 320 ALA A CA 1
ATOM 2639 C C . ALA A 1 320 ? -14.404 1.089 25.846 1.00 85.38 320 ALA A C 1
ATOM 2641 O O . ALA A 1 320 ? -15.264 0.438 26.441 1.00 85.38 320 ALA A O 1
ATOM 2642 N N . ILE A 1 321 ? -13.179 0.602 25.615 1.00 87.44 321 ILE A N 1
ATOM 2643 C CA . ILE A 1 321 ? -12.736 -0.749 25.994 1.00 87.44 321 ILE A CA 1
ATOM 2644 C C . ILE A 1 321 ? -12.897 -0.968 27.506 1.00 87.44 321 ILE A C 1
ATOM 2646 O O . ILE A 1 321 ? -13.491 -1.961 27.927 1.00 87.44 321 ILE A O 1
ATOM 2650 N N . LYS A 1 322 ? -12.424 -0.029 28.337 1.00 85.94 322 LYS A N 1
ATOM 2651 C CA . LYS A 1 322 ? -12.557 -0.097 29.804 1.00 85.94 322 LYS A CA 1
ATOM 2652 C C . LYS A 1 322 ? -14.026 -0.140 30.230 1.00 85.94 322 LYS A C 1
ATOM 2654 O O . LYS A 1 322 ? -14.387 -0.980 31.048 1.00 85.94 322 LYS A O 1
ATOM 2659 N N . ASN A 1 323 ? -14.882 0.698 29.650 1.00 83.12 323 ASN A N 1
ATOM 2660 C CA . ASN A 1 323 ? -16.305 0.741 29.987 1.00 83.12 323 ASN A CA 1
ATOM 2661 C C . ASN A 1 323 ? -17.025 -0.572 29.650 1.00 83.12 323 ASN A C 1
ATOM 2663 O O . ASN A 1 323 ? -17.759 -1.089 30.490 1.00 83.12 323 ASN A O 1
ATOM 2667 N N . ILE A 1 324 ? -16.795 -1.136 28.461 1.00 81.12 324 ILE A N 1
ATOM 2668 C CA . ILE A 1 324 ? -17.430 -2.396 28.048 1.00 81.12 324 ILE A CA 1
ATOM 2669 C C . ILE A 1 324 ? -16.882 -3.581 28.851 1.00 81.12 324 ILE A C 1
ATOM 2671 O O . ILE A 1 324 ? -17.652 -4.463 29.230 1.00 81.12 324 ILE A O 1
ATOM 2675 N N . SER A 1 325 ? -15.588 -3.568 29.197 1.00 77.31 325 SER A N 1
ATOM 2676 C CA . SER A 1 325 ? -14.948 -4.651 29.961 1.00 77.31 325 SER A CA 1
ATOM 2677 C C . SER A 1 325 ? -15.602 -4.936 31.315 1.00 77.31 325 SER A C 1
ATOM 2679 O O . SER A 1 325 ? -15.550 -6.060 31.805 1.00 77.31 325 SER A O 1
ATOM 2681 N N . VAL A 1 326 ? -16.258 -3.934 31.906 1.00 73.81 326 VAL A N 1
ATOM 2682 C CA . VAL A 1 326 ? -16.956 -4.054 33.192 1.00 73.81 326 VAL A CA 1
ATOM 2683 C C . VAL A 1 326 ? -18.355 -4.665 33.026 1.00 73.81 326 VAL A C 1
ATOM 2685 O O . VAL A 1 326 ? -18.931 -5.160 33.993 1.00 73.81 326 VAL A O 1
ATOM 2688 N N . VAL A 1 327 ? -18.915 -4.628 31.815 1.00 77.25 327 VAL A N 1
ATOM 2689 C CA . VAL A 1 327 ? -20.334 -4.897 31.554 1.00 77.25 327 VAL A CA 1
ATOM 2690 C C . VAL A 1 327 ? -20.550 -6.213 30.809 1.00 77.25 327 VAL A C 1
ATOM 2692 O O . VAL A 1 327 ? -21.436 -6.977 31.191 1.00 77.25 327 VAL A O 1
ATOM 2695 N N . ASN A 1 328 ? -19.784 -6.485 29.746 1.00 82.75 328 ASN A N 1
ATOM 2696 C CA . ASN A 1 328 ? -20.002 -7.655 28.892 1.00 82.75 328 ASN A CA 1
ATOM 2697 C C . ASN A 1 328 ? -18.722 -8.068 28.145 1.00 82.75 328 ASN A C 1
ATOM 2699 O O . ASN A 1 328 ? -18.205 -7.329 27.311 1.00 82.75 328 ASN A O 1
ATOM 2703 N N . GLU A 1 329 ? -18.244 -9.282 28.417 1.00 83.38 329 GLU A N 1
ATOM 2704 C CA . GLU A 1 329 ? -17.029 -9.839 27.816 1.00 83.38 329 GLU A CA 1
ATOM 2705 C C . GLU A 1 329 ? -17.169 -10.093 26.305 1.00 83.38 329 GLU A C 1
ATOM 2707 O O . GLU A 1 329 ? -16.227 -9.847 25.558 1.00 83.38 329 GLU A O 1
ATOM 2712 N N . ASN A 1 330 ? -18.351 -10.490 25.823 1.00 84.94 330 ASN A N 1
ATOM 2713 C CA . ASN A 1 330 ? -18.571 -10.714 24.389 1.00 84.94 330 ASN A CA 1
ATOM 2714 C C . ASN A 1 330 ? -18.564 -9.397 23.600 1.00 84.94 330 ASN A C 1
ATOM 2716 O O . ASN A 1 330 ? -17.974 -9.325 22.527 1.00 84.94 330 ASN A O 1
ATOM 2720 N N . GLU A 1 331 ? -19.172 -8.337 24.141 1.00 86.06 331 GLU A N 1
ATOM 2721 C CA . GLU A 1 331 ? -19.126 -7.004 23.516 1.00 86.06 331 GLU A CA 1
ATOM 2722 C C . GLU A 1 331 ? -17.706 -6.425 23.546 1.00 86.06 331 GLU A C 1
ATOM 2724 O O . GLU A 1 331 ? -17.288 -5.729 22.626 1.00 86.06 331 GLU A O 1
ATOM 2729 N N . LEU A 1 332 ? -16.918 -6.751 24.578 1.00 86.88 332 LEU A N 1
ATOM 2730 C CA . LEU A 1 332 ? -15.514 -6.350 24.637 1.00 86.88 332 LEU A CA 1
ATOM 2731 C C . LEU A 1 332 ? -14.706 -6.980 23.497 1.00 86.88 332 LEU A C 1
ATOM 2733 O O . LEU A 1 332 ? -13.880 -6.297 22.892 1.00 86.88 332 LEU A O 1
ATOM 2737 N N . VAL A 1 333 ? -14.928 -8.271 23.227 1.00 88.25 333 VAL A N 1
ATOM 2738 C CA . VAL A 1 333 ? -14.284 -8.984 22.114 1.00 88.25 333 VAL A CA 1
ATOM 2739 C C . VAL A 1 333 ? -14.688 -8.350 20.785 1.00 88.25 333 VAL A C 1
ATOM 2741 O O . VAL A 1 333 ? -13.811 -7.960 20.022 1.00 88.25 333 VAL A O 1
ATOM 2744 N N . ASN A 1 334 ? -15.987 -8.134 20.563 1.00 90.88 334 ASN A N 1
ATOM 2745 C CA . ASN A 1 334 ? -16.492 -7.518 19.335 1.00 90.88 334 ASN A CA 1
ATOM 2746 C C . ASN A 1 334 ? -15.931 -6.102 19.107 1.00 90.88 334 ASN A C 1
ATOM 2748 O O . ASN A 1 334 ? -15.562 -5.769 17.982 1.00 90.88 334 ASN A O 1
ATOM 2752 N N . LEU A 1 335 ? -15.814 -5.276 20.158 1.00 91.19 335 LEU A N 1
ATOM 2753 C CA . LEU A 1 335 ? -15.220 -3.939 20.045 1.00 91.19 335 LEU A CA 1
ATOM 2754 C C . LEU A 1 335 ? -13.749 -4.007 19.641 1.00 91.19 335 LEU A C 1
ATOM 2756 O O . LEU A 1 335 ? -13.317 -3.267 18.758 1.00 91.19 335 LEU A O 1
ATOM 2760 N N . LYS A 1 336 ? -12.977 -4.883 20.288 1.00 92.06 336 LYS A N 1
ATOM 2761 C CA . LYS A 1 336 ? -11.558 -5.062 19.966 1.00 92.06 336 LYS A CA 1
ATOM 2762 C C . LYS A 1 336 ? -11.377 -5.572 18.541 1.00 92.06 336 LYS A C 1
ATOM 2764 O O . LYS A 1 336 ? -10.567 -5.006 17.815 1.00 92.06 336 LYS A O 1
ATOM 2769 N N . ASP A 1 337 ? -12.172 -6.556 18.130 1.00 92.62 337 ASP A N 1
ATOM 2770 C CA . ASP A 1 337 ? -12.150 -7.083 16.766 1.00 92.62 337 ASP A CA 1
ATOM 2771 C C . ASP A 1 337 ? -12.514 -5.999 15.742 1.00 92.62 337 ASP A C 1
ATOM 2773 O O . ASP A 1 337 ? -11.848 -5.882 14.717 1.00 92.62 337 ASP A O 1
ATOM 2777 N N . ALA A 1 338 ? -13.519 -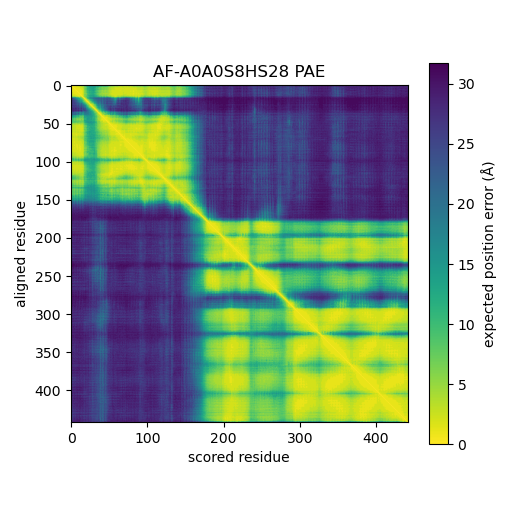5.159 16.015 1.00 95.81 338 ALA A N 1
ATOM 2778 C CA . ALA A 1 338 ? -13.879 -4.049 15.134 1.00 95.81 338 ALA A CA 1
ATOM 2779 C C . ALA A 1 338 ? -12.722 -3.046 14.972 1.00 95.81 338 ALA A C 1
ATOM 2781 O O . ALA A 1 338 ? -12.401 -2.646 13.853 1.00 95.81 338 ALA A O 1
ATOM 2782 N N . ILE A 1 339 ? -12.064 -2.675 16.074 1.00 95.56 339 ILE A N 1
ATOM 2783 C CA . ILE A 1 339 ? -10.889 -1.794 16.053 1.00 95.56 339 ILE A CA 1
ATOM 2784 C C . ILE A 1 339 ? -9.761 -2.419 15.223 1.00 95.56 339 ILE A C 1
ATOM 2786 O O . ILE A 1 339 ? -9.216 -1.760 14.337 1.00 95.56 339 ILE A O 1
ATOM 2790 N N . GLU A 1 340 ? -9.446 -3.691 15.471 1.00 95.69 340 GLU A N 1
ATOM 2791 C CA . GLU A 1 340 ? -8.380 -4.420 14.778 1.00 95.69 340 GLU A CA 1
ATOM 2792 C C . GLU A 1 340 ? -8.667 -4.534 13.274 1.00 95.69 340 GLU A C 1
ATOM 2794 O O . GLU A 1 340 ? -7.783 -4.303 12.458 1.00 95.69 340 GLU A O 1
ATOM 2799 N N . VAL A 1 341 ? -9.920 -4.802 12.887 1.00 97.56 341 VAL A N 1
ATOM 2800 C CA . VAL A 1 341 ? -10.356 -4.854 11.481 1.00 97.56 341 VAL A CA 1
ATOM 2801 C C . VAL A 1 341 ? -10.108 -3.527 10.776 1.00 97.56 341 VAL A C 1
ATOM 2803 O O . VAL A 1 341 ? -9.599 -3.513 9.656 1.00 97.56 341 VAL A O 1
ATOM 2806 N N . ILE A 1 342 ? -10.456 -2.401 11.397 1.00 97.62 342 ILE A N 1
ATOM 2807 C CA . ILE A 1 342 ? -10.261 -1.099 10.754 1.00 97.62 342 ILE A CA 1
ATOM 2808 C C . ILE A 1 342 ? -8.766 -0.778 10.652 1.00 97.62 342 ILE A C 1
ATOM 2810 O O . ILE A 1 342 ? -8.306 -0.389 9.577 1.00 97.62 342 ILE A O 1
ATOM 2814 N N . GLN A 1 343 ? -7.999 -0.993 11.724 1.00 94.94 343 GLN A N 1
ATOM 2815 C CA . GLN A 1 343 ? -6.551 -0.773 11.711 1.00 94.94 343 GLN A CA 1
ATOM 2816 C C . GLN A 1 343 ? -5.841 -1.673 10.696 1.00 94.94 343 GLN A C 1
ATOM 2818 O O . GLN A 1 343 ? -4.934 -1.213 10.012 1.00 94.94 343 GLN A O 1
ATOM 2823 N N . TRP A 1 344 ? -6.299 -2.908 10.501 1.00 96.38 344 TRP A N 1
ATOM 2824 C CA . TRP A 1 344 ? -5.750 -3.784 9.472 1.00 96.38 344 TRP A CA 1
ATOM 2825 C C . TRP A 1 344 ? -6.047 -3.275 8.054 1.00 96.38 344 TRP A C 1
ATOM 2827 O O . TRP A 1 344 ? -5.179 -3.277 7.182 1.00 96.38 344 TRP A O 1
ATOM 2837 N N . TYR A 1 345 ? -7.280 -2.817 7.803 1.00 98.12 345 TYR A N 1
ATOM 2838 C CA . TYR A 1 345 ? -7.737 -2.538 6.440 1.00 98.12 345 TYR A CA 1
ATOM 2839 C C . TYR A 1 345 ? -7.596 -1.093 5.961 1.00 98.12 345 TYR A C 1
ATOM 2841 O O . TYR A 1 345 ? -7.704 -0.868 4.753 1.00 98.12 345 TYR A O 1
ATOM 2849 N N . HIS A 1 346 ? -7.361 -0.118 6.846 1.00 96.31 346 HIS A N 1
ATOM 2850 C CA . HIS A 1 346 ? -7.405 1.295 6.454 1.00 96.31 346 HIS A CA 1
ATOM 2851 C C . HIS A 1 346 ? -6.413 1.652 5.335 1.00 96.31 346 HIS A C 1
ATOM 2853 O O . HIS A 1 346 ? -6.823 2.277 4.363 1.00 96.31 346 HIS A O 1
ATOM 2859 N N . ILE A 1 347 ? -5.163 1.178 5.403 1.00 94.38 347 ILE A N 1
ATOM 2860 C CA . ILE A 1 347 ? -4.165 1.331 4.323 1.00 94.38 347 ILE A CA 1
ATOM 2861 C C . ILE A 1 347 ? -4.350 0.263 3.234 1.00 94.38 347 ILE A C 1
ATOM 2863 O O . ILE A 1 347 ? -4.216 0.542 2.042 1.00 94.38 347 ILE A O 1
ATOM 2867 N N . PHE A 1 348 ? -4.707 -0.964 3.625 1.00 96.44 348 PHE A N 1
ATOM 2868 C CA . PHE A 1 348 ? -4.846 -2.100 2.709 1.00 96.44 348 PHE A CA 1
ATOM 2869 C C . PHE A 1 348 ? -5.804 -1.819 1.543 1.00 96.44 348 PHE A C 1
ATOM 2871 O O . PHE A 1 348 ? -5.500 -2.177 0.405 1.00 96.44 348 PHE A O 1
ATOM 2878 N N . ILE A 1 349 ? -6.955 -1.189 1.812 1.00 97.62 349 ILE A N 1
ATOM 2879 C CA . ILE A 1 349 ? -7.967 -0.896 0.786 1.00 97.62 349 ILE A CA 1
ATOM 2880 C C . ILE A 1 349 ? -7.369 -0.029 -0.328 1.00 97.62 349 ILE A C 1
ATOM 2882 O O . ILE A 1 349 ? -7.505 -0.385 -1.498 1.00 97.62 349 ILE A O 1
ATOM 2886 N N . TYR A 1 350 ? -6.665 1.053 0.024 1.00 95.38 350 TYR A N 1
ATOM 2887 C CA . TYR A 1 350 ? -5.995 1.928 -0.942 1.00 95.38 350 TYR A CA 1
ATOM 2888 C C . TYR A 1 350 ? -4.980 1.153 -1.790 1.00 95.38 350 TYR A C 1
ATOM 2890 O O . TYR A 1 350 ? -5.086 1.135 -3.016 1.00 95.38 350 TYR A O 1
ATOM 2898 N N . VAL A 1 351 ? -4.063 0.427 -1.142 1.00 93.25 351 VAL A N 1
ATOM 2899 C CA . VAL A 1 351 ? -2.996 -0.323 -1.827 1.00 93.25 351 VAL A CA 1
ATOM 2900 C C . VAL A 1 351 ? -3.565 -1.355 -2.805 1.00 93.25 351 VAL A C 1
ATOM 2902 O O . VAL A 1 351 ? -3.048 -1.530 -3.910 1.00 93.25 351 VAL A O 1
ATOM 2905 N N . LYS A 1 352 ? -4.651 -2.047 -2.435 1.00 95.31 352 LYS A N 1
ATOM 2906 C CA . LYS A 1 352 ? -5.290 -3.022 -3.328 1.00 95.31 352 LYS A CA 1
ATOM 2907 C C . LYS A 1 352 ? -6.036 -2.370 -4.483 1.00 95.31 352 LYS A C 1
ATOM 2909 O O . LYS A 1 352 ? -5.956 -2.894 -5.589 1.00 95.31 352 LYS A O 1
ATOM 2914 N N . LEU A 1 353 ? -6.719 -1.248 -4.264 1.00 95.06 353 LEU A N 1
ATOM 2915 C CA . LEU A 1 353 ? -7.384 -0.529 -5.352 1.00 95.06 353 LEU A CA 1
ATOM 2916 C C . LEU A 1 353 ? -6.379 0.072 -6.337 1.00 95.06 353 LEU A C 1
ATOM 2918 O O . LEU A 1 353 ? -6.597 -0.040 -7.538 1.00 95.06 353 LEU A O 1
ATOM 2922 N N . ARG A 1 354 ? -5.250 0.606 -5.852 1.00 91.25 354 ARG A N 1
ATOM 2923 C CA . ARG A 1 354 ? -4.149 1.065 -6.712 1.00 91.25 354 ARG A CA 1
ATOM 2924 C C . ARG A 1 354 ? -3.608 -0.072 -7.577 1.00 91.25 354 ARG A C 1
ATOM 2926 O O . ARG A 1 354 ? -3.533 0.061 -8.790 1.00 91.25 354 ARG A O 1
ATOM 2933 N N . ARG A 1 355 ? -3.322 -1.235 -6.981 1.00 90.00 355 ARG A N 1
ATOM 2934 C CA . ARG A 1 355 ? -2.881 -2.413 -7.747 1.00 90.00 355 ARG A CA 1
ATOM 2935 C C . ARG A 1 355 ? -3.918 -2.864 -8.782 1.00 90.00 355 ARG A C 1
ATOM 2937 O O . ARG A 1 355 ? -3.533 -3.221 -9.886 1.00 90.00 355 ARG A O 1
ATOM 2944 N N . ALA A 1 356 ? -5.205 -2.871 -8.431 1.00 93.19 356 ALA A N 1
ATOM 2945 C CA . ALA A 1 356 ? -6.265 -3.232 -9.372 1.00 93.19 356 ALA A CA 1
ATOM 2946 C C . ALA A 1 356 ? -6.345 -2.246 -10.548 1.00 93.19 356 ALA A C 1
ATOM 2948 O O . ALA A 1 356 ? -6.570 -2.672 -11.673 1.00 93.19 356 ALA A O 1
ATOM 2949 N N . GLN A 1 357 ? -6.115 -0.955 -10.298 1.00 90.69 357 GLN A N 1
ATOM 2950 C CA . GLN A 1 357 ? -6.098 0.067 -11.339 1.00 90.69 357 GLN A CA 1
ATOM 2951 C C . GLN A 1 357 ? -4.921 -0.102 -12.295 1.00 90.69 357 GLN A C 1
ATOM 2953 O O . GLN A 1 357 ? -5.129 -0.017 -13.501 1.00 90.69 357 GLN A O 1
ATOM 2958 N N . ASN A 1 358 ? -3.723 -0.382 -11.772 1.00 85.88 358 ASN A N 1
ATOM 2959 C CA . ASN A 1 358 ? -2.557 -0.657 -12.611 1.00 85.88 358 ASN A CA 1
ATOM 2960 C C . ASN A 1 358 ? -2.831 -1.873 -13.506 1.00 85.88 358 ASN A C 1
ATOM 2962 O O . ASN A 1 358 ? -2.745 -1.764 -14.719 1.00 85.88 358 ASN A O 1
ATOM 2966 N N . SER A 1 359 ? -3.319 -2.979 -12.928 1.00 86.81 359 SER A N 1
ATOM 2967 C CA . SER A 1 359 ? -3.683 -4.165 -13.718 1.00 86.81 359 SER A CA 1
ATOM 2968 C C . SER A 1 359 ? -4.786 -3.900 -14.751 1.00 86.81 359 SER A C 1
ATOM 2970 O O . SER A 1 359 ? -4.772 -4.509 -15.811 1.00 86.81 359 SER A O 1
ATOM 2972 N N . LEU A 1 360 ? -5.733 -2.995 -14.474 1.00 89.50 360 LEU A N 1
ATOM 2973 C CA . LEU A 1 360 ? -6.774 -2.604 -15.432 1.00 89.50 360 LEU A CA 1
ATOM 2974 C C . LEU A 1 360 ? -6.222 -1.768 -16.594 1.00 89.50 360 LEU A C 1
ATOM 2976 O O . LEU A 1 360 ? -6.819 -1.758 -17.670 1.00 89.50 360 LEU A O 1
ATOM 2980 N N . ARG A 1 361 ? -5.148 -1.006 -16.370 1.00 84.94 361 ARG A N 1
ATOM 2981 C CA . ARG A 1 361 ? -4.463 -0.267 -17.432 1.00 84.94 361 ARG A CA 1
ATOM 2982 C C . ARG A 1 361 ? -3.726 -1.245 -18.338 1.00 84.94 361 ARG A C 1
ATOM 2984 O O . ARG A 1 361 ? -4.023 -1.263 -19.526 1.00 84.94 361 ARG A O 1
ATOM 2991 N N . ASP A 1 362 ? -2.920 -2.121 -17.741 1.00 83.75 362 ASP A N 1
ATOM 2992 C CA . ASP A 1 362 ? -2.189 -3.171 -18.457 1.00 83.75 362 ASP A CA 1
ATOM 2993 C C . ASP A 1 362 ? -3.161 -4.040 -19.287 1.00 83.75 362 ASP A C 1
ATOM 2995 O O . ASP A 1 362 ? -2.957 -4.257 -20.475 1.00 83.75 362 ASP A O 1
ATOM 2999 N N . GLU A 1 363 ? -4.305 -4.432 -18.703 1.00 85.12 363 GLU A N 1
ATOM 3000 C CA . GLU A 1 363 ? -5.382 -5.174 -19.386 1.00 85.12 363 GLU A CA 1
ATOM 3001 C C . GLU A 1 363 ? -5.929 -4.458 -20.635 1.00 85.12 363 GLU A C 1
ATOM 3003 O O . GLU A 1 363 ? -6.344 -5.117 -21.586 1.00 85.12 363 GLU A O 1
ATOM 3008 N N . LYS A 1 364 ? -5.995 -3.121 -20.634 1.00 84.31 364 LYS A N 1
ATOM 3009 C CA . LYS A 1 364 ? -6.539 -2.335 -21.759 1.00 84.31 364 LYS A CA 1
ATOM 3010 C C . LYS A 1 364 ? -5.529 -2.097 -22.871 1.00 84.31 364 LYS A C 1
ATOM 3012 O O . LYS A 1 364 ? -5.951 -1.830 -23.996 1.00 84.31 364 LYS A O 1
ATOM 3017 N N . GLU A 1 365 ? -4.250 -2.099 -22.526 1.00 84.88 365 GLU A N 1
ATOM 3018 C CA . GLU A 1 365 ? -3.137 -1.917 -23.456 1.00 84.88 365 GLU A CA 1
ATOM 3019 C C . GLU A 1 365 ? -2.742 -3.243 -24.118 1.00 84.88 365 GLU A C 1
ATOM 3021 O O . GLU A 1 365 ? -2.192 -3.236 -25.215 1.00 84.88 365 GLU A O 1
ATOM 3026 N N . GLU A 1 366 ? -3.092 -4.375 -23.503 1.00 87.88 366 GLU A N 1
ATOM 3027 C CA . GLU A 1 366 ? -2.816 -5.707 -24.029 1.00 87.88 366 GLU A CA 1
ATOM 3028 C C . GLU A 1 366 ? -3.625 -6.029 -25.300 1.00 87.88 366 GLU A C 1
ATOM 3030 O O . GLU A 1 366 ? -4.861 -6.032 -25.312 1.00 87.88 366 GLU A O 1
ATOM 3035 N N . GLU A 1 367 ? -2.915 -6.347 -26.386 1.00 89.00 367 GLU A N 1
ATOM 3036 C CA . GLU A 1 367 ? -3.519 -6.695 -27.676 1.00 89.00 367 GLU A CA 1
ATOM 3037 C C . GLU A 1 367 ? -3.897 -8.182 -27.763 1.00 89.00 367 GLU A C 1
ATOM 3039 O O . GLU A 1 367 ? -4.825 -8.548 -28.499 1.00 89.00 367 GLU A O 1
ATOM 3044 N N . ASP A 1 368 ? -3.202 -9.058 -27.026 1.00 92.81 368 ASP A N 1
ATOM 3045 C CA . ASP A 1 368 ? -3.504 -10.486 -27.010 1.00 92.81 368 ASP A CA 1
ATOM 3046 C C . ASP A 1 368 ? -4.747 -10.779 -26.157 1.00 92.81 368 ASP A C 1
ATOM 3048 O O . ASP A 1 368 ? -4.783 -10.586 -24.944 1.00 92.81 368 ASP A O 1
ATOM 3052 N N . SER A 1 369 ? -5.793 -11.305 -26.799 1.00 88.50 369 SER A N 1
ATOM 3053 C CA . SER A 1 369 ? -7.076 -11.556 -26.135 1.00 88.50 369 SER A CA 1
ATOM 3054 C C . SER A 1 369 ? -7.021 -12.620 -25.033 1.00 88.50 369 SER A C 1
ATOM 3056 O O . SER A 1 369 ? -7.874 -12.579 -24.144 1.00 88.50 369 SER A O 1
ATOM 3058 N N . GLU A 1 370 ? -6.121 -13.605 -25.104 1.00 90.25 370 GLU A N 1
ATOM 3059 C CA . GLU A 1 370 ? -5.982 -14.613 -24.045 1.00 90.25 370 GLU A CA 1
ATOM 3060 C C . GLU A 1 370 ? -5.243 -14.013 -22.846 1.00 90.25 370 GLU A C 1
ATOM 3062 O O . GLU A 1 370 ? -5.650 -14.221 -21.699 1.00 90.25 370 GLU A O 1
ATOM 3067 N N . LEU A 1 371 ? -4.202 -13.221 -23.109 1.00 87.62 371 LEU A N 1
ATOM 3068 C CA . LEU A 1 371 ? -3.437 -12.526 -22.081 1.00 87.62 371 LEU A CA 1
ATOM 3069 C C . LEU A 1 371 ? -4.271 -11.448 -21.378 1.00 87.62 371 LEU A C 1
ATOM 3071 O O . LEU A 1 371 ? -4.294 -11.411 -20.146 1.00 87.62 371 LEU A O 1
ATOM 3075 N N . ALA A 1 372 ? -5.057 -10.677 -22.131 1.00 87.94 372 ALA A N 1
ATOM 3076 C CA . ALA A 1 372 ? -5.988 -9.691 -21.594 1.00 87.94 372 ALA A CA 1
ATOM 3077 C C . ALA A 1 372 ? -7.037 -10.324 -20.661 1.00 87.94 372 ALA A C 1
ATOM 3079 O O . ALA A 1 372 ? -7.316 -9.785 -19.592 1.00 87.94 372 ALA A O 1
ATOM 3080 N N . GLU A 1 373 ? -7.593 -11.501 -20.986 1.00 89.38 373 GLU A N 1
ATOM 3081 C CA . GLU A 1 373 ? -8.549 -12.170 -20.086 1.00 89.38 373 GLU A CA 1
ATOM 3082 C C . GLU A 1 373 ? -7.865 -12.704 -18.812 1.00 89.38 373 GLU A C 1
ATOM 3084 O O . GLU A 1 373 ? -8.437 -12.613 -17.723 1.00 89.38 373 GLU A O 1
ATOM 3089 N N . MET A 1 374 ? -6.621 -13.194 -18.903 1.00 87.00 374 MET A N 1
ATOM 3090 C CA . MET A 1 374 ? -5.834 -13.566 -17.715 1.00 87.00 374 MET A CA 1
ATOM 3091 C C . MET A 1 374 ? -5.540 -12.354 -16.815 1.00 87.00 374 MET A C 1
ATOM 3093 O O . MET A 1 374 ? -5.646 -12.451 -15.587 1.00 87.00 374 MET A O 1
ATOM 3097 N N . MET A 1 375 ? -5.207 -11.205 -17.409 1.00 90.00 375 MET A N 1
ATOM 3098 C CA . MET A 1 375 ? -5.039 -9.939 -16.689 1.00 90.00 375 MET A CA 1
ATOM 3099 C C . MET A 1 375 ? -6.357 -9.482 -16.059 1.00 90.00 375 MET A C 1
ATOM 3101 O O . MET A 1 375 ? -6.374 -9.097 -14.888 1.00 90.00 375 MET A O 1
ATOM 3105 N N . ALA A 1 376 ? -7.478 -9.624 -16.767 1.00 90.50 376 ALA A N 1
ATOM 3106 C CA . ALA A 1 376 ? -8.793 -9.279 -16.250 1.00 90.50 376 ALA A CA 1
ATOM 3107 C C . ALA A 1 376 ? -9.168 -10.095 -15.006 1.00 90.50 376 ALA A C 1
ATOM 3109 O O . ALA A 1 376 ? -9.713 -9.546 -14.042 1.00 90.50 376 ALA A O 1
ATOM 3110 N N . ASP A 1 377 ? -8.855 -11.390 -14.970 1.00 90.75 377 ASP A N 1
ATOM 3111 C CA . ASP A 1 377 ? -9.030 -12.216 -13.770 1.00 90.75 377 ASP A CA 1
ATOM 3112 C C . ASP A 1 377 ? -8.192 -11.690 -12.594 1.00 90.75 377 ASP A C 1
ATOM 3114 O O . ASP A 1 377 ? -8.685 -11.587 -11.463 1.00 90.75 377 ASP A O 1
ATOM 3118 N N . HIS A 1 378 ? -6.950 -11.275 -12.854 1.00 90.75 378 HIS A N 1
ATOM 3119 C CA . HIS A 1 378 ? -6.079 -10.675 -11.845 1.00 90.75 378 HIS A CA 1
ATOM 3120 C C . HIS A 1 378 ? -6.616 -9.333 -11.316 1.00 90.75 378 HIS A C 1
ATOM 3122 O O . HIS A 1 378 ? -6.662 -9.112 -10.094 1.00 90.75 378 HIS A O 1
ATOM 3128 N N . THR A 1 379 ? -7.072 -8.460 -12.215 1.00 94.69 379 THR A N 1
ATOM 3129 C CA . THR A 1 379 ? -7.727 -7.183 -11.909 1.00 94.69 379 THR A CA 1
ATOM 3130 C C . THR A 1 379 ? -8.948 -7.408 -11.018 1.00 94.69 379 THR A C 1
ATOM 3132 O O . THR A 1 379 ? -9.047 -6.852 -9.918 1.00 94.69 379 THR A O 1
ATOM 3135 N N . ASN A 1 380 ? -9.857 -8.293 -11.437 1.00 96.38 380 ASN A N 1
ATOM 3136 C CA . ASN A 1 380 ? -11.105 -8.566 -10.727 1.00 96.38 380 ASN A CA 1
ATOM 3137 C C . ASN A 1 380 ? -10.870 -9.244 -9.373 1.00 96.38 380 ASN A C 1
ATOM 3139 O O . ASN A 1 380 ? -11.520 -8.880 -8.390 1.00 96.38 380 ASN A O 1
ATOM 3143 N N . GLY A 1 381 ? -9.913 -10.169 -9.272 1.00 96.00 381 GLY A N 1
ATOM 3144 C CA . GLY A 1 381 ? -9.548 -10.777 -7.996 1.00 96.00 381 GLY A CA 1
ATOM 3145 C C . GLY A 1 381 ? -8.933 -9.785 -7.008 1.00 96.00 381 GLY A C 1
ATOM 3146 O O . GLY A 1 381 ? -9.249 -9.821 -5.812 1.00 96.00 381 GLY A O 1
ATOM 3147 N N . THR A 1 382 ? -8.111 -8.852 -7.496 1.00 96.12 382 THR A N 1
ATOM 3148 C CA . THR A 1 382 ? -7.524 -7.781 -6.674 1.00 96.12 382 THR A CA 1
ATOM 3149 C C . THR A 1 382 ? -8.599 -6.793 -6.203 1.00 96.12 382 THR A C 1
ATOM 3151 O O . THR A 1 382 ? -8.670 -6.469 -5.013 1.00 96.12 382 THR A O 1
ATOM 3154 N N . ALA A 1 383 ? -9.502 -6.374 -7.091 1.00 97.50 383 ALA A N 1
ATOM 3155 C CA . ALA A 1 383 ? -10.639 -5.530 -6.728 1.00 97.50 383 ALA A CA 1
ATOM 3156 C C . ALA A 1 383 ? -11.581 -6.234 -5.730 1.00 97.50 383 ALA A C 1
ATOM 3158 O O . ALA A 1 383 ? -12.071 -5.613 -4.783 1.00 97.50 383 ALA A O 1
ATOM 3159 N N . LYS A 1 384 ? -11.788 -7.552 -5.869 1.00 98.19 384 LYS A N 1
ATOM 3160 C CA . LYS A 1 384 ? -12.627 -8.336 -4.951 1.00 98.19 384 LYS A CA 1
ATOM 3161 C C . LYS A 1 384 ? -12.122 -8.290 -3.515 1.00 98.19 384 LYS A C 1
ATOM 3163 O O . LYS A 1 384 ? -12.920 -8.091 -2.598 1.00 98.19 384 LYS A O 1
ATOM 3168 N N . ILE A 1 385 ? -10.821 -8.485 -3.293 1.00 97.81 385 ILE A N 1
ATOM 3169 C CA . ILE A 1 385 ? -10.279 -8.467 -1.929 1.00 97.81 385 ILE A CA 1
ATOM 3170 C C . ILE A 1 385 ? -10.360 -7.064 -1.308 1.00 97.81 385 ILE A C 1
ATOM 3172 O O . ILE A 1 385 ? -10.661 -6.951 -0.119 1.00 97.81 385 ILE A O 1
ATOM 3176 N N . ALA A 1 386 ? -10.210 -6.001 -2.108 1.00 98.12 386 ALA A N 1
ATOM 3177 C CA . ALA A 1 386 ? -10.441 -4.628 -1.655 1.00 98.12 386 ALA A CA 1
ATOM 3178 C C . ALA A 1 386 ? -11.908 -4.389 -1.246 1.00 98.12 386 ALA A C 1
ATOM 3180 O O . ALA A 1 386 ? -12.178 -3.777 -0.210 1.00 98.12 386 ALA A O 1
ATOM 3181 N N . LEU A 1 387 ? -12.865 -4.922 -2.011 1.00 98.69 387 LEU A N 1
ATOM 3182 C CA . LEU A 1 387 ? -14.294 -4.848 -1.693 1.00 98.69 387 LEU A CA 1
ATOM 3183 C C . LEU A 1 387 ? -14.648 -5.606 -0.406 1.00 98.69 387 LEU A C 1
ATOM 3185 O O . LEU A 1 387 ? -15.401 -5.094 0.420 1.00 98.69 387 LEU A O 1
ATOM 3189 N N . ILE A 1 388 ? -14.074 -6.793 -0.197 1.00 98.44 388 ILE A N 1
ATOM 3190 C CA . ILE A 1 388 ? -14.253 -7.568 1.042 1.00 98.44 388 ILE A CA 1
ATOM 3191 C C . ILE A 1 388 ? -13.690 -6.809 2.247 1.00 98.44 388 ILE A C 1
ATOM 3193 O O . ILE A 1 388 ? -14.354 -6.733 3.280 1.00 98.44 388 ILE A O 1
ATOM 3197 N N . ALA A 1 389 ? -12.493 -6.231 2.118 1.00 98.38 389 ALA A N 1
ATOM 3198 C CA . ALA A 1 389 ? -11.912 -5.371 3.145 1.00 98.38 389 ALA A CA 1
ATOM 3199 C C . ALA A 1 389 ? -12.823 -4.169 3.449 1.00 98.38 389 ALA A C 1
ATOM 3201 O O . ALA A 1 389 ? -13.122 -3.900 4.608 1.00 98.38 389 ALA A O 1
ATOM 3202 N N . THR A 1 390 ? -13.351 -3.518 2.409 1.00 98.75 390 THR A N 1
ATOM 3203 C CA . THR A 1 390 ? -14.280 -2.383 2.534 1.00 98.75 390 THR A CA 1
ATOM 3204 C C . THR A 1 390 ? -15.565 -2.772 3.269 1.00 98.75 390 THR A C 1
ATOM 3206 O O . THR A 1 390 ? -15.992 -2.054 4.171 1.00 98.75 390 THR A O 1
ATOM 3209 N N . ASP A 1 391 ? -16.174 -3.918 2.946 1.00 98.75 391 ASP A N 1
ATOM 3210 C CA . ASP A 1 391 ? -17.376 -4.402 3.639 1.00 98.75 391 ASP A CA 1
ATOM 3211 C C . ASP A 1 391 ? -17.100 -4.747 5.109 1.00 98.75 391 ASP A C 1
ATOM 3213 O O . ASP A 1 391 ? -17.916 -4.441 5.982 1.00 98.75 391 ASP A O 1
ATOM 3217 N N . ARG A 1 392 ? -15.935 -5.338 5.405 1.00 98.44 392 ARG A N 1
ATOM 3218 C CA . ARG A 1 392 ? -15.497 -5.607 6.784 1.00 98.44 392 ARG A CA 1
ATOM 3219 C C . ARG A 1 392 ? -15.296 -4.310 7.567 1.00 98.44 392 ARG A C 1
ATOM 3221 O O . ARG A 1 392 ? -15.791 -4.205 8.686 1.00 98.44 392 ARG A O 1
ATOM 3228 N N . SER A 1 393 ? -14.646 -3.308 6.975 1.00 98.62 393 SER A N 1
ATOM 3229 C CA . SER A 1 393 ? -14.484 -1.987 7.592 1.00 98.62 393 SER A CA 1
ATOM 3230 C C . SER A 1 393 ? -15.824 -1.275 7.798 1.00 98.62 393 SER A C 1
ATOM 3232 O O . SER A 1 393 ? -16.025 -0.684 8.853 1.00 98.62 393 SER A O 1
ATOM 3234 N N . LEU A 1 394 ? -16.770 -1.372 6.854 1.00 98.62 394 LEU A N 1
ATOM 3235 C CA . LEU A 1 394 ? -18.128 -0.834 7.023 1.00 98.62 394 LEU A CA 1
ATOM 3236 C C . LEU A 1 394 ? -18.840 -1.460 8.226 1.00 98.62 394 LEU A C 1
ATOM 3238 O O . LEU A 1 394 ? -19.414 -0.738 9.040 1.00 98.62 394 LEU A O 1
ATOM 3242 N N . ALA A 1 395 ? -18.788 -2.788 8.356 1.00 98.25 395 ALA A N 1
ATOM 3243 C CA . ALA A 1 395 ? -19.376 -3.487 9.495 1.00 98.25 395 ALA A CA 1
ATOM 3244 C C . ALA A 1 395 ? -18.705 -3.083 10.820 1.00 98.25 395 ALA A C 1
ATOM 3246 O O . ALA A 1 395 ? -19.394 -2.819 11.804 1.00 98.25 395 ALA A O 1
ATOM 3247 N N . ALA A 1 396 ? -17.375 -2.971 10.833 1.00 98.00 396 ALA A N 1
ATOM 3248 C CA . ALA A 1 396 ? -16.613 -2.577 12.012 1.00 98.00 396 ALA A CA 1
ATOM 3249 C C . ALA A 1 396 ? -16.901 -1.132 12.451 1.00 98.00 396 ALA A C 1
ATOM 3251 O O . ALA A 1 396 ? -17.163 -0.893 13.628 1.00 98.00 396 ALA A O 1
ATOM 3252 N N . PHE A 1 397 ? -16.941 -0.171 11.523 1.00 98.06 397 PHE A N 1
ATOM 3253 C CA . PHE A 1 397 ? -17.356 1.197 11.844 1.00 98.06 397 PHE A CA 1
ATOM 3254 C C . PHE A 1 397 ? -18.820 1.268 12.281 1.00 98.06 397 PHE A C 1
ATOM 3256 O O . PHE A 1 397 ? -19.142 2.055 13.166 1.00 98.06 397 PHE A O 1
ATOM 3263 N N . GLY A 1 398 ? -19.699 0.430 11.722 1.00 96.62 398 GLY A N 1
ATOM 3264 C CA . GLY A 1 398 ? -21.075 0.291 12.202 1.00 96.62 398 GLY A CA 1
ATOM 3265 C C . GLY A 1 398 ? -21.126 -0.143 13.668 1.00 96.62 398 GLY A C 1
ATOM 3266 O O . GLY A 1 398 ? -21.863 0.437 14.459 1.00 96.62 398 GLY A O 1
ATOM 3267 N N . TYR A 1 399 ? -20.270 -1.087 14.057 1.00 94.94 399 TYR A N 1
ATOM 3268 C CA . TYR A 1 399 ? -20.148 -1.510 15.450 1.00 94.94 399 TYR A CA 1
ATOM 3269 C C . TYR A 1 399 ? -19.572 -0.404 16.357 1.00 94.94 399 TYR A C 1
ATOM 3271 O O . TYR A 1 399 ? -20.053 -0.208 17.477 1.00 94.94 399 TYR A O 1
ATOM 3279 N N . LEU A 1 400 ? -18.585 0.370 15.880 1.00 94.25 400 LEU A N 1
ATOM 3280 C CA . LEU A 1 400 ? -18.084 1.540 16.616 1.00 94.25 400 LEU A CA 1
ATOM 3281 C C . LEU A 1 400 ? -19.172 2.600 16.809 1.00 94.25 400 LEU A C 1
ATOM 3283 O O . LEU A 1 400 ? -19.284 3.150 17.901 1.00 94.25 400 LEU A O 1
ATOM 3287 N N . LEU A 1 401 ? -20.002 2.853 15.794 1.00 93.75 401 LEU A N 1
ATOM 3288 C CA . LEU A 1 401 ? -21.092 3.830 15.850 1.00 93.75 401 LEU A CA 1
ATOM 3289 C C . LEU A 1 401 ? -22.083 3.521 16.984 1.00 93.75 401 LEU A C 1
ATOM 3291 O O . LEU A 1 401 ? -22.530 4.422 17.693 1.00 93.75 401 LEU A O 1
ATOM 3295 N N . GLU A 1 402 ? -22.403 2.242 17.191 1.00 90.00 402 GLU A N 1
ATOM 3296 C CA . GLU A 1 402 ? -23.319 1.802 18.250 1.00 90.00 402 GLU A CA 1
ATOM 3297 C C . GLU A 1 402 ? -22.733 1.990 19.660 1.00 90.00 402 GLU A C 1
ATOM 3299 O O . GLU A 1 402 ? -23.470 2.285 20.610 1.00 90.00 402 GLU A O 1
ATOM 3304 N N . ASN A 1 403 ? -21.409 1.855 19.792 1.00 88.06 403 ASN A N 1
ATOM 3305 C CA . ASN A 1 403 ? -20.702 1.795 21.073 1.00 88.06 403 ASN A CA 1
ATOM 3306 C C . ASN A 1 403 ? -19.971 3.095 21.461 1.00 88.06 403 ASN A C 1
ATOM 3308 O O . ASN A 1 403 ? -19.660 3.290 22.636 1.00 88.06 403 ASN A O 1
ATOM 3312 N N . MET A 1 404 ? -19.731 4.004 20.512 1.00 89.44 404 MET A N 1
ATOM 3313 C CA . MET A 1 404 ? -18.995 5.262 20.698 1.00 89.44 404 MET A CA 1
ATOM 3314 C C . MET A 1 404 ? -19.828 6.463 20.241 1.00 89.44 404 MET A C 1
ATOM 3316 O O . MET A 1 404 ? -19.486 7.176 19.300 1.00 89.44 404 MET A O 1
ATOM 3320 N N . LYS A 1 405 ? -20.950 6.699 20.927 1.00 86.69 405 LYS A N 1
ATOM 3321 C CA . LYS A 1 405 ? -21.908 7.764 20.573 1.00 86.69 405 LYS A CA 1
ATOM 3322 C C . LYS A 1 405 ? -21.329 9.176 20.654 1.00 86.69 405 LYS A C 1
ATOM 3324 O O . LYS A 1 405 ? -21.816 10.079 19.992 1.00 86.69 405 LYS A O 1
ATOM 3329 N N . ASP A 1 406 ? -20.291 9.382 21.458 1.00 90.06 406 ASP A N 1
ATOM 3330 C CA . ASP A 1 406 ? -19.557 10.648 21.521 1.00 90.06 406 ASP A CA 1
ATOM 3331 C C . ASP A 1 406 ? -18.709 10.918 20.267 1.00 90.06 406 ASP A C 1
ATOM 3333 O O . ASP A 1 406 ? -18.229 12.034 20.092 1.00 90.06 406 ASP A O 1
ATOM 3337 N N . LYS A 1 407 ? -18.557 9.915 19.394 1.00 92.62 407 LYS A N 1
ATOM 3338 C CA . LYS A 1 407 ? -17.808 9.956 18.132 1.00 92.62 407 LYS A CA 1
ATOM 3339 C C . LYS A 1 407 ? -18.679 9.720 16.900 1.00 92.62 407 LYS A C 1
ATOM 3341 O O . LYS A 1 407 ? -18.158 9.438 15.826 1.00 92.62 407 LYS A O 1
ATOM 3346 N N . GLU A 1 408 ? -19.995 9.866 17.047 1.00 93.38 408 GLU A N 1
ATOM 3347 C CA . GLU A 1 408 ? -20.984 9.581 16.004 1.00 93.38 408 GLU A CA 1
ATOM 3348 C C . GLU A 1 408 ? -20.686 10.315 14.686 1.00 93.38 408 GLU A C 1
ATOM 3350 O O . GLU A 1 408 ? -20.527 9.669 13.650 1.00 93.38 408 GLU A O 1
ATOM 3355 N N . ASP A 1 409 ? -20.528 11.641 14.729 1.00 93.50 409 ASP A N 1
ATOM 3356 C CA . ASP A 1 409 ? -20.291 12.460 13.531 1.00 93.50 409 ASP A CA 1
ATOM 3357 C C . ASP A 1 409 ? -18.992 12.073 12.806 1.00 93.50 409 ASP A C 1
ATOM 3359 O O . ASP A 1 409 ? -18.963 11.966 11.579 1.00 93.50 409 ASP A O 1
ATOM 3363 N N . GLU A 1 410 ? -17.924 11.814 13.566 1.00 94.75 410 GLU A N 1
ATOM 3364 C CA . GLU A 1 410 ? -16.622 11.396 13.036 1.00 94.75 410 GLU A CA 1
ATOM 3365 C C . GLU A 1 410 ? -16.729 10.018 12.351 1.00 94.75 410 GLU A C 1
ATOM 3367 O O . GLU A 1 410 ? -16.248 9.831 11.232 1.00 94.75 410 GLU A O 1
ATOM 3372 N N . ILE A 1 411 ? -17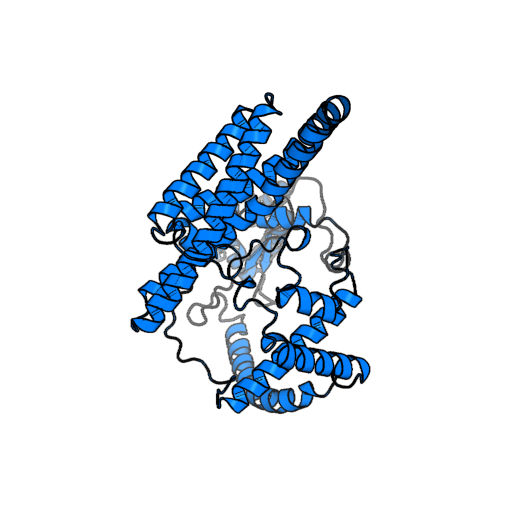.430 9.062 12.972 1.00 95.69 411 ILE A N 1
ATOM 3373 C CA . ILE A 1 411 ? -17.624 7.705 12.436 1.00 95.69 411 ILE A CA 1
ATOM 3374 C C . ILE A 1 411 ? -18.506 7.711 11.176 1.00 95.69 411 ILE A C 1
ATOM 3376 O O . ILE A 1 411 ? -18.237 6.978 10.218 1.00 95.69 411 ILE A O 1
ATOM 3380 N N . LEU A 1 412 ? -19.539 8.557 11.132 1.00 95.19 412 LEU A N 1
ATOM 3381 C CA . LEU A 1 412 ? -20.422 8.690 9.967 1.00 95.19 412 LEU A CA 1
ATOM 3382 C C . LEU A 1 412 ? -19.678 9.170 8.711 1.00 95.19 412 LEU A C 1
ATOM 3384 O O . LEU A 1 412 ? -20.038 8.769 7.595 1.00 95.19 412 LEU A O 1
ATOM 3388 N N . ILE A 1 413 ? -18.622 9.975 8.870 1.00 96.50 413 ILE A N 1
ATOM 3389 C CA . ILE A 1 413 ? -17.748 10.376 7.759 1.00 96.50 413 ILE A CA 1
ATOM 3390 C C . ILE A 1 413 ? -17.091 9.136 7.143 1.00 96.50 413 ILE A C 1
ATOM 3392 O O . ILE A 1 413 ? -17.193 8.939 5.929 1.00 96.50 413 ILE A O 1
ATOM 3396 N N . PHE A 1 414 ? -16.500 8.254 7.956 1.00 98.00 414 PHE A N 1
ATOM 3397 C CA . PHE A 1 414 ? -15.852 7.032 7.465 1.00 98.00 414 PHE A CA 1
ATOM 3398 C C . PHE A 1 414 ? -16.830 6.070 6.791 1.00 98.00 414 PHE A C 1
ATOM 3400 O O . PHE A 1 414 ? -16.546 5.574 5.701 1.00 98.00 414 PHE A O 1
ATOM 3407 N N . LEU A 1 415 ? -18.014 5.864 7.376 1.00 97.38 415 LEU A N 1
ATOM 3408 C CA . LEU A 1 415 ? -19.072 5.051 6.763 1.00 97.38 415 LEU A CA 1
ATOM 3409 C C . LEU A 1 415 ? -19.491 5.600 5.391 1.00 97.38 415 LEU A C 1
ATOM 3411 O O . LEU A 1 415 ? -19.690 4.838 4.441 1.00 97.38 415 LEU A O 1
ATOM 3415 N N . THR A 1 416 ? -19.573 6.925 5.263 1.00 96.81 416 THR A N 1
ATOM 3416 C CA . THR A 1 416 ? -19.889 7.589 3.993 1.00 96.81 416 THR A CA 1
ATOM 3417 C C . THR A 1 416 ? -18.772 7.403 2.966 1.00 96.81 416 THR A C 1
ATOM 3419 O O . THR A 1 416 ? -19.058 7.091 1.807 1.00 96.81 416 THR A O 1
ATOM 3422 N N . MET A 1 417 ? -17.507 7.576 3.367 1.00 97.94 417 MET A N 1
ATOM 3423 C CA . MET A 1 417 ? -16.346 7.375 2.490 1.00 97.94 417 MET A CA 1
ATOM 3424 C C . MET A 1 417 ? -16.280 5.930 1.994 1.00 97.94 417 MET A C 1
ATOM 3426 O O . MET A 1 417 ? -16.273 5.705 0.786 1.00 97.94 417 MET A O 1
ATOM 3430 N N . LEU A 1 418 ? -16.341 4.950 2.897 1.00 98.50 418 LEU A N 1
ATOM 3431 C CA . LEU A 1 418 ? -16.310 3.526 2.557 1.00 98.50 418 LEU A CA 1
ATOM 3432 C C . LEU A 1 418 ? -17.491 3.107 1.672 1.00 98.50 418 LEU A C 1
ATOM 3434 O O . LEU A 1 418 ? -17.310 2.366 0.707 1.00 98.50 418 LEU A O 1
ATOM 3438 N N . GLY A 1 419 ? -18.696 3.624 1.936 1.00 97.56 419 GLY A N 1
ATOM 3439 C CA . GLY A 1 419 ? -19.863 3.375 1.087 1.00 97.56 419 GLY A CA 1
ATOM 3440 C C . GLY A 1 419 ? -19.674 3.902 -0.339 1.00 97.56 419 GLY A C 1
ATOM 3441 O O . GLY A 1 419 ? -20.040 3.230 -1.306 1.00 97.56 419 GLY A O 1
ATOM 3442 N N . LYS A 1 420 ? -19.056 5.080 -0.490 1.00 97.25 420 LYS A N 1
ATOM 3443 C CA . LYS A 1 420 ? -18.687 5.635 -1.800 1.00 97.25 420 LYS A CA 1
ATOM 3444 C C . LYS A 1 420 ? -17.576 4.822 -2.471 1.00 97.25 420 LYS A C 1
ATOM 3446 O O . LYS A 1 420 ? -17.734 4.499 -3.645 1.00 97.25 420 LYS A O 1
ATOM 3451 N N . ILE A 1 421 ? -16.514 4.457 -1.746 1.00 98.00 421 ILE A N 1
ATOM 3452 C CA . ILE A 1 421 ? -15.415 3.610 -2.246 1.00 98.00 421 ILE A CA 1
ATOM 3453 C C . ILE A 1 421 ? -15.981 2.305 -2.804 1.00 98.00 421 ILE A C 1
ATOM 3455 O O . ILE A 1 421 ? -15.713 1.975 -3.958 1.00 98.00 421 ILE A O 1
ATOM 3459 N N . ARG A 1 422 ? -16.838 1.613 -2.042 1.00 98.38 422 ARG A N 1
ATOM 3460 C CA . ARG A 1 422 ? -17.499 0.379 -2.485 1.00 98.38 422 ARG A CA 1
ATOM 3461 C C . ARG A 1 422 ? -18.288 0.585 -3.774 1.00 98.38 422 ARG A C 1
ATOM 3463 O O . ARG A 1 422 ? -18.045 -0.109 -4.754 1.00 98.38 422 ARG A O 1
ATOM 3470 N N . ASN A 1 423 ? -19.193 1.564 -3.789 1.00 97.38 423 ASN A N 1
ATOM 3471 C CA . ASN A 1 423 ? -20.072 1.808 -4.934 1.00 97.38 423 ASN A CA 1
ATOM 3472 C C . ASN A 1 423 ? -19.301 2.198 -6.202 1.00 97.38 423 ASN A C 1
ATOM 3474 O O . ASN A 1 423 ? -19.726 1.858 -7.302 1.00 97.38 423 ASN A O 1
ATOM 3478 N N . MET A 1 424 ? -18.213 2.962 -6.075 1.00 97.12 424 MET A N 1
ATOM 3479 C CA . MET A 1 424 ? -17.384 3.317 -7.227 1.00 97.12 424 MET A CA 1
ATOM 3480 C C . MET A 1 424 ? -16.548 2.126 -7.691 1.00 97.12 424 MET A C 1
ATOM 3482 O O . MET A 1 424 ? -16.508 1.863 -8.884 1.00 97.12 424 MET A O 1
ATOM 3486 N N . THR A 1 425 ? -15.970 1.360 -6.765 1.00 96.81 425 THR A N 1
ATOM 3487 C CA . THR A 1 425 ? -15.204 0.147 -7.087 1.00 96.81 425 THR A CA 1
ATOM 3488 C C . THR A 1 425 ? -16.074 -0.880 -7.817 1.00 96.81 425 THR A C 1
ATOM 3490 O O . THR A 1 425 ? -15.664 -1.402 -8.844 1.00 96.81 425 THR A O 1
ATOM 3493 N N . GLU A 1 426 ? -17.310 -1.121 -7.372 1.00 97.44 426 GLU A N 1
ATOM 3494 C CA . GLU A 1 426 ? -18.242 -2.036 -8.059 1.00 97.44 426 GLU A CA 1
ATOM 3495 C C . GLU A 1 426 ? -18.641 -1.551 -9.460 1.00 97.44 426 GLU A C 1
ATOM 3497 O O . GLU A 1 426 ? -18.939 -2.363 -10.332 1.00 97.44 426 GLU A O 1
ATOM 3502 N N . LYS A 1 427 ? -18.633 -0.234 -9.699 1.00 95.94 427 LYS A N 1
ATOM 3503 C CA . LYS A 1 427 ? -18.865 0.332 -11.035 1.00 95.94 427 LYS A CA 1
ATOM 3504 C C . LYS A 1 427 ? -17.645 0.195 -11.939 1.00 95.94 427 LYS A C 1
ATOM 3506 O O . LYS A 1 427 ? -17.821 -0.077 -13.122 1.00 95.94 427 LYS A O 1
ATOM 3511 N N . THR A 1 428 ? -16.444 0.402 -11.400 1.00 94.38 428 THR A N 1
ATOM 3512 C CA . THR A 1 428 ? -15.185 0.276 -12.147 1.00 94.38 428 THR A CA 1
ATOM 3513 C C . THR A 1 428 ? -14.893 -1.184 -12.496 1.00 94.38 428 THR A C 1
ATOM 3515 O O . THR A 1 428 ? -14.499 -1.473 -13.621 1.00 94.38 428 THR A O 1
ATOM 3518 N N . TYR A 1 429 ? -15.148 -2.109 -11.565 1.00 95.88 429 TYR A N 1
ATOM 3519 C CA . TYR A 1 429 ? -14.828 -3.533 -11.687 1.00 95.88 429 TYR A CA 1
ATOM 3520 C C . TYR A 1 429 ? -16.098 -4.393 -11.553 1.00 95.88 429 TYR A C 1
ATOM 3522 O O . TYR A 1 429 ? -16.321 -5.032 -10.518 1.00 95.88 429 TYR A O 1
ATOM 3530 N N . PRO A 1 430 ? -16.966 -4.433 -12.578 1.00 96.06 430 PRO A N 1
ATOM 3531 C CA . PRO A 1 430 ? -18.278 -5.074 -12.475 1.00 96.06 430 PRO A CA 1
ATOM 3532 C C . PRO A 1 430 ? -18.205 -6.592 -12.250 1.00 96.06 430 PRO A C 1
ATOM 3534 O O . PRO A 1 430 ? -19.108 -7.154 -11.635 1.00 96.06 430 PRO A O 1
ATOM 3537 N N . ARG A 1 431 ? -17.129 -7.257 -12.702 1.00 96.44 431 ARG A N 1
ATOM 3538 C CA . ARG A 1 431 ? -16.911 -8.704 -12.509 1.00 96.44 431 ARG A CA 1
ATOM 3539 C C . ARG A 1 431 ? -16.223 -9.044 -11.178 1.00 96.44 431 ARG A C 1
ATO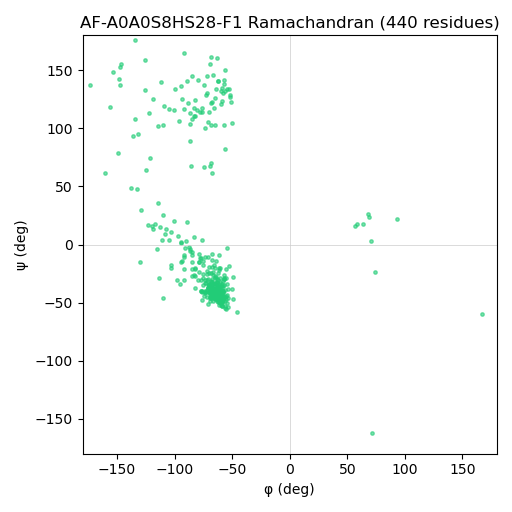M 3541 O O . ARG A 1 431 ? -16.118 -10.220 -10.833 1.00 96.44 431 ARG A O 1
ATOM 3548 N N . ALA A 1 432 ? -15.790 -8.051 -10.393 1.00 97.62 432 ALA A N 1
ATOM 3549 C CA . ALA A 1 432 ? -14.986 -8.286 -9.194 1.00 97.62 432 ALA A CA 1
ATOM 3550 C C . ALA A 1 432 ? -15.698 -9.173 -8.168 1.00 97.62 432 ALA A C 1
ATOM 3552 O O . ALA A 1 432 ? -15.098 -10.084 -7.615 1.00 97.62 432 ALA A O 1
ATOM 3553 N N . ARG A 1 433 ? -16.994 -8.958 -7.910 1.00 97.00 433 ARG A N 1
ATOM 3554 C CA . ARG A 1 433 ? -17.738 -9.760 -6.920 1.00 97.00 433 ARG A CA 1
ATOM 3555 C C . ARG A 1 433 ? -17.867 -11.233 -7.326 1.00 97.00 433 ARG A C 1
ATOM 3557 O O . ARG A 1 433 ? -17.821 -12.104 -6.448 1.00 97.00 433 ARG A O 1
ATOM 3564 N N . ASP A 1 434 ? -17.958 -11.497 -8.626 1.00 96.50 434 ASP A N 1
ATOM 3565 C CA . ASP A 1 434 ? -18.159 -12.833 -9.191 1.00 96.50 434 ASP A CA 1
ATOM 3566 C C . ASP A 1 434 ? -16.868 -13.660 -9.237 1.00 96.50 434 ASP A C 1
ATOM 3568 O O . ASP A 1 434 ? -16.931 -14.891 -9.180 1.00 96.50 434 ASP A O 1
ATOM 3572 N N . PHE A 1 435 ? -15.702 -13.003 -9.256 1.00 96.19 435 PHE A N 1
ATOM 3573 C CA . PHE A 1 435 ? -14.395 -13.662 -9.258 1.00 96.19 435 PHE A CA 1
ATOM 3574 C C . PHE A 1 435 ? -14.257 -14.681 -8.117 1.00 96.19 435 PHE A C 1
ATOM 3576 O O . PHE A 1 435 ? -14.562 -14.386 -6.961 1.00 96.19 435 PHE A O 1
ATOM 3583 N N . LYS A 1 436 ? -13.757 -15.886 -8.391 1.00 95.44 436 LYS A N 1
ATOM 3584 C CA . LYS A 1 436 ? -13.584 -16.936 -7.377 1.00 95.44 436 LYS A CA 1
ATOM 3585 C C . LYS A 1 436 ? -12.158 -16.938 -6.840 1.00 95.44 436 LYS A C 1
ATOM 3587 O O . LYS A 1 436 ? -11.242 -17.392 -7.514 1.00 95.44 436 LYS A O 1
ATOM 3592 N N . ARG A 1 437 ? -11.963 -16.452 -5.607 1.00 94.12 437 ARG A N 1
ATOM 3593 C CA . ARG A 1 437 ? -10.644 -16.486 -4.960 1.00 94.12 437 ARG A CA 1
ATOM 3594 C C . ARG A 1 437 ? -10.254 -17.939 -4.653 1.00 94.12 437 ARG A C 1
ATOM 3596 O O . ARG A 1 437 ? -10.989 -18.578 -3.890 1.00 94.12 437 ARG A O 1
ATOM 3603 N N . PRO A 1 438 ? -9.109 -18.433 -5.165 1.00 91.88 438 PRO A N 1
ATOM 3604 C CA . PRO A 1 438 ? -8.632 -19.788 -4.909 1.00 91.88 438 PRO A CA 1
ATOM 3605 C C . PRO A 1 438 ? -8.592 -20.089 -3.413 1.00 91.88 438 PRO A C 1
ATOM 3607 O O . PRO A 1 438 ? -8.038 -19.318 -2.626 1.00 91.88 438 PRO A O 1
ATOM 3610 N N . GLY A 1 439 ? -9.226 -21.188 -3.017 1.00 91.12 439 GLY A N 1
ATOM 3611 C CA . GLY A 1 439 ? -9.350 -21.635 -1.632 1.00 91.12 439 GLY A CA 1
ATOM 3612 C C . GLY A 1 439 ? -10.332 -20.869 -0.742 1.00 91.12 439 GLY A C 1
ATOM 3613 O O . GLY A 1 439 ? -10.796 -21.448 0.235 1.00 91.12 439 GLY A O 1
ATOM 3614 N N . PHE A 1 440 ? -10.674 -19.611 -1.040 1.00 92.25 440 PHE A N 1
ATOM 3615 C CA . PHE A 1 440 ? -11.535 -18.797 -0.169 1.00 92.25 440 PHE A CA 1
ATOM 3616 C C . PHE A 1 440 ? -13.019 -18.806 -0.561 1.00 92.25 440 PHE A C 1
ATOM 3618 O O . PHE A 1 440 ? -13.859 -18.708 0.332 1.00 92.25 440 PHE A O 1
ATOM 3625 N N . ASP A 1 441 ? -13.342 -18.876 -1.859 1.00 91.88 441 ASP A N 1
ATOM 3626 C CA . ASP A 1 441 ? -14.715 -18.702 -2.381 1.00 91.88 441 ASP A CA 1
ATOM 3627 C C . ASP A 1 441 ? -15.258 -19.933 -3.146 1.00 91.88 441 ASP A C 1
ATOM 3629 O O . ASP A 1 441 ? -16.226 -19.809 -3.916 1.00 91.88 441 ASP A O 1
ATOM 3633 N N . GLU A 1 442 ? -14.600 -21.082 -2.970 1.00 77.81 442 GLU A N 1
ATOM 3634 C CA . GLU A 1 442 ? -14.906 -22.378 -3.606 1.00 77.81 442 GLU A CA 1
ATOM 3635 C C . GLU A 1 442 ? -16.119 -23.095 -3.003 1.00 77.81 442 GLU A C 1
ATOM 3637 O O . GLU A 1 442 ? -16.271 -23.099 -1.758 1.00 77.81 442 GLU A O 1
#

Mean predicted aligned error: 17.19 Å

Secondary structure (DSSP, 8-state):
-HHHHHHHHHHHHHHT-SS-PPPPTTSTTS---S-TTHHHHHHHHHHHS-EEEHHHHHT--GGGSPPGGGS-HHHHHHHHHHHHHHHHHTTEEEE-SSTT--HHHHHHHHHHTTT-EEE--SSS-EEEE-----STT-S-TTT--HHHHHHHHHHHHHHHHHHHHHHHHHHTTSSSTT-HHHHHHHHHHHHHHHHSTT-TTS-TTGGGS----GGG-TTGGG-HHHHHHHHHT---SS--TT-HHHHHHHHHHHHHHHHHHHHHHHHHT--TTSPP---------HHHHHHH-HHHHHHHHHHHHHHHHHHHTHHHHHHHHHHHHTT-HHHHHHHHHHHHHHHHHHHHHHHHHHHHHHHHHHHHH---HHHHHHHHHHHHHHHHHHHHHHHHHHHHHHHHHHH-GGGHHHHHHHHHHHHHHHHHHHHH-TTTTT---TTT--

Foldseek 3Di:
DVVLLVVVLVVLVVLLDDDDDPDDPPCVVPDPDDDPVLVVQQVCQQVPNFWFFLCVVSVHDLVSQDDLVVDDLVSLLVVLVSLQVSCVSQQEHEDDLAPDDRSSLSSNLCSVRRGPTGGRGPDHHHYDYSAPLDPVPGSCVPGHDVNVVVVVVVVVVVVVVVVVVVCVVVCVCDDQCPPPVLVVLLVVLLVLVVPQVPDPLAFPQLVLQDLPPLVPDPCLRRHSVNVSCVVLPVPPPDPDPPDPVVVSSVVSNVSSVVVNVVVVCVVVVHDPPDDDPDPCPPPQDPVRLLVVAVLLVLLVVQLVLLVVCCVVCVVVLVVLLVVVVVPDPVLSVLLVVLVVLCVSLSVVLNVLLSVLVVLVVVLVPDPDPVVSVVSLLSSLSSLLSSLVSLVSNLVSLVSCCVRRVVCNVVSVVSNVSSVVSNVSSCVVNVCNNVRANGPPRD

Solvent-accessible surface area (backbone atoms only — not comparable to full-atom values): 25228 Å² total; per-residue (Å²): 108,69,75,56,52,56,51,48,53,51,49,50,56,55,61,58,72,67,100,72,82,84,77,65,75,80,51,72,85,71,56,98,79,73,62,72,67,57,68,47,48,32,52,50,37,66,75,70,43,75,65,41,37,38,20,68,76,58,72,50,61,66,87,77,55,79,59,72,89,81,44,56,59,70,56,26,26,57,47,28,57,52,50,51,54,40,37,46,72,73,34,33,42,82,44,69,85,41,96,80,64,54,36,45,56,49,26,46,56,53,59,76,54,32,63,45,76,39,56,85,64,96,48,81,73,45,78,44,72,77,70,88,82,45,78,92,73,48,92,46,74,93,70,42,59,58,70,59,51,48,50,52,48,49,52,50,44,56,57,46,44,57,54,42,55,61,44,46,74,57,48,72,57,64,77,59,64,66,38,69,66,55,40,52,50,21,55,53,48,39,52,47,65,67,58,56,82,75,42,84,75,39,48,73,66,36,79,76,48,55,88,79,54,62,94,78,40,93,50,48,93,30,30,59,70,53,52,50,39,55,77,71,62,70,72,70,92,62,93,54,93,81,40,62,68,57,56,50,49,50,52,34,51,52,53,21,49,50,53,50,49,53,54,50,28,55,76,70,71,49,69,86,87,56,79,76,90,63,75,86,70,79,76,75,46,73,68,52,55,32,69,77,30,70,46,41,38,51,26,46,53,46,20,54,52,50,52,53,47,52,67,76,36,46,68,58,51,53,49,49,49,55,58,34,58,78,75,36,67,69,61,35,49,52,51,51,50,26,52,50,49,36,69,63,33,38,56,48,36,24,58,30,42,48,52,19,51,54,37,50,49,54,31,70,71,45,82,51,70,70,59,22,52,55,33,44,52,52,19,21,35,29,38,28,44,25,47,53,44,42,53,51,35,45,53,22,49,52,54,43,43,77,72,38,66,96,44,37,74,66,45,51,51,52,48,50,51,44,54,48,34,47,58,44,46,49,65,77,38,71,60,11,82,74,46,70,45,50,87,75,64,120